Protein AF-0000000082340396 (afdb_homodimer)

Organism: NCBI:txid1220207

InterPro domains:
  IPR019363 Lipid droplet-associated hydrolase [PF10230] (32-361)
  IPR019363 Lipid droplet-associated hydrolase [PTHR13390] (29-380)
  IPR029058 Alpha/Beta hydrolase fold [G3DSA:3.40.50.1820] (22-379)
  IPR029058 Alpha/Beta hydrolase fold [SSF53474] (32-376)

Foldseek 3Di:
DDADDWDDDFFKTKGKRDPPCPPDPDVQDFAEEEEEAEAFVQTCLLCNLLLVLLSVLLSVVDDPRGHIYIYIYGGFPLQDLDPDPPPDPDDPDDPPCPCPPPPPPDPDFAALVNRLVVSLVVVLVVLVVSVVVVVVVCVVPDDDPPPPPQHEYEYEYAESGLQSSLVSLQVLVVVQVVCVPDPPPDPRSSHYHLAYEYHQYLQAQLCPFQVNVVLVVVCVVPVCVLVVVLVVLQVCLVVDDLVVQLVVLCVVVVRFDVSNSVSVSSQSNGNRNSSNSSNNSVSCNVPHHDDDDDQQSQQQDDPPPDDPPPVPSRYEYEAEHEDSARRADPVNLVVCCVVFVPHVRGYDYHYDPVRQYSSCSRHPSNVVSNVVSVVVVVSVD/DDADDWDDDFFKTKGKRDPPCPPDPDVQDFAEEEEEAEAFVQTCLLCNLLLRLLSVLLSVPDDPRGHIYIYIYGGFPLQDLDPPPPPDPDDPDPPPCPCPPPPPPDPDFAALVNRLVVSLVVVLVVLVVSVVVVVVVCVVPDDDPPPPPQHEYEYEYAESGLQSSLVSLQVLVVVQVVCVPDPPPDPRSSHYHLAYEYHQYLQAQLCPFQVNVVLVVVCVVPVCVLVVVLVVLCVCLVVDDLVVQLVVLCVVVVRFPVSNSVSVSSQSNGNRNSSNSSNNSVSCNVPHHDDDDDQQSQQQDDPPPDDPCPVPSRYEYEAEHEDPARRAHPVNLVVCCVVFVPHDRGYDYHYDPVRQYSSCSRHPSNVVSNVVSVVVVVSVD

Structure (mmCIF, N/CA/C/O backbone):
data_AF-0000000082340396-model_v1
#
loop_
_entity.id
_entity.type
_entity.pdbx_description
1 polymer 'Lipid droplet-associated hydrolase'
#
loop_
_atom_site.group_PDB
_atom_site.id
_atom_site.type_symbol
_atom_site.label_atom_id
_atom_site.label_alt_id
_atom_site.label_comp_id
_atom_site.label_asym_id
_atom_site.label_entity_id
_atom_site.label_seq_id
_atom_site.pdbx_PDB_ins_code
_atom_site.Cartn_x
_atom_site.Cartn_y
_atom_site.Cartn_z
_atom_site.occupancy
_atom_site.B_iso_or_equiv
_atom_site.auth_seq_id
_atom_site.auth_comp_id
_atom_site.auth_asym_id
_atom_site.auth_atom_id
_atom_site.pdbx_PDB_model_num
ATOM 1 N N . MET A 1 1 ? 3.445 51.531 -5.715 1 33.88 1 MET A N 1
ATOM 2 C CA . MET A 1 1 ? 4.672 50.812 -5.363 1 33.88 1 MET A CA 1
ATOM 3 C C . MET A 1 1 ? 4.406 49.344 -5.199 1 33.88 1 MET A C 1
ATOM 5 O O . MET A 1 1 ? 3.404 48.938 -4.602 1 33.88 1 MET A O 1
ATOM 9 N N . SER A 1 2 ? 4.945 48.625 -6.055 1 46.41 2 SER A N 1
ATOM 10 C CA . SER A 1 2 ? 4.676 47.188 -6.199 1 46.41 2 SER A CA 1
ATOM 11 C C . SER A 1 2 ? 4.992 46.438 -4.91 1 46.41 2 SER A C 1
ATOM 13 O O . SER A 1 2 ? 6.043 46.656 -4.305 1 46.41 2 SER A O 1
ATOM 15 N N . LEU A 1 3 ? 4.016 45.875 -4.207 1 53.94 3 LEU A N 1
ATOM 16 C CA . LEU A 1 3 ? 4.203 45.062 -3.016 1 53.94 3 LEU A CA 1
ATOM 17 C C . LEU A 1 3 ? 5.328 44.062 -3.223 1 53.94 3 LEU A C 1
ATOM 19 O O . LEU A 1 3 ? 5.473 43.5 -4.312 1 53.94 3 LEU A O 1
ATOM 23 N N . PRO A 1 4 ? 6.273 44.031 -2.281 1 65.12 4 PRO A N 1
ATOM 24 C CA . PRO A 1 4 ? 7.324 43.031 -2.408 1 65.12 4 PRO A CA 1
ATOM 25 C C . PRO A 1 4 ? 6.77 41.625 -2.607 1 65.12 4 PRO A C 1
ATOM 27 O O . PRO A 1 4 ? 5.684 41.312 -2.115 1 65.12 4 PRO A O 1
ATOM 30 N N . LYS A 1 5 ? 7.348 40.938 -3.422 1 69.31 5 LYS A N 1
ATOM 31 C CA . LYS A 1 5 ? 6.945 39.562 -3.701 1 69.31 5 LYS A CA 1
ATOM 32 C C . LYS A 1 5 ? 7.238 38.656 -2.512 1 69.31 5 LYS A C 1
ATOM 34 O O . LYS A 1 5 ? 8.297 38.75 -1.889 1 69.31 5 LYS A O 1
ATOM 39 N N . PRO A 1 6 ? 6.227 37.812 -2.207 1 68.12 6 PRO A N 1
ATOM 40 C CA . PRO A 1 6 ? 6.496 36.844 -1.127 1 68.12 6 PRO A CA 1
ATOM 41 C C . PRO A 1 6 ? 7.676 35.938 -1.432 1 68.12 6 PRO A C 1
ATOM 43 O O . PRO A 1 6 ? 7.926 35.594 -2.596 1 68.12 6 PRO A O 1
ATOM 46 N N . HIS A 1 7 ? 8.477 35.656 -0.4 1 68.75 7 HIS A N 1
ATOM 47 C CA . HIS A 1 7 ? 9.516 34.656 -0.48 1 68.75 7 HIS A CA 1
ATOM 48 C C . HIS A 1 7 ? 8.977 33.25 -0.135 1 68.75 7 HIS A C 1
ATOM 50 O O . HIS A 1 7 ? 8.656 33 1.024 1 68.75 7 HIS A O 1
ATOM 56 N N . ILE A 1 8 ? 8.914 32.406 -1.24 1 78.81 8 ILE A N 1
ATOM 57 C CA . ILE A 1 8 ? 8.273 31.125 -1.074 1 78.81 8 ILE A CA 1
ATOM 58 C C . ILE A 1 8 ? 9.258 30 -1.411 1 78.81 8 ILE A C 1
ATOM 60 O O . ILE A 1 8 ? 9.914 30.047 -2.459 1 78.81 8 ILE A O 1
ATOM 64 N N . THR A 1 9 ? 9.539 29.109 -0.477 1 71.31 9 THR A N 1
ATOM 65 C CA . THR A 1 9 ? 10.25 27.859 -0.687 1 71.31 9 THR A CA 1
ATOM 66 C C . THR A 1 9 ? 9.359 26.672 -0.334 1 71.31 9 THR A C 1
ATOM 68 O O . THR A 1 9 ? 8.289 26.844 0.246 1 71.31 9 THR A O 1
ATOM 71 N N . PRO A 1 10 ? 9.805 25.531 -0.677 1 66.62 10 PRO A N 1
ATOM 72 C CA . PRO A 1 10 ? 8.984 24.359 -0.327 1 66.62 10 PRO A CA 1
ATOM 73 C C . PRO A 1 10 ? 8.75 24.234 1.177 1 66.62 10 PRO A C 1
ATOM 75 O O . PRO A 1 10 ? 7.758 23.641 1.602 1 66.62 10 PRO A O 1
ATOM 78 N N . ASP A 1 11 ? 9.664 24.891 1.936 1 84.38 11 ASP A N 1
ATOM 79 C CA . ASP A 1 11 ? 9.562 24.656 3.373 1 84.38 11 ASP A CA 1
ATOM 80 C C . ASP A 1 11 ? 9.344 25.969 4.133 1 84.38 11 ASP A C 1
ATOM 82 O O . ASP A 1 11 ? 9.375 25.984 5.363 1 84.38 11 ASP A O 1
ATOM 86 N N . SER A 1 12 ? 9.188 27.062 3.379 1 77.31 12 SER A N 1
ATOM 87 C CA . SER A 1 12 ? 9.008 28.312 4.082 1 77.31 12 SER A CA 1
ATOM 88 C C . SER A 1 12 ? 8.18 29.297 3.258 1 77.31 12 SER A C 1
ATOM 90 O O . SER A 1 12 ? 8.117 29.188 2.031 1 77.31 12 SER A O 1
ATOM 92 N N . PHE A 1 13 ? 7.445 30.188 3.93 1 82.06 13 PHE A N 1
ATOM 93 C CA . PHE A 1 13 ? 6.723 31.328 3.371 1 82.06 13 PHE A CA 1
ATOM 94 C C . PHE A 1 13 ? 7.023 32.594 4.152 1 82.06 13 PHE A C 1
ATOM 96 O O . PHE A 1 13 ? 6.969 32.594 5.383 1 82.06 13 PHE A O 1
ATOM 103 N N . PHE A 1 14 ? 7.516 33.625 3.529 1 80.5 14 PHE A N 1
ATOM 104 C CA . PHE A 1 14 ? 7.742 34.906 4.16 1 80.5 14 PHE A CA 1
ATOM 105 C C . PHE A 1 14 ? 7.309 36.062 3.24 1 80.5 14 PHE A C 1
ATOM 107 O O . PHE A 1 14 ? 7.652 36.062 2.057 1 80.5 14 PHE A O 1
ATOM 114 N N . HIS A 1 15 ? 6.434 36.938 3.729 1 69.88 15 HIS A N 1
ATOM 115 C CA . HIS A 1 15 ? 5.992 38.062 2.943 1 69.88 15 HIS A CA 1
ATOM 116 C C . HIS A 1 15 ? 5.902 39.344 3.805 1 69.88 15 HIS A C 1
ATOM 118 O O . HIS A 1 15 ? 5.266 39.312 4.859 1 69.88 15 HIS A O 1
ATOM 124 N N . LYS A 1 16 ? 6.602 40.469 3.359 1 69.81 16 LYS A N 1
ATOM 125 C CA . LYS A 1 16 ? 6.445 41.812 3.953 1 69.81 16 LYS A CA 1
ATOM 126 C C . LYS A 1 16 ? 5.422 42.625 3.184 1 69.81 16 LYS A C 1
ATOM 128 O O . LYS A 1 16 ? 5.547 42.812 1.97 1 69.81 16 LYS A O 1
ATOM 133 N N . THR A 1 17 ? 4.348 43.031 3.707 1 65.38 17 THR A N 1
ATOM 134 C CA . THR A 1 17 ? 3.283 43.75 2.996 1 65.38 17 THR A CA 1
ATOM 135 C C . THR A 1 17 ? 3.635 45.219 2.807 1 65.38 17 THR A C 1
ATOM 137 O O . THR A 1 17 ? 3.004 45.906 2.008 1 65.38 17 THR A O 1
ATOM 140 N N . SER A 1 18 ? 4.441 45.875 3.637 1 62.91 18 SER A N 1
ATOM 141 C CA . SER A 1 18 ? 4.746 47.312 3.455 1 62.91 18 SER A CA 1
ATOM 142 C C . SER A 1 18 ? 6.207 47.5 3.072 1 62.91 18 SER A C 1
ATOM 144 O O . SER A 1 18 ? 7.07 46.719 3.432 1 62.91 18 SER A O 1
ATOM 146 N N . PRO A 1 19 ? 6.496 48.562 2.002 1 48.28 19 PRO A N 1
ATOM 147 C CA . PRO A 1 19 ? 7.883 48.906 1.697 1 48.28 19 PRO A CA 1
ATOM 148 C C . PRO A 1 19 ? 8.656 49.375 2.932 1 48.28 19 PRO A C 1
ATOM 150 O O . PRO A 1 19 ? 8.062 49.812 3.918 1 48.28 19 PRO A O 1
ATOM 153 N N . PRO A 1 20 ? 9.898 48.906 2.996 1 42.38 20 PRO A N 1
ATOM 154 C CA . PRO A 1 20 ? 10.727 49.375 4.117 1 42.38 20 PRO A CA 1
ATOM 155 C C . PRO A 1 20 ? 10.562 50.844 4.406 1 42.38 20 PRO A C 1
ATOM 157 O O . PRO A 1 20 ? 11.391 51.438 5.109 1 42.38 20 PRO A O 1
ATOM 160 N N . ALA A 1 21 ? 9.562 51.469 4.117 1 40.81 21 ALA A N 1
ATOM 161 C CA . ALA A 1 21 ? 9.734 52.906 4.309 1 40.81 21 ALA A CA 1
ATOM 162 C C . ALA A 1 21 ? 9.945 53.219 5.781 1 40.81 21 ALA A C 1
ATOM 164 O O . ALA A 1 21 ? 8.984 53.469 6.516 1 40.81 21 ALA A O 1
ATOM 165 N N . CYS A 1 22 ? 10.672 52.406 6.504 1 37.44 22 CYS A N 1
ATOM 166 C CA . CYS A 1 22 ? 10.914 53.031 7.801 1 37.44 22 CYS A CA 1
ATOM 167 C C . CYS A 1 22 ? 11.445 54.438 7.637 1 37.44 22 CYS A C 1
ATOM 169 O O . CYS A 1 22 ? 12.195 54.938 8.484 1 37.44 22 CYS A O 1
ATOM 171 N N . LEU A 1 23 ? 11.414 55.031 6.469 1 34.03 23 LEU A N 1
ATOM 172 C CA . LEU A 1 23 ? 12.086 56.344 6.516 1 34.03 23 LEU A CA 1
ATOM 173 C C . LEU A 1 23 ? 11.32 57.312 7.402 1 34.03 23 LEU A C 1
ATOM 175 O O . LEU A 1 23 ? 11.859 58.344 7.805 1 34.03 23 LEU A O 1
ATOM 179 N N . ALA A 1 24 ? 10.031 57.75 7.066 1 37.59 24 ALA A N 1
ATOM 180 C CA . ALA A 1 24 ? 9.57 58.969 7.723 1 37.59 24 ALA A CA 1
ATOM 181 C C . ALA A 1 24 ? 9.367 58.75 9.219 1 37.59 24 ALA A C 1
ATOM 183 O O . ALA A 1 24 ? 9.031 57.656 9.648 1 37.59 24 ALA A O 1
ATOM 184 N N . PRO A 1 25 ? 9.875 59.688 10.172 1 36.88 25 PRO A N 1
ATOM 185 C CA . PRO A 1 25 ? 9.852 59.781 11.633 1 36.88 25 PRO A CA 1
ATOM 186 C C . PRO A 1 25 ? 8.508 59.375 12.227 1 36.88 25 PRO A C 1
ATOM 188 O O . PRO A 1 25 ? 8.234 59.656 13.398 1 36.88 25 PRO A O 1
ATOM 191 N N . SER A 1 26 ? 7.398 59.438 11.461 1 38.41 26 SER A N 1
ATOM 192 C CA . SER A 1 26 ? 6.234 59.25 12.32 1 38.41 26 SER A CA 1
ATOM 193 C C . SER A 1 26 ? 6.371 57.969 13.156 1 38.41 26 SER A C 1
ATOM 195 O O . SER A 1 26 ? 7.082 57.062 12.773 1 38.41 26 SER A O 1
ATOM 197 N N . PRO A 1 27 ? 6.145 58 14.57 1 40.78 27 PRO A N 1
ATOM 198 C CA . PRO A 1 27 ? 6.191 56.812 15.438 1 40.78 27 PRO A CA 1
ATOM 199 C C . PRO A 1 27 ? 5.934 55.531 14.68 1 40.78 27 PRO A C 1
ATOM 201 O O . PRO A 1 27 ? 4.805 55.25 14.25 1 40.78 27 PRO A O 1
ATOM 204 N N . SER A 1 28 ? 6.473 55.25 13.578 1 46.97 28 SER A N 1
ATOM 205 C CA . SER A 1 28 ? 6.477 54.219 12.547 1 46.97 28 SER A CA 1
ATOM 206 C C . SER A 1 28 ? 6.305 52.812 13.156 1 46.97 28 SER A C 1
ATOM 208 O O . SER A 1 28 ? 7.148 52.375 13.93 1 46.97 28 SER A O 1
ATOM 210 N N . SER A 1 29 ? 5.07 52.406 13.539 1 55.94 29 SER A N 1
ATOM 211 C CA . SER A 1 29 ? 4.484 51.25 14.18 1 55.94 29 SER A CA 1
ATOM 212 C C . SER A 1 29 ? 5.129 49.969 13.672 1 55.94 29 SER A C 1
ATOM 214 O O . SER A 1 29 ? 5.402 49.812 12.484 1 55.94 29 SER A O 1
ATOM 216 N N . CYS A 1 30 ? 6.008 49.25 14.445 1 67.31 30 CYS A N 1
ATOM 217 C CA . CYS A 1 30 ? 6.582 47.938 14.219 1 67.31 30 CYS A CA 1
ATOM 218 C C . CYS A 1 30 ? 5.566 47 13.555 1 67.31 30 CYS A C 1
ATOM 220 O O . CYS A 1 30 ? 4.398 46.969 13.953 1 67.31 30 CYS A O 1
ATOM 222 N N . PRO A 1 31 ? 5.98 46.531 12.297 1 81.62 31 PRO A N 1
ATOM 223 C CA . PRO A 1 31 ? 5.062 45.594 11.641 1 81.62 31 PRO A CA 1
ATOM 224 C C . PRO A 1 31 ? 4.602 44.469 12.57 1 81.62 31 PRO A C 1
ATOM 226 O O . PRO A 1 31 ? 5.355 44.031 13.453 1 81.62 31 PRO A O 1
ATOM 229 N N . THR A 1 32 ? 3.363 44.125 12.469 1 89.31 32 THR A N 1
ATOM 230 C CA . THR A 1 32 ? 2.836 42.969 13.18 1 89.31 32 THR A CA 1
ATOM 231 C C . THR A 1 32 ? 3.193 41.688 12.453 1 89.31 32 THR A C 1
ATOM 233 O O . THR A 1 32 ? 2.988 41.562 11.242 1 89.31 32 THR A O 1
ATOM 236 N N . THR A 1 33 ? 3.805 40.75 13.117 1 92.94 33 THR A N 1
ATOM 237 C CA . THR A 1 33 ? 4.16 39.438 12.523 1 92.94 33 THR A CA 1
ATOM 238 C C . THR A 1 33 ? 3.02 38.438 12.688 1 92.94 33 THR A C 1
ATOM 240 O O . THR A 1 33 ? 2.527 38.25 13.797 1 92.94 33 THR A O 1
ATOM 243 N N . ILE A 1 34 ? 2.566 37.969 11.594 1 96 34 ILE A N 1
ATOM 244 C CA . ILE A 1 34 ? 1.656 36.844 11.617 1 96 34 ILE A CA 1
ATOM 245 C C . ILE A 1 34 ? 2.447 35.531 11.445 1 96 34 ILE A C 1
ATOM 247 O O . ILE A 1 34 ? 3.012 35.281 10.375 1 96 34 ILE A O 1
ATOM 251 N N . TYR A 1 35 ? 2.51 34.781 12.477 1 97.44 35 TYR A N 1
ATOM 252 C CA . TYR A 1 35 ? 3.256 33.5 12.477 1 97.44 35 TYR A CA 1
ATOM 253 C C . TYR A 1 35 ? 2.322 32.312 12.297 1 97.44 35 TYR A C 1
ATOM 255 O O . TYR A 1 35 ? 1.547 32 13.195 1 97.44 35 TYR A O 1
ATOM 263 N N . PHE A 1 36 ? 2.484 31.641 11.172 1 98.31 36 PHE A N 1
ATOM 264 C CA . PHE A 1 36 ? 1.572 30.562 10.82 1 98.31 36 PHE A CA 1
ATOM 265 C C . PHE A 1 36 ? 2.176 29.203 11.18 1 98.31 36 PHE A C 1
ATOM 267 O O . PHE A 1 36 ? 3.326 28.922 10.844 1 98.31 36 PHE A O 1
ATOM 274 N N . ILE A 1 37 ? 1.403 28.391 11.859 1 98.56 37 ILE A N 1
ATOM 275 C CA . ILE A 1 37 ? 1.787 27.031 12.242 1 98.56 37 ILE A CA 1
ATOM 276 C C . ILE A 1 37 ? 0.91 26.016 11.5 1 98.56 37 ILE A C 1
ATOM 278 O O . ILE A 1 37 ? -0.302 25.969 11.719 1 98.56 37 ILE A O 1
ATOM 282 N N . SER A 1 38 ? 1.517 25.188 10.703 1 98.12 38 SER A N 1
ATOM 283 C CA . SER A 1 38 ? 0.812 24.234 9.852 1 98.12 38 SER A CA 1
ATOM 284 C C . SER A 1 38 ? 0.234 23.078 10.664 1 98.12 38 SER A C 1
ATOM 286 O O . SER A 1 38 ? 0.521 22.953 11.852 1 98.12 38 SER A O 1
ATOM 288 N N . GLY A 1 39 ? -0.621 22.297 10.008 1 97.88 39 GLY A N 1
ATOM 289 C CA . GLY A 1 39 ? -1.129 21.062 10.602 1 97.88 39 GLY A CA 1
ATOM 290 C C . GLY A 1 39 ? -0.257 19.859 10.312 1 97.88 39 GLY A C 1
ATOM 291 O O . GLY A 1 39 ? 0.95 20 10.102 1 97.88 39 GLY A O 1
ATOM 292 N N . ASN A 1 40 ? -0.887 18.719 10.422 1 97.88 40 ASN A N 1
ATOM 293 C CA . ASN A 1 40 ? -0.292 17.422 10.078 1 97.88 40 ASN A CA 1
ATOM 294 C C . ASN A 1 40 ? -0.937 16.828 8.836 1 97.88 40 ASN A C 1
ATOM 296 O O . ASN A 1 40 ? -2.102 16.422 8.867 1 97.88 40 ASN A O 1
ATOM 300 N N . PRO A 1 41 ? -0.214 16.734 7.766 1 97.06 41 PRO A N 1
ATOM 301 C CA . PRO A 1 41 ? 1.235 16.891 7.613 1 97.06 41 PRO A CA 1
ATOM 302 C C . PRO A 1 41 ? 1.691 18.344 7.711 1 97.06 41 PRO A C 1
ATOM 304 O O . PRO A 1 41 ? 0.99 19.25 7.25 1 97.06 41 PRO A O 1
ATOM 307 N N . GLY A 1 42 ? 2.855 18.516 8.258 1 97.75 42 GLY A N 1
ATOM 308 C CA . GLY A 1 42 ? 3.383 19.844 8.547 1 97.75 42 GLY A CA 1
ATOM 309 C C . GLY A 1 42 ? 4.152 20.438 7.387 1 97.75 42 GLY A C 1
ATOM 310 O O . GLY A 1 42 ? 5.285 20.891 7.555 1 97.75 42 GLY A O 1
ATOM 311 N N . LEU A 1 43 ? 3.568 20.469 6.258 1 95.88 43 LEU A N 1
ATOM 312 C CA . LEU A 1 43 ? 4.184 21.031 5.059 1 95.88 43 LEU A CA 1
ATOM 313 C C . LEU A 1 43 ? 3.568 22.391 4.715 1 95.88 43 LEU A C 1
ATOM 315 O O . LEU A 1 43 ? 2.379 22.469 4.402 1 95.88 43 LEU A O 1
ATOM 319 N N . ILE A 1 44 ? 4.406 23.438 4.68 1 96.44 44 ILE A N 1
ATOM 320 C CA . ILE A 1 44 ? 3.939 24.797 4.484 1 96.44 44 ILE A CA 1
ATOM 321 C C . ILE A 1 44 ? 3.475 24.984 3.041 1 96.44 44 ILE A C 1
ATOM 323 O O . ILE A 1 44 ? 2.68 25.875 2.746 1 96.44 44 ILE A O 1
ATOM 327 N N . SER A 1 45 ? 3.906 24.094 2.105 1 94.56 45 SER A N 1
ATOM 328 C CA . SER A 1 45 ? 3.568 24.203 0.69 1 94.56 45 SER A CA 1
ATOM 329 C C . SER A 1 45 ? 2.062 24.094 0.471 1 94.56 45 SER A C 1
ATOM 331 O O . SER A 1 45 ? 1.525 24.656 -0.481 1 94.56 45 SER A O 1
ATOM 333 N N . TYR A 1 46 ? 1.402 23.422 1.34 1 96.19 46 TYR A N 1
ATOM 334 C CA . TYR A 1 46 ? -0.048 23.297 1.238 1 96.19 46 TYR A CA 1
ATOM 335 C C . TYR A 1 46 ? -0.716 24.656 1.424 1 96.19 46 TYR A C 1
ATOM 337 O O . TYR A 1 46 ? -1.841 24.875 0.964 1 96.19 46 TYR A O 1
ATOM 345 N N . TYR A 1 47 ? 0.006 25.609 2.076 1 97.31 47 TYR A N 1
ATOM 346 C CA . TYR A 1 47 ? -0.629 26.844 2.529 1 97.31 47 TYR A CA 1
ATOM 347 C C . TYR A 1 47 ? -0.13 28.031 1.729 1 97.31 47 TYR A C 1
ATOM 349 O O . TYR A 1 47 ? -0.486 29.172 2.023 1 97.31 47 TYR A O 1
ATOM 357 N N . HIS A 1 48 ? 0.73 27.812 0.744 1 94.88 48 HIS A N 1
ATOM 358 C CA . HIS A 1 48 ? 1.285 28.906 -0.034 1 94.88 48 HIS A CA 1
ATOM 359 C C . HIS A 1 48 ? 0.18 29.766 -0.643 1 94.88 48 HIS A C 1
ATOM 361 O O . HIS A 1 48 ? 0.197 30.984 -0.513 1 94.88 48 HIS A O 1
ATOM 367 N N . PRO A 1 49 ? -0.831 29.156 -1.271 1 94.69 49 PRO A N 1
ATOM 368 C CA . PRO A 1 49 ? -1.898 29.984 -1.83 1 94.69 49 PRO A CA 1
ATOM 369 C C . PRO A 1 49 ? -2.662 30.766 -0.761 1 94.69 49 PRO A C 1
ATOM 371 O O . PRO A 1 49 ? -2.959 31.938 -0.947 1 94.69 49 PRO A O 1
ATOM 374 N N . PHE A 1 50 ? -2.936 30.156 0.297 1 97.25 50 PHE A N 1
ATOM 375 C CA . PHE A 1 50 ? -3.662 30.766 1.401 1 97.25 50 PHE A CA 1
ATOM 376 C C . PHE A 1 50 ? -2.9 31.969 1.946 1 97.25 50 PHE A C 1
ATOM 378 O O . PHE A 1 50 ? -3.465 33.062 2.088 1 97.25 50 PHE A O 1
ATOM 385 N N . LEU A 1 51 ? -1.627 31.797 2.258 1 96.62 51 LEU A N 1
ATOM 386 C CA . LEU A 1 51 ? -0.802 32.844 2.863 1 96.62 51 LEU A CA 1
ATOM 387 C C . LEU A 1 51 ? -0.569 33.969 1.886 1 96.62 51 LEU A C 1
ATOM 389 O O . LEU A 1 51 ? -0.5 35.125 2.291 1 96.62 51 LEU A O 1
ATOM 393 N N . SER A 1 52 ? -0.421 33.625 0.605 1 94.19 52 SER A N 1
ATOM 394 C CA . SER A 1 52 ? -0.289 34.656 -0.415 1 94.19 52 SER A CA 1
ATOM 395 C C . SER A 1 52 ? -1.543 35.5 -0.49 1 94.19 52 SER A C 1
ATOM 397 O O . SER A 1 52 ? -1.454 36.75 -0.548 1 94.19 52 SER A O 1
ATOM 399 N N . LEU A 1 53 ? -2.662 34.844 -0.48 1 95.06 53 LEU A N 1
ATOM 400 C CA . LEU A 1 53 ? -3.934 35.562 -0.539 1 95.06 53 LEU A CA 1
ATOM 401 C C . LEU A 1 53 ? -4.156 36.375 0.729 1 95.06 53 LEU A C 1
ATOM 403 O O . LEU A 1 53 ? -4.66 37.5 0.667 1 95.06 53 LEU A O 1
ATOM 407 N N . LEU A 1 54 ? -3.797 35.812 1.846 1 96 54 LEU A N 1
ATOM 408 C CA . LEU A 1 54 ? -3.914 36.531 3.113 1 96 54 LEU A CA 1
ATOM 409 C C . LEU A 1 54 ? -3.076 37.812 3.098 1 96 54 LEU A C 1
ATOM 411 O O . LEU A 1 54 ? -3.547 38.875 3.51 1 96 54 LEU A O 1
ATOM 415 N N . SER A 1 55 ? -1.818 37.719 2.619 1 92.31 55 SER A N 1
ATOM 416 C CA . SER A 1 55 ? -0.928 38.844 2.531 1 92.31 55 SER A CA 1
ATOM 417 C C . SER A 1 55 ? -1.529 39.969 1.659 1 92.31 55 SER A C 1
ATOM 419 O O . SER A 1 55 ? -1.47 41.125 2.01 1 92.31 55 SER A O 1
ATOM 421 N N . LYS A 1 56 ? -2.107 39.531 0.611 1 90.81 56 LYS A N 1
ATOM 422 C CA . LYS A 1 56 ? -2.748 40.469 -0.301 1 90.81 56 LYS A CA 1
ATOM 423 C C . LYS A 1 56 ? -3.93 41.156 0.368 1 90.81 56 LYS A C 1
ATOM 425 O O . LYS A 1 56 ? -4.09 42.375 0.247 1 90.81 56 LYS A O 1
ATOM 430 N N . ASN A 1 57 ? -4.727 40.406 1.081 1 93.31 57 ASN A N 1
ATOM 431 C CA . ASN A 1 57 ? -5.906 40.938 1.745 1 93.31 57 ASN A CA 1
ATOM 432 C C . ASN A 1 57 ? -5.531 41.938 2.852 1 93.31 57 ASN A C 1
ATOM 434 O O . ASN A 1 57 ? -6.207 42.938 3.043 1 93.31 57 ASN A O 1
ATOM 438 N N . LEU A 1 58 ? -4.488 41.656 3.557 1 90.5 58 LEU A N 1
ATOM 439 C CA . LEU A 1 58 ? -4.039 42.5 4.645 1 90.5 58 LEU A CA 1
ATOM 440 C C . LEU A 1 58 ? -3.486 43.812 4.105 1 90.5 58 LEU A C 1
ATOM 442 O O . LEU A 1 58 ? -3.688 44.875 4.707 1 90.5 58 LEU A O 1
ATOM 446 N N . THR A 1 59 ? -2.822 43.75 2.98 1 83.56 59 THR A N 1
ATOM 447 C CA . THR A 1 59 ? -2.291 44.938 2.332 1 83.56 59 THR A CA 1
ATOM 448 C C . THR A 1 59 ? -3.42 45.844 1.839 1 83.56 59 THR A C 1
ATOM 450 O O . THR A 1 59 ? -3.354 47.062 1.975 1 83.56 59 THR A O 1
ATOM 453 N N . SER A 1 60 ? -4.375 45.219 1.363 1 83.62 60 SER A N 1
ATOM 454 C CA . SER A 1 60 ? -5.492 45.969 0.804 1 83.62 60 SER A CA 1
ATOM 455 C C . SER A 1 60 ? -6.324 46.625 1.902 1 83.62 60 SER A C 1
ATOM 457 O O . SER A 1 60 ? -6.918 47.688 1.691 1 83.62 60 SER A O 1
ATOM 459 N N . ALA A 1 61 ? -6.391 46 2.967 1 79 61 ALA A N 1
ATOM 460 C CA . ALA A 1 61 ? -7.219 46.5 4.07 1 79 61 ALA A CA 1
ATOM 461 C C . ALA A 1 61 ? -6.516 47.594 4.84 1 79 61 ALA A C 1
ATOM 463 O O . ALA A 1 61 ? -7.156 48.375 5.551 1 79 61 ALA A O 1
ATOM 464 N N . SER A 1 62 ? -5.203 47.625 4.742 1 71.81 62 SER A N 1
ATOM 465 C CA . SER A 1 62 ? -4.449 48.594 5.527 1 71.81 62 SER A CA 1
ATOM 466 C C . SER A 1 62 ? -4.273 49.906 4.77 1 71.81 62 SER A C 1
ATOM 468 O O . SER A 1 62 ? -3.994 49.906 3.566 1 71.81 62 SER A O 1
ATOM 470 N N . SER A 1 63 ? -4.887 51 5.344 1 60.94 63 SER A N 1
ATOM 471 C CA . SER A 1 63 ? -4.625 52.312 4.777 1 60.94 63 SER A CA 1
ATOM 472 C C . SER A 1 63 ? -3.127 52.594 4.703 1 60.94 63 SER A C 1
ATOM 474 O O . SER A 1 63 ? -2.354 52.094 5.52 1 60.94 63 SER A O 1
ATOM 476 N N . PRO A 1 64 ? -2.676 53.406 3.65 1 55.44 64 PRO A N 1
ATOM 477 C CA . PRO A 1 64 ? -1.257 53.75 3.551 1 55.44 64 PRO A CA 1
ATOM 478 C C . PRO A 1 64 ? -0.704 54.344 4.84 1 55.44 64 PRO A C 1
ATOM 480 O O . PRO A 1 64 ? -1.305 55.25 5.402 1 55.44 64 PRO A O 1
ATOM 483 N N . GLY A 1 65 ? 0.329 53.812 5.535 1 54.81 65 GLY A N 1
ATOM 484 C CA . GLY A 1 65 ? 0.982 54.344 6.723 1 54.81 65 GLY A CA 1
ATOM 485 C C . GLY A 1 65 ? 0.527 53.656 8 1 54.81 65 GLY A C 1
ATOM 486 O O . GLY A 1 65 ? 1.064 53.938 9.078 1 54.81 65 GLY A O 1
ATOM 487 N N . GLN A 1 66 ? -0.571 52.906 7.891 1 61.59 66 GLN A N 1
ATOM 488 C CA . GLN A 1 66 ? -1.079 52.312 9.133 1 61.59 66 GLN A CA 1
ATOM 489 C C . GLN A 1 66 ? -0.372 51 9.469 1 61.59 66 GLN A C 1
ATOM 491 O O . GLN A 1 66 ? 0.854 50.938 9.375 1 61.59 66 GLN A O 1
ATOM 496 N N . ASN A 1 67 ? -1.002 49.844 9.422 1 66.19 67 ASN A N 1
ATOM 497 C CA . ASN A 1 67 ? -0.513 48.562 9.898 1 66.19 67 ASN A CA 1
ATOM 498 C C . ASN A 1 67 ? 0.243 47.812 8.805 1 66.19 67 ASN A C 1
ATOM 500 O O . ASN A 1 67 ? -0.216 47.719 7.664 1 66.19 67 ASN A O 1
ATOM 504 N N . SER A 1 68 ? 1.567 47.562 8.977 1 81.06 68 SER A N 1
ATOM 505 C CA . SER A 1 68 ? 2.34 46.656 8.125 1 81.06 68 SER A CA 1
ATOM 506 C C . SER A 1 68 ? 2.467 45.281 8.742 1 81.06 68 SER A C 1
ATOM 508 O O . SER A 1 68 ? 2.434 45.125 9.969 1 81.06 68 SER A O 1
ATOM 510 N N . PHE A 1 69 ? 2.494 44.281 7.816 1 87.88 69 PHE A N 1
ATOM 511 C CA . PHE A 1 69 ? 2.479 42.906 8.305 1 87.88 69 PHE A CA 1
ATOM 512 C C . PHE A 1 69 ? 3.654 42.125 7.742 1 87.88 69 PHE A C 1
ATOM 514 O O . PHE A 1 69 ? 4.062 42.312 6.598 1 87.88 69 PHE A O 1
ATOM 521 N N . HIS A 1 70 ? 4.184 41.25 8.57 1 89.25 70 HIS A N 1
ATOM 522 C CA . HIS A 1 70 ? 5.055 40.125 8.172 1 89.25 70 HIS A CA 1
ATOM 523 C C . HIS A 1 70 ? 4.355 38.781 8.336 1 89.25 70 HIS A C 1
ATOM 525 O O . HIS A 1 70 ? 4.02 38.406 9.453 1 89.25 70 HIS A O 1
ATOM 531 N N . VAL A 1 71 ? 4.078 38.188 7.18 1 93.44 71 VAL A N 1
ATOM 532 C CA . VAL A 1 71 ? 3.475 36.875 7.238 1 93.44 71 VAL A CA 1
ATOM 533 C C . VAL A 1 71 ? 4.559 35.812 7.094 1 93.44 71 VAL A C 1
ATOM 535 O O . VAL A 1 71 ? 5.297 35.781 6.105 1 93.44 71 VAL A O 1
ATOM 538 N N . PHE A 1 72 ? 4.645 34.969 8.148 1 93.38 72 PHE A N 1
ATOM 539 C CA . PHE A 1 72 ? 5.727 33.969 8.18 1 93.38 72 PHE A CA 1
ATOM 540 C C . PHE A 1 72 ? 5.199 32.594 8.539 1 93.38 72 PHE A C 1
ATOM 542 O O . PHE A 1 72 ? 4.312 32.469 9.391 1 93.38 72 PHE A O 1
ATOM 549 N N . GLY A 1 73 ? 5.68 31.609 7.84 1 94.19 73 GLY A N 1
ATOM 550 C CA . GLY A 1 73 ? 5.418 30.203 8.156 1 94.19 73 GLY A CA 1
ATOM 551 C C . GLY A 1 73 ? 6.48 29.266 7.629 1 94.19 73 GLY A C 1
ATOM 552 O O . GLY A 1 73 ? 7.25 29.625 6.73 1 94.19 73 GLY A O 1
ATOM 553 N N . HIS A 1 74 ? 6.59 28.125 8.18 1 94.25 74 HIS A N 1
ATOM 554 C CA . HIS A 1 74 ? 7.535 27.094 7.762 1 94.25 74 HIS A CA 1
ATOM 555 C C . HIS A 1 74 ? 6.973 25.703 8 1 94.25 74 HIS A C 1
ATOM 557 O O . HIS A 1 74 ? 6 25.531 8.742 1 94.25 74 HIS A O 1
ATOM 563 N N . SER A 1 75 ? 7.594 24.781 7.336 1 96.5 75 SER A N 1
ATOM 564 C CA . SER A 1 75 ? 7.227 23.391 7.594 1 96.5 75 SER A CA 1
ATOM 565 C C . SER A 1 75 ? 7.613 22.969 9.008 1 96.5 75 SER A C 1
ATOM 567 O O . SER A 1 75 ? 8.547 23.516 9.594 1 96.5 75 SER A O 1
ATOM 569 N N . LEU A 1 76 ? 6.828 22.125 9.562 1 97.38 76 LEU A N 1
ATOM 570 C CA . LEU A 1 76 ? 7.188 21.562 10.859 1 97.38 76 LEU A CA 1
ATOM 571 C C . LEU A 1 76 ? 8.414 20.656 10.742 1 97.38 76 LEU A C 1
ATOM 573 O O . LEU A 1 76 ? 8.812 20.297 9.633 1 97.38 76 LEU A O 1
ATOM 577 N N . ALA A 1 77 ? 8.984 20.359 11.883 1 95.75 77 ALA A N 1
ATOM 578 C CA . ALA A 1 77 ? 10.195 19.547 11.914 1 95.75 77 ALA A CA 1
ATOM 579 C C . ALA A 1 77 ? 9.93 18.141 11.375 1 95.75 77 ALA A C 1
ATOM 581 O O . ALA A 1 77 ? 8.938 17.516 11.742 1 95.75 77 ALA A O 1
ATOM 582 N N . GLY A 1 78 ? 10.82 17.703 10.523 1 94.81 78 GLY A N 1
ATOM 583 C CA . GLY A 1 78 ? 10.703 16.359 9.984 1 94.81 78 GLY A CA 1
ATOM 584 C C . GLY A 1 78 ? 9.938 16.312 8.68 1 94.81 78 GLY A C 1
ATOM 585 O O . GLY A 1 78 ? 9.938 15.281 7.992 1 94.81 78 GLY A O 1
ATOM 586 N N . PHE A 1 79 ? 9.289 17.406 8.273 1 96.06 79 PHE A N 1
ATOM 587 C CA . PHE A 1 79 ? 8.484 17.438 7.059 1 96.06 79 PHE A CA 1
ATOM 588 C C . PHE A 1 79 ? 9.211 18.172 5.941 1 96.06 79 PHE A C 1
ATOM 590 O O . PHE A 1 79 ? 8.711 18.266 4.82 1 96.06 79 PHE A O 1
ATOM 597 N N . GLU A 1 80 ? 10.406 18.656 6.238 1 92.06 80 GLU A N 1
ATOM 598 C CA . GLU A 1 80 ? 11.148 19.453 5.27 1 92.06 80 GLU A CA 1
ATOM 599 C C . GLU A 1 80 ? 11.477 18.641 4.023 1 92.06 80 GLU A C 1
ATOM 601 O O . GLU A 1 80 ? 11.836 17.469 4.125 1 92.06 80 GLU A O 1
ATOM 606 N N . LEU A 1 81 ? 11.266 19.156 2.822 1 86.81 81 LEU A N 1
ATOM 607 C CA . LEU A 1 81 ? 11.523 18.484 1.551 1 86.81 81 LEU A CA 1
ATOM 608 C C . LEU A 1 81 ? 12.992 18.641 1.146 1 86.81 81 LEU A C 1
ATOM 610 O O . LEU A 1 81 ? 13.547 17.766 0.478 1 86.81 81 LEU A O 1
ATOM 614 N N . GLU A 1 82 ? 13.617 19.766 1.327 1 67.94 82 GLU A N 1
ATOM 615 C CA . GLU A 1 82 ? 15 20.047 0.954 1 67.94 82 GLU A CA 1
ATOM 616 C C . GLU A 1 82 ? 15.953 19.703 2.096 1 67.94 82 GLU A C 1
ATOM 618 O O . GLU A 1 82 ? 15.609 19.875 3.268 1 67.94 82 GLU A O 1
ATOM 623 N N . PRO A 1 83 ? 17 18.75 1.754 1 56.03 83 PRO A N 1
ATOM 624 C CA . PRO A 1 83 ? 17.969 18.469 2.814 1 56.03 83 PRO A CA 1
ATOM 625 C C . PRO A 1 83 ? 18.562 19.734 3.434 1 56.03 83 PRO A C 1
ATOM 627 O O . PRO A 1 83 ? 18.688 20.75 2.752 1 56.03 83 PRO A O 1
ATOM 630 N N . ALA A 1 84 ? 18.375 19.875 4.715 1 46.88 84 ALA A N 1
ATOM 631 C CA . ALA A 1 84 ? 19.141 20.969 5.332 1 46.88 84 ALA A CA 1
ATOM 632 C C . ALA A 1 84 ? 20.547 21.031 4.758 1 46.88 84 ALA A C 1
ATOM 634 O O . ALA A 1 84 ? 21.141 20 4.414 1 46.88 84 ALA A O 1
ATOM 635 N N . PRO A 1 85 ? 20.922 22.156 4.102 1 40.62 85 PRO A N 1
ATOM 636 C CA . PRO A 1 85 ? 22.297 22.219 3.615 1 40.62 85 PRO A CA 1
ATOM 637 C C . PRO A 1 85 ? 23.281 21.531 4.555 1 40.62 85 PRO A C 1
ATOM 639 O O . PRO A 1 85 ? 23.094 21.547 5.773 1 40.62 85 PRO A O 1
ATOM 642 N N . SER A 1 86 ? 23.781 20.453 4.121 1 36.22 86 SER A N 1
ATOM 643 C CA . SER A 1 86 ? 24.891 19.906 4.914 1 36.22 86 SER A CA 1
ATOM 644 C C . SER A 1 86 ? 25.766 21.031 5.465 1 36.22 86 SER A C 1
ATOM 646 O O . SER A 1 86 ? 26.016 22.016 4.777 1 36.22 86 SER A O 1
ATOM 648 N N . PRO A 1 87 ? 25.844 21.297 6.742 1 32.5 87 PRO A N 1
ATOM 649 C CA . PRO A 1 87 ? 26.859 22.266 7.184 1 32.5 87 PRO A CA 1
ATOM 650 C C . PRO A 1 87 ? 28.172 22.125 6.434 1 32.5 87 PRO A C 1
ATOM 652 O O . PRO A 1 87 ? 28.797 21.062 6.473 1 32.5 87 PRO A O 1
ATOM 655 N N . LYS A 1 88 ? 28.375 22.562 5.25 1 34.72 88 LYS A N 1
ATOM 656 C CA . LYS A 1 88 ? 29.797 22.672 4.895 1 34.72 88 LYS A CA 1
ATOM 657 C C . LYS A 1 88 ? 30.609 23.203 6.062 1 34.72 88 LYS A C 1
ATOM 659 O O . LYS A 1 88 ? 30.156 24.078 6.797 1 34.72 88 LYS A O 1
ATOM 664 N N . THR A 1 89 ? 31.812 22.562 6.512 1 33.03 89 THR A N 1
ATOM 665 C CA . THR A 1 89 ? 32.906 22.75 7.484 1 33.03 89 THR A CA 1
ATOM 666 C C . THR A 1 89 ? 33.375 24.188 7.484 1 33.03 89 THR A C 1
ATOM 668 O O . THR A 1 89 ? 34.406 24.5 8.133 1 33.03 89 THR A O 1
ATOM 671 N N . ASN A 1 90 ? 33.219 25.078 6.52 1 28.61 90 ASN A N 1
ATOM 672 C CA . ASN A 1 90 ? 34.281 26.047 6.727 1 28.61 90 ASN A CA 1
ATOM 673 C C . ASN A 1 90 ? 34.156 26.766 8.062 1 28.61 90 ASN A C 1
ATOM 675 O O . ASN A 1 90 ? 35.125 27.047 8.734 1 28.61 90 ASN A O 1
ATOM 679 N N . ALA A 1 91 ? 33.406 27.984 8.156 1 29.38 91 ALA A N 1
ATOM 680 C CA . ALA A 1 91 ? 33.781 29.078 9.055 1 29.38 91 ALA A CA 1
ATOM 681 C C . ALA A 1 91 ? 33.594 28.672 10.516 1 29.38 91 ALA A C 1
ATOM 683 O O . ALA A 1 91 ? 32.781 27.797 10.82 1 29.38 91 ALA A O 1
ATOM 684 N N . GLY A 1 92 ? 34.469 29.016 11.555 1 27.75 92 GLY A N 1
ATOM 685 C CA . GLY A 1 92 ? 34.75 29.031 12.977 1 27.75 92 GLY A CA 1
ATOM 686 C C . GLY A 1 92 ? 33.531 29.219 13.844 1 27.75 92 GLY A C 1
ATOM 687 O O . GLY A 1 92 ? 33.625 29.344 15.062 1 27.75 92 GLY A O 1
ATOM 688 N N . THR A 1 93 ? 32.656 30.078 13.422 1 27.81 93 THR A N 1
ATOM 689 C CA . THR A 1 93 ? 31.844 30.469 14.578 1 27.81 93 THR A CA 1
ATOM 690 C C . THR A 1 93 ? 31.156 29.25 15.188 1 27.81 93 THR A C 1
ATOM 692 O O . THR A 1 93 ? 30.797 28.312 14.477 1 27.81 93 THR A O 1
ATOM 695 N N . GLU A 1 94 ? 31.094 29.234 16.562 1 29.14 94 GLU A N 1
ATOM 696 C CA . GLU A 1 94 ? 30.594 28.297 17.562 1 29.14 94 GLU A CA 1
ATOM 697 C C . GLU A 1 94 ? 29.266 27.688 17.125 1 29.14 94 GLU A C 1
ATOM 699 O O . GLU A 1 94 ? 28.297 28.406 16.859 1 29.14 94 GLU A O 1
ATOM 704 N N . LYS A 1 95 ? 29.438 26.656 16.438 1 31.52 95 LYS A N 1
ATOM 705 C CA . LYS A 1 95 ? 28.312 25.766 16.141 1 31.52 95 LYS A CA 1
ATOM 706 C C . LYS A 1 95 ? 27.359 25.672 17.328 1 31.52 95 LYS A C 1
ATOM 708 O O . LYS A 1 95 ? 27.719 25.172 18.391 1 31.52 95 LYS A O 1
ATOM 713 N N . VAL A 1 96 ? 26.625 26.719 17.609 1 28.09 96 VAL A N 1
ATOM 714 C CA . VAL A 1 96 ? 25.578 26.297 18.531 1 28.09 96 VAL A CA 1
ATOM 715 C C . VAL A 1 96 ? 25.047 24.922 18.109 1 28.09 96 VAL A C 1
ATOM 717 O O . VAL A 1 96 ? 24.391 24.797 17.078 1 28.09 96 VAL A O 1
ATOM 720 N N . LYS A 1 97 ? 25.891 23.906 18.219 1 32.44 97 LYS A N 1
ATOM 721 C CA . LYS A 1 97 ? 25.469 22.5 18.234 1 32.44 97 LYS A CA 1
ATOM 722 C C . LYS A 1 97 ? 24.141 22.344 18.953 1 32.44 97 LYS A C 1
ATOM 724 O O . LYS A 1 97 ? 24.078 22.328 20.188 1 32.44 97 LYS A O 1
ATOM 729 N N . THR A 1 98 ? 23.219 23.047 18.656 1 27.83 98 THR A N 1
ATOM 730 C CA . THR A 1 98 ? 22.094 22.406 19.312 1 27.83 98 THR A CA 1
ATOM 731 C C . THR A 1 98 ? 22.219 20.875 19.234 1 27.83 98 THR A C 1
ATOM 733 O O . THR A 1 98 ? 22.188 20.312 18.156 1 27.83 98 THR A O 1
ATOM 736 N N . LYS A 1 99 ? 23.031 20.328 20.031 1 32.09 99 LYS A N 1
ATOM 737 C CA . LYS A 1 99 ? 23.156 18.906 20.344 1 32.09 99 LYS A CA 1
ATOM 738 C C . LYS A 1 99 ? 21.859 18.172 20.047 1 32.09 99 LYS A C 1
ATOM 740 O O . LYS A 1 99 ? 20.859 18.344 20.766 1 32.09 99 LYS A O 1
ATOM 745 N N . GLN A 1 100 ? 21.594 18 18.781 1 34.97 100 GLN A N 1
ATOM 746 C CA . GLN A 1 100 ? 20.688 16.875 18.781 1 34.97 100 GLN A CA 1
ATOM 747 C C . GLN A 1 100 ? 21.125 15.812 19.781 1 34.97 100 GLN A C 1
ATOM 749 O O . GLN A 1 100 ? 22.312 15.57 19.953 1 34.97 100 GLN A O 1
ATOM 754 N N . PRO A 1 101 ? 20.484 15.461 20.828 1 36.56 101 PRO A N 1
ATOM 755 C CA . PRO A 1 101 ? 21.109 14.469 21.703 1 36.56 101 PRO A CA 1
ATOM 756 C C . PRO A 1 101 ? 21.953 13.453 20.938 1 36.56 101 PRO A C 1
ATOM 758 O O . PRO A 1 101 ? 21.641 13.117 19.797 1 36.56 101 PRO A O 1
ATOM 761 N N . PRO A 1 102 ? 23.234 13.289 21.125 1 38.38 102 PRO A N 1
ATOM 762 C CA . PRO A 1 102 ? 24.219 12.438 20.438 1 38.38 102 PRO A CA 1
ATOM 763 C C . PRO A 1 102 ? 23.594 11.148 19.891 1 38.38 102 PRO A C 1
ATOM 765 O O . PRO A 1 102 ? 24.062 10.617 18.891 1 38.38 102 PRO A O 1
ATOM 768 N N . GLY A 1 103 ? 22.984 10.312 20.781 1 36.97 103 GLY A N 1
ATOM 769 C CA . GLY A 1 103 ? 22.672 8.914 20.562 1 36.97 103 GLY A CA 1
ATOM 770 C C . GLY A 1 103 ? 21.75 8.68 19.391 1 36.97 103 GLY A C 1
ATOM 771 O O . GLY A 1 103 ? 21.359 7.543 19.109 1 36.97 103 GLY A O 1
ATOM 772 N N . THR A 1 104 ? 20.797 9.57 19.094 1 36.72 104 THR A N 1
ATOM 773 C CA . THR A 1 104 ? 19.812 9.172 18.094 1 36.72 104 THR A CA 1
ATOM 774 C C . THR A 1 104 ? 20.359 9.289 16.688 1 36.72 104 THR A C 1
ATOM 776 O O . THR A 1 104 ? 20.219 10.328 16.031 1 36.72 104 THR A O 1
ATOM 779 N N . SER A 1 105 ? 21.469 9.047 16.406 1 40.72 105 SER A N 1
ATOM 780 C CA . SER A 1 105 ? 21.859 8.859 15.016 1 40.72 105 SER A CA 1
ATOM 781 C C . SER A 1 105 ? 20.703 8.289 14.188 1 40.72 105 SER A C 1
ATOM 783 O O . SER A 1 105 ? 20.812 8.195 12.961 1 40.72 105 SER A O 1
ATOM 785 N N . GLY A 1 106 ? 19.906 7.336 14.68 1 48.94 106 GLY A N 1
ATOM 786 C CA . GLY A 1 106 ? 18.781 6.711 13.984 1 48.94 106 GLY A CA 1
ATOM 787 C C . GLY A 1 106 ? 17.719 7.699 13.562 1 48.94 106 GLY A C 1
ATOM 788 O O . GLY A 1 106 ? 17.766 8.867 13.938 1 48.94 106 GLY A O 1
ATOM 789 N N . ASP A 1 107 ? 16.891 7.434 12.43 1 62.19 107 ASP A N 1
ATOM 790 C CA . ASP A 1 107 ? 15.805 8.219 11.859 1 62.19 107 ASP A CA 1
ATOM 791 C C . ASP A 1 107 ? 14.844 8.695 12.945 1 62.19 107 ASP A C 1
ATOM 793 O O . ASP A 1 107 ? 14.047 7.914 13.461 1 62.19 107 ASP A O 1
ATOM 797 N N . TYR A 1 108 ? 15.25 9.734 13.781 1 82.56 108 TYR A N 1
ATOM 798 C CA . TYR A 1 108 ? 14.406 10.344 14.805 1 82.56 108 TYR A CA 1
ATOM 799 C C . TYR A 1 108 ? 13.188 11.016 14.18 1 82.56 108 TYR A C 1
ATOM 801 O O . TYR A 1 108 ? 13.312 11.734 13.188 1 82.56 108 TYR A O 1
ATOM 809 N N . TYR A 1 109 ? 12.031 10.609 14.695 1 94.5 109 TYR A N 1
ATOM 810 C CA . TYR A 1 109 ? 10.781 11.258 14.312 1 94.5 109 TYR A CA 1
ATOM 811 C C . TYR A 1 109 ? 10.242 12.117 15.445 1 94.5 109 TYR A C 1
ATOM 813 O O . TYR A 1 109 ? 10.359 11.758 16.625 1 94.5 109 TYR A O 1
ATOM 821 N N . TYR A 1 110 ? 9.742 13.305 15.133 1 97.5 110 TYR A N 1
ATOM 822 C CA . TYR A 1 110 ? 9.352 14.344 16.078 1 97.5 110 TYR A CA 1
ATOM 823 C C . TYR A 1 110 ? 7.922 14.125 16.562 1 97.5 110 TYR A C 1
ATOM 825 O O . TYR A 1 110 ? 7.012 13.945 15.75 1 97.5 110 TYR A O 1
ATOM 833 N N . ASN A 1 111 ? 7.746 14.078 17.891 1 97.81 111 ASN A N 1
ATOM 834 C CA . ASN A 1 111 ? 6.406 14.039 18.469 1 97.81 111 ASN A CA 1
ATOM 835 C C . ASN A 1 111 ? 5.836 15.438 18.672 1 97.81 111 ASN A C 1
ATOM 837 O O . ASN A 1 111 ? 6.438 16.422 18.25 1 97.81 111 ASN A O 1
ATOM 841 N N . VAL A 1 112 ? 4.656 15.586 19.312 1 98.31 112 VAL A N 1
ATOM 842 C CA . VAL A 1 112 ? 3.959 16.859 19.453 1 98.31 112 VAL A CA 1
ATOM 843 C C . VAL A 1 112 ? 4.797 17.812 20.312 1 98.31 112 VAL A C 1
ATOM 845 O O . VAL A 1 112 ? 4.973 18.984 19.953 1 98.31 112 VAL A O 1
ATOM 848 N N . GLU A 1 113 ? 5.355 17.281 21.391 1 98.12 113 GLU A N 1
ATOM 849 C CA . GLU A 1 113 ? 6.191 18.109 22.25 1 98.12 113 GLU A CA 1
ATOM 850 C C . GLU A 1 113 ? 7.422 18.625 21.5 1 98.12 113 GLU A C 1
ATOM 852 O O . GLU A 1 113 ? 7.828 19.781 21.672 1 98.12 113 GLU A O 1
ATOM 857 N N . ASP A 1 114 ? 7.98 17.766 20.719 1 98 114 ASP A N 1
ATOM 858 C CA . ASP A 1 114 ? 9.117 18.172 19.891 1 98 114 ASP A CA 1
ATOM 859 C C . ASP A 1 114 ? 8.727 19.297 18.938 1 98 114 ASP A C 1
ATOM 861 O O . ASP A 1 114 ? 9.5 20.234 18.734 1 98 114 ASP A O 1
ATOM 865 N N . GLN A 1 115 ? 7.551 19.203 18.375 1 98.31 115 GLN A N 1
ATOM 866 C CA . GLN A 1 115 ? 7.078 20.234 17.453 1 98.31 115 GLN A CA 1
ATOM 867 C C . GLN A 1 115 ? 6.859 21.562 18.172 1 98.31 115 GLN A C 1
ATOM 869 O O . GLN A 1 115 ? 7.156 22.625 17.625 1 98.31 115 GLN A O 1
ATOM 874 N N . ILE A 1 116 ? 6.34 21.547 19.422 1 98.44 116 ILE A N 1
ATOM 875 C CA . ILE A 1 116 ? 6.133 22.75 20.203 1 98.44 116 ILE A CA 1
ATOM 876 C C . ILE A 1 116 ? 7.465 23.453 20.438 1 98.44 116 ILE A C 1
ATOM 878 O O . ILE A 1 116 ? 7.59 24.656 20.219 1 98.44 116 ILE A O 1
ATOM 882 N N . ARG A 1 117 ? 8.461 22.688 20.844 1 97.88 117 ARG A N 1
ATOM 883 C CA . ARG A 1 117 ? 9.789 23.25 21.078 1 97.88 117 ARG A CA 1
ATOM 884 C C . ARG A 1 117 ? 10.375 23.828 19.797 1 97.88 117 ARG A C 1
ATOM 886 O O . ARG A 1 117 ? 11.008 24.891 19.812 1 97.88 117 ARG A O 1
ATOM 893 N N . PHE A 1 118 ? 10.172 23.109 18.766 1 96.94 118 PHE A N 1
ATOM 894 C CA . PHE A 1 118 ? 10.672 23.531 17.469 1 96.94 118 PHE A CA 1
ATOM 895 C C . PHE A 1 118 ? 10.055 24.859 17.047 1 96.94 118 PHE A C 1
ATOM 897 O O . PHE A 1 118 ? 10.758 25.781 16.641 1 96.94 118 PHE A O 1
ATOM 904 N N . VAL A 1 119 ? 8.766 24.984 17.125 1 97.56 119 VAL A N 1
ATOM 905 C CA . VAL A 1 119 ? 8.039 26.172 16.734 1 97.56 119 VAL A CA 1
ATOM 906 C C . VAL A 1 119 ? 8.43 27.344 17.641 1 97.56 119 VAL A C 1
ATOM 908 O O . VAL A 1 119 ? 8.625 28.469 17.172 1 97.56 119 VAL A O 1
ATOM 911 N N . GLN A 1 120 ? 8.547 27.094 18.906 1 96.88 120 GLN A N 1
ATOM 912 C CA . GLN A 1 120 ? 8.969 28.125 19.844 1 96.88 120 GLN A CA 1
ATOM 913 C C . GLN A 1 120 ? 10.336 28.688 19.469 1 96.88 120 GLN A C 1
ATOM 915 O O . GLN A 1 120 ? 10.523 29.906 19.438 1 96.88 120 GLN A O 1
ATOM 920 N N . ALA A 1 121 ? 11.227 27.812 19.219 1 95.38 121 ALA A N 1
ATOM 921 C CA . ALA A 1 121 ? 12.578 28.219 18.859 1 95.38 121 ALA A CA 1
ATOM 922 C C . ALA A 1 121 ? 12.586 29.031 17.562 1 95.38 121 ALA A C 1
ATOM 924 O O . ALA A 1 121 ? 13.297 30.031 17.453 1 95.38 121 ALA A O 1
ATOM 925 N N . ARG A 1 122 ? 11.836 28.594 16.609 1 93.75 122 ARG A N 1
ATOM 926 C CA . ARG A 1 122 ? 11.797 29.266 15.312 1 93.75 122 ARG A CA 1
ATOM 927 C C . ARG A 1 122 ? 11.172 30.656 15.445 1 93.75 122 ARG A C 1
ATOM 929 O O . ARG A 1 122 ? 11.625 31.609 14.805 1 93.75 122 ARG A O 1
ATOM 936 N N . LEU A 1 123 ? 10.078 30.734 16.188 1 95 123 LEU A N 1
ATOM 937 C CA . LEU A 1 123 ? 9.43 32.031 16.438 1 95 123 LEU A CA 1
ATOM 938 C C . LEU A 1 123 ? 10.391 33 17.109 1 95 123 LEU A C 1
ATOM 940 O O . LEU A 1 123 ? 10.531 34.156 16.656 1 95 123 LEU A O 1
ATOM 944 N N . GLU A 1 124 ? 11.086 32.562 18.109 1 92.94 124 GLU A N 1
ATOM 945 C CA . GLU A 1 124 ? 12.039 33.406 18.844 1 92.94 124 GLU A CA 1
ATOM 946 C C . GLU A 1 124 ? 13.18 33.875 17.922 1 92.94 124 GLU A C 1
ATOM 948 O O . GLU A 1 124 ? 13.578 35.031 17.969 1 92.94 124 GLU A O 1
ATOM 953 N N . ALA A 1 125 ? 13.648 32.938 17.156 1 90.06 125 ALA A N 1
ATOM 954 C CA . ALA A 1 125 ? 14.734 33.25 16.25 1 90.06 125 ALA A CA 1
ATOM 955 C C . ALA A 1 125 ? 14.289 34.281 15.211 1 90.06 125 ALA A C 1
ATOM 957 O O . ALA A 1 125 ? 15.039 35.219 14.883 1 90.06 125 ALA A O 1
ATOM 958 N N . HIS A 1 126 ? 13.117 34.094 14.703 1 88.56 126 HIS A N 1
ATOM 959 C CA . HIS A 1 126 ? 12.594 35 13.703 1 88.56 126 HIS A CA 1
ATOM 960 C C . HIS A 1 126 ? 12.414 36.406 14.273 1 88.56 126 HIS A C 1
ATOM 962 O O . HIS A 1 126 ? 12.789 37.406 13.641 1 88.56 126 HIS A O 1
ATOM 968 N N . MET A 1 127 ? 11.852 36.594 15.438 1 90.31 127 MET A N 1
ATOM 969 C CA . MET A 1 127 ? 11.609 37.875 16.078 1 90.31 127 MET A CA 1
ATOM 970 C C . MET A 1 127 ? 12.914 38.562 16.453 1 90.31 127 MET A C 1
ATOM 972 O O . MET A 1 127 ? 13.039 39.781 16.375 1 90.31 127 MET A O 1
ATOM 976 N N . ALA A 1 128 ? 13.914 37.75 16.812 1 86.38 128 ALA A N 1
ATOM 977 C CA . ALA A 1 128 ? 15.234 38.281 17.109 1 86.38 128 ALA A CA 1
ATOM 978 C C . ALA A 1 128 ? 15.883 38.875 15.867 1 86.38 128 ALA A C 1
ATOM 980 O O . ALA A 1 128 ? 16.516 39.938 15.922 1 86.38 128 ALA A O 1
ATOM 981 N N . ALA A 1 129 ? 15.703 38.156 14.82 1 82.06 129 ALA A N 1
ATOM 982 C CA . ALA A 1 129 ? 16.266 38.625 13.555 1 82.06 129 ALA A CA 1
ATOM 983 C C . ALA A 1 129 ? 15.617 39.938 13.109 1 82.06 129 ALA A C 1
ATOM 985 O O . ALA A 1 129 ? 16.297 40.812 12.578 1 82.06 129 ALA A O 1
ATOM 986 N N . LEU A 1 130 ? 14.344 40.062 13.281 1 79.06 130 LEU A N 1
ATOM 987 C CA . LEU A 1 130 ? 13.625 41.281 12.906 1 79.06 130 LEU A CA 1
ATOM 988 C C . LEU A 1 130 ? 14.055 42.469 13.766 1 79.06 130 LEU A C 1
ATOM 990 O O . LEU A 1 130 ? 14.133 43.594 13.281 1 79.06 130 LEU A O 1
ATOM 994 N N . ARG A 1 131 ? 14.406 42.219 15.008 1 77.44 131 ARG A N 1
ATOM 995 C CA . ARG A 1 131 ? 14.859 43.25 15.93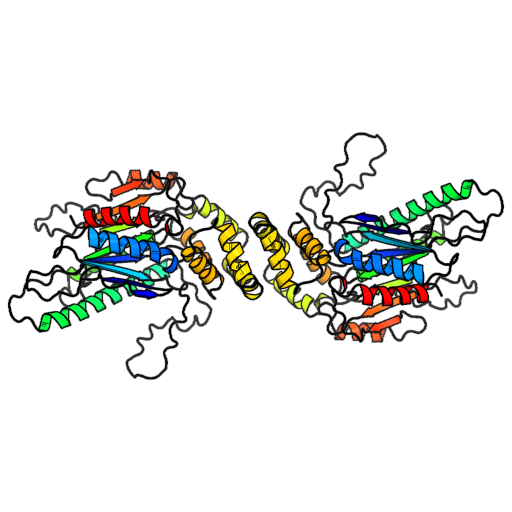 1 77.44 131 ARG A CA 1
ATOM 996 C C . ARG A 1 131 ? 16.234 43.781 15.531 1 77.44 131 ARG A C 1
ATOM 998 O O . ARG A 1 131 ? 16.5 45 15.594 1 77.44 131 ARG A O 1
ATOM 1005 N N . THR A 1 132 ? 16.984 42.875 15.164 1 74.81 132 THR A N 1
ATOM 1006 C CA . THR A 1 132 ? 18.328 43.25 14.75 1 74.81 132 THR A CA 1
ATOM 1007 C C . THR A 1 132 ? 18.297 44.062 13.477 1 74.81 132 THR A C 1
ATOM 1009 O O . THR A 1 132 ? 19.047 45.031 13.344 1 74.81 132 THR A O 1
ATOM 1012 N N . GLU A 1 133 ? 17.453 43.781 12.672 1 69.69 133 GLU A N 1
ATOM 1013 C CA . GLU A 1 133 ? 17.297 44.531 11.43 1 69.69 133 GLU A CA 1
ATOM 1014 C C . GLU A 1 133 ? 16.75 45.938 11.688 1 69.69 133 GLU A C 1
ATOM 1016 O O . GLU A 1 133 ? 17.203 46.906 11.078 1 69.69 133 GLU A O 1
ATOM 1021 N N . SER A 1 134 ? 15.812 46.094 12.617 1 64.19 134 SER A N 1
ATOM 1022 C CA . SER A 1 134 ? 15.211 47.375 12.961 1 64.19 134 SER A CA 1
ATOM 1023 C C . SER A 1 134 ? 16.203 48.25 13.688 1 64.19 134 SER A C 1
ATOM 1025 O O . SER A 1 134 ? 16.188 49.469 13.5 1 64.19 134 SER A O 1
ATOM 1027 N N . ALA A 1 135 ? 17.062 47.656 14.547 1 63.16 135 ALA A N 1
ATOM 1028 C CA . ALA A 1 135 ? 18.078 48.406 15.281 1 63.16 135 ALA A CA 1
ATOM 1029 C C . ALA A 1 135 ? 19.141 48.969 14.336 1 63.16 135 ALA A C 1
ATOM 1031 O O . ALA A 1 135 ? 19.625 50.094 14.531 1 63.16 135 ALA A O 1
ATOM 1032 N N . SER A 1 136 ? 19.359 48.25 13.391 1 58.53 136 SER A N 1
ATOM 1033 C CA . SER A 1 136 ? 20.359 48.688 12.43 1 58.53 136 SER A CA 1
ATOM 1034 C C . SER A 1 136 ? 19.828 49.812 11.555 1 58.53 136 SER A C 1
ATOM 1036 O O . SER A 1 136 ? 20.594 50.688 11.141 1 58.53 136 SER A O 1
ATOM 1038 N N . SER A 1 137 ? 18.531 49.844 11.445 1 54.84 137 SER A N 1
ATOM 1039 C CA . SER A 1 137 ? 17.938 50.875 10.617 1 54.84 137 SER A CA 1
ATOM 1040 C C . SER A 1 137 ? 17.688 52.156 11.422 1 54.84 137 SER A C 1
ATOM 1042 O O . SER A 1 137 ? 17.719 53.25 10.867 1 54.84 137 SER A O 1
ATOM 1044 N N . SER A 1 138 ? 17.391 52.062 12.773 1 48.62 138 SER A N 1
ATOM 1045 C CA . SER A 1 138 ? 17.125 53.219 13.633 1 48.62 138 SER A CA 1
ATOM 1046 C C . SER A 1 138 ? 18.422 53.906 14.055 1 48.62 138 SER A C 1
ATOM 1048 O O . SER A 1 138 ? 18.391 55 14.586 1 48.62 138 SER A O 1
ATOM 1050 N N . ALA A 1 139 ? 19.578 53.281 14.125 1 46.72 139 ALA A N 1
ATOM 1051 C CA . ALA A 1 139 ? 20.797 53.938 14.555 1 46.72 139 ALA A CA 1
ATOM 1052 C C . ALA A 1 139 ? 21.016 55.25 13.773 1 46.72 139 ALA A C 1
ATOM 1054 O O . ALA A 1 139 ? 21.859 56.062 14.156 1 46.72 139 ALA A O 1
ATOM 1055 N N . SER A 1 140 ? 20.562 55.312 12.562 1 39.84 140 SER A N 1
ATOM 1056 C CA . SER A 1 140 ? 20.906 56.594 11.922 1 39.84 140 SER A CA 1
ATOM 1057 C C . SER A 1 140 ? 20.031 57.719 12.453 1 39.84 140 SER A C 1
ATOM 1059 O O . SER A 1 140 ? 20.266 58.875 12.148 1 39.84 140 SER A O 1
ATOM 1061 N N . ALA A 1 141 ? 18.625 57.562 12.844 1 40.16 141 ALA A N 1
ATOM 1062 C CA . ALA A 1 141 ? 17.891 58.75 13.25 1 40.16 141 ALA A CA 1
ATOM 1063 C C . ALA A 1 141 ? 18.141 59.062 14.719 1 40.16 141 ALA A C 1
ATOM 1065 O O . ALA A 1 141 ? 18.141 58.188 15.562 1 40.16 141 ALA A O 1
ATOM 1066 N N . SER A 1 142 ? 18.844 60.219 14.977 1 36.78 142 SER A N 1
ATOM 1067 C CA . SER A 1 142 ? 19.375 60.812 16.203 1 36.78 142 SER A CA 1
ATOM 1068 C C . SER A 1 142 ? 18.453 60.5 17.391 1 36.78 142 SER A C 1
ATOM 1070 O O . SER A 1 142 ? 18.938 60.156 18.469 1 36.78 142 SER A O 1
ATOM 1072 N N . GLY A 1 143 ? 17.422 61.531 17.75 1 36.19 143 GLY A N 1
ATOM 1073 C CA . GLY A 1 143 ? 17 62.219 18.969 1 36.19 143 GLY A CA 1
ATOM 1074 C C . GLY A 1 143 ? 16.141 61.344 19.859 1 36.19 143 GLY A C 1
ATOM 1075 O O . GLY A 1 143 ? 16.375 61.25 21.062 1 36.19 143 GLY A O 1
ATOM 1076 N N . THR A 1 144 ? 14.664 61.469 19.75 1 37.62 144 THR A N 1
ATOM 1077 C CA . THR A 1 144 ? 13.688 61.312 20.828 1 37.62 144 THR A CA 1
ATOM 1078 C C . THR A 1 144 ? 13.469 59.844 21.125 1 37.62 144 THR A C 1
ATOM 1080 O O . THR A 1 144 ? 13.289 59.031 20.219 1 37.62 144 THR A O 1
ATOM 1083 N N . ASP A 1 145 ? 14.023 59.25 22.25 1 39.31 145 ASP A N 1
ATOM 1084 C CA . ASP A 1 145 ? 13.82 58 22.969 1 39.31 145 ASP A CA 1
ATOM 1085 C C . ASP A 1 145 ? 12.383 57.5 22.828 1 39.31 145 ASP A C 1
ATOM 1087 O O . ASP A 1 145 ? 11.539 57.75 23.688 1 39.31 145 ASP A O 1
ATOM 1091 N N . ALA A 1 146 ? 11.641 57.781 21.828 1 40.47 146 ALA A N 1
ATOM 1092 C CA . ALA A 1 146 ? 10.305 57.188 21.875 1 40.47 146 ALA A CA 1
ATOM 1093 C C . ALA A 1 146 ? 10.367 55.719 22.344 1 40.47 146 ALA A C 1
ATOM 1095 O O . ALA A 1 146 ? 11.227 54.969 21.906 1 40.47 146 ALA A O 1
ATOM 1096 N N . PRO A 1 147 ? 9.914 55.344 23.578 1 44.31 147 PRO A N 1
ATOM 1097 C CA . PRO A 1 147 ? 9.883 54 24.094 1 44.31 147 PRO A CA 1
ATOM 1098 C C . PRO A 1 147 ? 9.609 52.938 23.016 1 44.31 147 PRO A C 1
ATOM 1100 O O . PRO A 1 147 ? 8.688 53.094 22.219 1 44.31 147 PRO A O 1
ATOM 1103 N N . SER A 1 148 ? 10.594 52.312 22.406 1 49.81 148 SER A N 1
ATOM 1104 C CA . SER A 1 148 ? 10.602 51.312 21.344 1 49.81 148 SER A CA 1
ATOM 1105 C C . SER A 1 148 ? 9.461 50.312 21.516 1 49.81 148 SER A C 1
ATOM 1107 O O . SER A 1 148 ? 9.344 49.688 22.562 1 49.81 148 SER A O 1
ATOM 1109 N N . GLN A 1 149 ? 8.219 50.562 20.938 1 61.72 149 GLN A N 1
ATOM 1110 C CA . GLN A 1 149 ? 7.078 49.656 20.969 1 61.72 149 GLN A CA 1
ATOM 1111 C C . GLN A 1 149 ? 7.52 48.219 20.672 1 61.72 149 GLN A C 1
ATOM 1113 O O . GLN A 1 149 ? 8.305 47.969 19.75 1 61.72 149 GLN A O 1
ATOM 1118 N N . ARG A 1 150 ? 7.285 47.25 21.609 1 75.5 150 ARG A N 1
ATOM 1119 C CA . ARG A 1 150 ? 7.57 45.844 21.453 1 75.5 150 ARG A CA 1
ATOM 1120 C C . ARG A 1 150 ? 6.91 45.281 20.188 1 75.5 150 ARG A C 1
ATOM 1122 O O . ARG A 1 150 ? 5.758 45.625 19.891 1 75.5 150 ARG A O 1
ATOM 1129 N N . PRO A 1 151 ? 7.688 44.562 19.422 1 85.25 151 PRO A N 1
ATOM 1130 C CA . PRO A 1 151 ? 7.074 43.938 18.25 1 85.25 151 PRO A CA 1
ATOM 1131 C C . PRO A 1 151 ? 5.867 43.062 18.609 1 85.25 151 PRO A C 1
ATOM 1133 O O . PRO A 1 151 ? 5.855 42.438 19.672 1 85.25 151 PRO A O 1
ATOM 1136 N N . ARG A 1 152 ? 4.867 43.125 17.797 1 89.69 152 ARG A N 1
ATOM 1137 C CA . ARG A 1 152 ? 3.635 42.375 18.031 1 89.69 152 ARG A CA 1
ATOM 1138 C C . ARG A 1 152 ? 3.582 41.125 17.156 1 89.69 152 ARG A C 1
ATOM 1140 O O . ARG A 1 152 ? 4.004 41.125 16 1 89.69 152 ARG A O 1
ATOM 1147 N N . VAL A 1 153 ? 3.033 40.031 17.719 1 94.25 153 VAL A N 1
ATOM 1148 C CA . VAL A 1 153 ? 2.895 38.75 17.016 1 94.25 153 VAL A CA 1
ATOM 1149 C C . VAL A 1 153 ? 1.455 38.25 17.125 1 94.25 153 VAL A C 1
ATOM 1151 O O . VAL A 1 153 ? 0.84 38.344 18.188 1 94.25 153 VAL A O 1
ATOM 1154 N N . ILE A 1 154 ? 0.888 37.844 16.031 1 96.19 154 ILE A N 1
ATOM 1155 C CA . ILE A 1 154 ? -0.347 37.062 16.016 1 96.19 154 ILE A CA 1
ATOM 1156 C C . ILE A 1 154 ? -0.038 35.625 15.641 1 96.19 154 ILE A C 1
ATOM 1158 O O . ILE A 1 154 ? 0.491 35.344 14.555 1 96.19 154 ILE A O 1
ATOM 1162 N N . LEU A 1 155 ? -0.324 34.688 16.547 1 97.88 155 LEU A N 1
ATOM 1163 C CA . LEU A 1 155 ? -0.155 33.281 16.25 1 97.88 155 LEU A CA 1
ATOM 1164 C C . LEU A 1 155 ? -1.358 32.719 15.492 1 97.88 155 LEU A C 1
ATOM 1166 O O . LEU A 1 155 ? -2.504 33 15.859 1 97.88 155 LEU A O 1
ATOM 1170 N N . MET A 1 156 ? -1.081 32.094 14.438 1 98.56 156 MET A N 1
ATOM 1171 C CA . MET A 1 156 ? -2.133 31.438 13.656 1 98.56 156 MET A CA 1
ATOM 1172 C C . MET A 1 156 ? -1.825 29.953 13.453 1 98.56 156 MET A C 1
ATOM 1174 O O . MET A 1 156 ? -0.737 29.594 12.992 1 98.56 156 MET A O 1
ATOM 1178 N N . GLY A 1 157 ? -2.725 29.109 13.805 1 98.69 157 GLY A N 1
ATOM 1179 C CA . GLY A 1 157 ? -2.518 27.688 13.648 1 98.69 157 GLY A CA 1
ATOM 1180 C C . GLY A 1 157 ? -3.639 27 12.891 1 98.69 157 GLY A C 1
ATOM 1181 O O . GLY A 1 157 ? -4.77 27.484 12.867 1 98.69 157 GLY A O 1
ATOM 1182 N N . HIS A 1 158 ? -3.326 25.938 12.25 1 98.69 158 HIS A N 1
ATOM 1183 C CA . HIS A 1 158 ? -4.309 25.062 11.617 1 98.69 158 HIS A CA 1
ATOM 1184 C C . HIS A 1 158 ? -4.242 23.656 12.195 1 98.69 158 HIS A C 1
ATOM 1186 O O . HIS A 1 158 ? -3.166 23.062 12.273 1 98.69 158 HIS A O 1
ATOM 1192 N N . SER A 1 159 ? -5.352 23.062 12.516 1 98.12 159 SER A N 1
ATOM 1193 C CA . SER A 1 159 ? -5.418 21.688 13.023 1 98.12 159 SER A CA 1
ATOM 1194 C C . SER A 1 159 ? -4.516 21.5 14.234 1 98.12 159 SER A C 1
ATOM 1196 O O . SER A 1 159 ? -4.609 22.25 15.211 1 98.12 159 SER A O 1
ATOM 1198 N N . VAL A 1 160 ? -3.623 20.594 14.273 1 98.38 160 VAL A N 1
ATOM 1199 C CA . VAL A 1 160 ? -2.729 20.375 15.406 1 98.38 160 VAL A CA 1
ATOM 1200 C C . VAL A 1 160 ? -1.876 21.625 15.633 1 98.38 160 VAL A C 1
ATOM 1202 O O . VAL A 1 160 ? -1.418 21.875 16.75 1 98.38 160 VAL A O 1
ATOM 1205 N N . GLY A 1 161 ? -1.689 22.438 14.633 1 98.56 161 GLY A N 1
ATOM 1206 C CA . GLY A 1 161 ? -0.983 23.703 14.781 1 98.56 161 GLY A CA 1
ATOM 1207 C C . GLY A 1 161 ? -1.625 24.625 15.797 1 98.56 161 GLY A C 1
ATOM 1208 O O . GLY A 1 161 ? -0.95 25.469 16.391 1 98.56 161 GLY A O 1
ATOM 1209 N N . THR A 1 162 ? -2.926 24.484 15.969 1 98.25 162 THR A N 1
ATOM 1210 C CA . THR A 1 162 ? -3.623 25.281 16.969 1 98.25 162 THR A CA 1
ATOM 1211 C C . THR A 1 162 ? -3.219 24.875 18.375 1 98.25 162 THR A C 1
ATOM 1213 O O . THR A 1 162 ? -3.086 25.719 19.266 1 98.25 162 THR A O 1
ATOM 1216 N N . TYR A 1 163 ? -3.107 23.531 18.578 1 98 163 TYR A N 1
ATOM 1217 C CA . TYR A 1 163 ? -2.615 23.047 19.859 1 98 163 TYR A CA 1
ATOM 1218 C C . TYR A 1 163 ? -1.207 23.562 20.125 1 98 163 TYR A C 1
ATOM 1220 O O . TYR A 1 163 ? -0.906 24 21.234 1 98 163 TYR A O 1
ATOM 1228 N N . ILE A 1 164 ? -0.41 23.5 19.125 1 98.44 164 ILE A N 1
ATOM 1229 C CA . ILE A 1 164 ? 0.961 23.984 19.234 1 98.44 164 ILE A CA 1
ATOM 1230 C C . ILE A 1 164 ? 0.957 25.484 19.562 1 98.44 164 ILE A C 1
ATOM 1232 O O . ILE A 1 164 ? 1.706 25.938 20.422 1 98.44 164 ILE A O 1
ATOM 1236 N N . ALA A 1 165 ? 0.135 26.219 18.891 1 98.06 165 ALA A N 1
ATOM 1237 C CA . ALA A 1 165 ? 0.014 27.656 19.125 1 98.06 165 ALA A CA 1
ATOM 1238 C C . ALA A 1 165 ? -0.385 27.938 20.562 1 98.06 165 ALA A C 1
ATOM 1240 O O . ALA A 1 165 ? 0.173 28.844 21.203 1 98.06 165 ALA A O 1
ATOM 1241 N N . MET A 1 166 ? -1.359 27.172 21.078 1 96.56 166 MET A N 1
ATOM 1242 C CA . MET A 1 166 ? -1.815 27.344 22.453 1 96.56 166 MET A CA 1
ATOM 1243 C C . MET A 1 166 ? -0.684 27.094 23.438 1 96.56 166 MET A C 1
ATOM 1245 O O . MET A 1 166 ? -0.526 27.828 24.422 1 96.56 166 MET A O 1
ATOM 1249 N N . GLU A 1 167 ? 0.047 26.078 23.203 1 97.31 167 GLU A N 1
ATOM 1250 C CA . GLU A 1 167 ? 1.165 25.734 24.078 1 97.31 167 GLU A CA 1
ATOM 1251 C C . GLU A 1 167 ? 2.262 26.797 24 1 97.31 167 GLU A C 1
ATOM 1253 O O . GLU A 1 167 ? 2.873 27.141 25.016 1 97.31 167 GLU A O 1
ATOM 1258 N N . VAL A 1 168 ? 2.561 27.266 22.812 1 96.94 168 VAL A N 1
ATOM 1259 C CA . VAL A 1 168 ? 3.549 28.328 22.641 1 96.94 168 VAL A CA 1
ATOM 1260 C C . VAL A 1 168 ? 3.092 29.578 23.391 1 96.94 168 VAL A C 1
ATOM 1262 O O . VAL A 1 168 ? 3.893 30.234 24.047 1 96.94 168 VAL A O 1
ATOM 1265 N N . LEU A 1 169 ? 1.829 29.953 23.234 1 94.94 169 LEU A N 1
ATOM 1266 C CA . LEU A 1 169 ? 1.253 31.094 23.938 1 94.94 169 LEU A CA 1
ATOM 1267 C C . LEU A 1 169 ? 1.408 30.922 25.453 1 94.94 169 LEU A C 1
ATOM 1269 O O . LEU A 1 169 ? 1.827 31.859 26.141 1 94.94 169 LEU A O 1
ATOM 1273 N N . ARG A 1 170 ? 1.062 29.734 25.938 1 94.38 170 ARG A N 1
ATOM 1274 C CA . ARG A 1 170 ? 1.176 29.453 27.359 1 94.38 170 ARG A CA 1
ATOM 1275 C C . ARG A 1 170 ? 2.607 29.641 27.844 1 94.38 170 ARG A C 1
ATOM 1277 O O . ARG A 1 170 ? 2.844 30.328 28.844 1 94.38 170 ARG A O 1
ATOM 1284 N N . ARG A 1 171 ? 3.525 29.109 27.188 1 94.19 171 ARG A N 1
ATOM 1285 C CA . ARG A 1 171 ? 4.93 29.156 27.578 1 94.19 171 ARG A CA 1
ATOM 1286 C C . ARG A 1 171 ? 5.473 30.578 27.5 1 94.19 171 ARG A C 1
ATOM 1288 O O . ARG A 1 171 ? 6.301 30.984 28.312 1 94.19 171 ARG A O 1
ATOM 1295 N N . HIS A 1 172 ? 5.035 31.281 26.453 1 91.81 172 HIS A N 1
ATOM 1296 C CA . HIS A 1 172 ? 5.434 32.688 26.297 1 91.81 172 HIS A CA 1
ATOM 1297 C C . HIS A 1 172 ? 4.969 33.5 27.484 1 91.81 172 HIS A C 1
ATOM 1299 O O . HIS A 1 172 ? 5.723 34.344 28 1 91.81 172 HIS A O 1
ATOM 1305 N N . ARG A 1 173 ? 3.775 33.312 27.953 1 87.44 173 ARG A N 1
ATOM 1306 C CA . ARG A 1 173 ? 3.207 34.031 29.094 1 87.44 173 ARG A CA 1
ATOM 1307 C C . ARG A 1 173 ? 3.932 33.688 30.391 1 87.44 173 ARG A C 1
ATOM 1309 O O . ARG A 1 173 ? 4.188 34.562 31.219 1 87.44 173 ARG A O 1
ATOM 1316 N N . GLU A 1 174 ? 4.219 32.469 30.531 1 87.94 174 GLU A N 1
ATOM 1317 C CA . GLU A 1 174 ? 4.941 32 31.703 1 87.94 174 GLU A CA 1
ATOM 1318 C C . GLU A 1 174 ? 6.324 32.625 31.797 1 87.94 174 GLU A C 1
ATOM 1320 O O . GLU A 1 174 ? 6.785 33 32.875 1 87.94 174 GLU A O 1
ATOM 1325 N N . ASN A 1 175 ? 6.949 32.781 30.719 1 85.88 175 ASN A N 1
ATOM 1326 C CA . ASN A 1 175 ? 8.281 33.375 30.672 1 85.88 175 ASN A CA 1
ATOM 1327 C C . ASN A 1 175 ? 8.242 34.875 30.984 1 85.88 175 ASN A C 1
ATOM 1329 O O . ASN A 1 175 ? 9.195 35.406 31.516 1 85.88 175 ASN A O 1
ATOM 1333 N N . GLN A 1 176 ? 7.199 35.562 30.625 1 77.88 176 GLN A N 1
ATOM 1334 C CA . GLN A 1 176 ? 7.051 37 30.875 1 77.88 176 GLN A CA 1
ATOM 1335 C C . GLN A 1 176 ? 6.773 37.281 32.344 1 77.88 176 GLN A C 1
ATOM 1337 O O . GLN A 1 176 ? 7.172 38.312 32.875 1 77.88 176 GLN A O 1
ATOM 1342 N N . THR A 1 177 ? 6.059 36.375 33 1 72.88 177 THR A N 1
ATOM 1343 C CA . THR A 1 177 ? 5.746 36.531 34.406 1 72.88 177 THR A CA 1
ATOM 1344 C C . THR A 1 177 ? 6.977 36.281 35.281 1 72.88 177 THR A C 1
ATOM 1346 O O . THR A 1 177 ? 7.18 36.938 36.312 1 72.88 177 THR A O 1
ATOM 1349 N N . THR A 1 178 ? 7.781 35.312 34.906 1 63.56 178 THR A N 1
ATOM 1350 C CA . THR A 1 178 ? 8.961 34.969 35.688 1 63.56 178 THR A CA 1
ATOM 1351 C C . THR A 1 178 ? 10.047 36.031 35.531 1 63.56 178 THR A C 1
ATOM 1353 O O . THR A 1 178 ? 10.844 36.25 36.438 1 63.56 178 THR A O 1
ATOM 1356 N N . THR A 1 179 ? 10.219 36.625 34.406 1 52.72 179 THR A N 1
ATOM 1357 C CA . THR A 1 179 ? 11.266 37.625 34.188 1 52.72 179 THR A CA 1
ATOM 1358 C C . THR A 1 179 ? 10.906 38.969 34.812 1 52.72 179 THR A C 1
ATOM 1360 O O . THR A 1 179 ? 11.711 39.875 34.812 1 52.72 179 THR A O 1
ATOM 1363 N N . THR A 1 180 ? 9.68 39.375 35.25 1 48.81 180 THR A N 1
ATOM 1364 C CA . THR A 1 180 ? 9.43 40.656 35.906 1 48.81 180 THR A CA 1
ATOM 1365 C C . THR A 1 180 ? 10.203 40.75 37.219 1 48.81 180 THR A C 1
ATOM 1367 O O . THR A 1 180 ? 10.422 41.844 37.719 1 48.81 180 THR A O 1
ATOM 1370 N N . THR A 1 181 ? 10.422 39.719 38.094 1 42.19 181 THR A N 1
ATOM 1371 C CA . THR A 1 181 ? 11.156 40 39.312 1 42.19 181 THR A CA 1
ATOM 1372 C C . THR A 1 181 ? 12.602 40.406 39 1 42.19 181 THR A C 1
ATOM 1374 O O . THR A 1 181 ? 13.109 41.406 39.531 1 42.19 181 THR A O 1
ATOM 1377 N N . ALA A 1 182 ? 13.602 39.531 38.812 1 37.06 182 ALA A N 1
ATOM 1378 C CA . ALA A 1 182 ? 15.008 39.906 38.812 1 37.06 182 ALA A CA 1
ATOM 1379 C C . ALA A 1 182 ? 15.367 40.625 37.5 1 37.06 182 ALA A C 1
ATOM 1381 O O . ALA A 1 182 ? 16.047 41.656 37.5 1 37.06 182 ALA A O 1
ATOM 1382 N N . ALA A 1 183 ? 15.633 39.875 36.25 1 37.31 183 ALA A N 1
ATOM 1383 C CA . ALA A 1 183 ? 16.281 40.25 35 1 37.31 183 ALA A CA 1
ATOM 1384 C C . ALA A 1 183 ? 15.32 41.062 34.125 1 37.31 183 ALA A C 1
ATOM 1386 O O . ALA A 1 183 ? 14.836 40.562 33.125 1 37.31 183 ALA A O 1
ATOM 1387 N N . ALA A 1 184 ? 14.445 41.844 34.438 1 38.66 184 ALA A N 1
ATOM 1388 C CA . ALA A 1 184 ? 13.82 42.906 33.688 1 38.66 184 ALA A CA 1
ATOM 1389 C C . ALA A 1 184 ? 14.812 43.531 32.688 1 38.66 184 ALA A C 1
ATOM 1391 O O . ALA A 1 184 ? 14.422 44.281 31.828 1 38.66 184 ALA A O 1
ATOM 1392 N N . ALA A 1 185 ? 16.031 43.656 33.031 1 34.78 185 ALA A N 1
ATOM 1393 C CA . ALA A 1 185 ? 17.078 44.312 32.25 1 34.78 185 ALA A CA 1
ATOM 1394 C C . ALA A 1 185 ? 17.359 43.562 30.938 1 34.78 185 ALA A C 1
ATOM 1396 O O . ALA A 1 185 ? 17.75 44.188 29.938 1 34.78 185 ALA A O 1
ATOM 1397 N N . ALA A 1 186 ? 17.906 42.188 31.047 1 36.28 186 ALA A N 1
ATOM 1398 C CA . ALA A 1 186 ? 18.578 41.656 29.875 1 36.28 186 ALA A CA 1
ATOM 1399 C C . ALA A 1 186 ? 17.578 41.312 28.766 1 36.28 186 ALA A C 1
ATOM 1401 O O . ALA A 1 186 ? 17.516 42 27.75 1 36.28 186 ALA A O 1
ATOM 1402 N N . GLY A 1 187 ? 17.422 39.688 28.438 1 38.16 187 GLY A N 1
ATOM 1403 C CA . GLY A 1 187 ? 16.844 39.031 27.266 1 38.16 187 GLY A CA 1
ATOM 1404 C C . GLY A 1 187 ? 15.336 39.031 27.281 1 38.16 187 GLY A C 1
ATOM 1405 O O . GLY A 1 187 ? 14.711 38 27.562 1 38.16 187 GLY A O 1
ATOM 1406 N N . ASP A 1 188 ? 14.414 39.906 27.859 1 43.12 188 ASP A N 1
ATOM 1407 C CA . ASP A 1 188 ? 12.969 40.125 27.812 1 43.12 188 ASP A CA 1
ATOM 1408 C C . ASP A 1 188 ? 12.383 39.562 26.516 1 43.12 188 ASP A C 1
ATOM 1410 O O . ASP A 1 188 ? 12.992 39.656 25.453 1 43.12 188 ASP A O 1
ATOM 1414 N N . SER A 1 189 ? 11.602 38.469 26.562 1 57.31 189 SER A N 1
ATOM 1415 C CA . SER A 1 189 ? 10.914 38.062 25.344 1 57.31 189 SER A CA 1
ATOM 1416 C C . SER A 1 189 ? 10.484 39.281 24.531 1 57.31 189 SER A C 1
ATOM 1418 O O . SER A 1 189 ? 9.789 40.156 25.031 1 57.31 189 SER A O 1
ATOM 1420 N N . GLY A 1 190 ? 11.328 39.812 23.656 1 74 190 GLY A N 1
ATOM 1421 C CA . GLY A 1 190 ? 11.445 41.031 22.859 1 74 190 GLY A CA 1
ATOM 1422 C C . GLY A 1 190 ? 10.227 41.281 22 1 74 190 GLY A C 1
ATOM 1423 O O . GLY A 1 190 ? 10.258 42.156 21.125 1 74 190 GLY A O 1
ATOM 1424 N N . PHE A 1 191 ? 9.055 40.344 22.281 1 87.62 191 PHE A N 1
ATOM 1425 C CA . PHE A 1 191 ? 7.863 40.625 21.484 1 87.62 191 PHE A CA 1
ATOM 1426 C C . PHE A 1 191 ? 6.598 40.281 22.266 1 87.62 191 PHE A C 1
ATOM 1428 O O . PHE A 1 191 ? 6.652 39.562 23.281 1 87.62 191 PHE A O 1
ATOM 1435 N N . ASP A 1 192 ? 5.445 40.812 21.922 1 88.81 192 ASP A N 1
ATOM 1436 C CA . ASP A 1 192 ? 4.148 40.562 22.547 1 88.81 192 ASP A CA 1
ATOM 1437 C C . ASP A 1 192 ? 3.24 39.75 21.609 1 88.81 192 ASP A C 1
ATOM 1439 O O . ASP A 1 192 ? 3.1 40.125 20.422 1 88.81 192 ASP A O 1
ATOM 1443 N N . ILE A 1 193 ? 2.705 38.656 22.141 1 93.19 193 ILE A N 1
ATOM 1444 C CA . ILE A 1 193 ? 1.656 37.969 21.391 1 93.19 193 ILE A CA 1
ATOM 1445 C C . ILE A 1 193 ? 0.307 38.625 21.672 1 93.19 193 ILE A C 1
ATOM 1447 O O . ILE A 1 193 ? -0.262 38.469 22.75 1 93.19 193 ILE A O 1
ATOM 1451 N N . VAL A 1 194 ? -0.204 39.312 20.703 1 91.62 194 VAL A N 1
ATOM 1452 C CA . VAL A 1 194 ? -1.354 40.188 20.938 1 91.62 194 VAL A CA 1
ATOM 1453 C C . VAL A 1 194 ? -2.639 39.469 20.547 1 91.62 194 VAL A C 1
ATOM 1455 O O . VAL A 1 194 ? -3.736 39.875 20.906 1 91.62 194 VAL A O 1
ATOM 1458 N N . GLY A 1 195 ? -2.512 38.375 19.812 1 94.75 195 GLY A N 1
ATOM 1459 C CA . GLY A 1 195 ? -3.672 37.594 19.391 1 94.75 195 GLY A CA 1
ATOM 1460 C C . GLY A 1 195 ? -3.309 36.219 18.828 1 94.75 195 GLY A C 1
ATOM 1461 O O . GLY A 1 195 ? -2.139 35.969 18.547 1 94.75 195 GLY A O 1
ATOM 1462 N N . SER A 1 196 ? -4.328 35.375 18.75 1 96.69 196 SER A N 1
ATOM 1463 C CA . SER A 1 196 ? -4.168 34.062 18.141 1 96.69 196 SER A CA 1
ATOM 1464 C C . SER A 1 196 ? -5.414 33.656 17.344 1 96.69 196 SER A C 1
ATOM 1466 O O . SER A 1 196 ? -6.535 33.938 17.766 1 96.69 196 SER A O 1
ATOM 1468 N N . ILE A 1 197 ? -5.211 33.125 16.219 1 98.12 197 ILE A N 1
ATOM 1469 C CA . ILE A 1 197 ? -6.277 32.625 15.359 1 98.12 197 ILE A CA 1
ATOM 1470 C C . ILE A 1 197 ? -6.145 31.109 15.195 1 98.12 197 ILE A C 1
ATOM 1472 O O . ILE A 1 197 ? -5.172 30.625 14.609 1 98.12 197 ILE A O 1
ATOM 1476 N N . MET A 1 198 ? -7.121 30.422 15.688 1 98.25 198 MET A N 1
ATOM 1477 C CA . MET A 1 198 ? -7.117 28.953 15.664 1 98.25 198 MET A CA 1
ATOM 1478 C C . MET A 1 198 ? -8.078 28.438 14.602 1 98.25 198 MET A C 1
ATOM 1480 O O . MET A 1 198 ? -9.297 28.438 14.805 1 98.25 198 MET A O 1
ATOM 1484 N N . LEU A 1 199 ? -7.492 27.891 13.516 1 98.44 199 LEU A N 1
ATOM 1485 C CA . LEU A 1 199 ? -8.297 27.406 12.406 1 98.44 199 LEU A CA 1
ATOM 1486 C C . LEU A 1 199 ? -8.539 25.906 12.531 1 98.44 199 LEU A C 1
ATOM 1488 O O . LEU A 1 199 ? -7.586 25.109 12.492 1 98.44 199 LEU A O 1
ATOM 1492 N N . PHE A 1 200 ? -9.805 25.5 12.602 1 97.62 200 PHE A N 1
ATOM 1493 C CA . PHE A 1 200 ? -10.188 24.109 12.781 1 97.62 200 PHE A CA 1
ATOM 1494 C C . PHE A 1 200 ? -9.391 23.469 13.914 1 97.62 200 PHE A C 1
ATOM 1496 O O . PHE A 1 200 ? -8.672 22.484 13.703 1 97.62 200 PHE A O 1
ATOM 1503 N N . PRO A 1 201 ? -9.625 23.984 15.109 1 97.38 201 PRO A N 1
ATOM 1504 C CA . PRO A 1 201 ? -8.727 23.703 16.234 1 97.38 201 PRO A CA 1
ATOM 1505 C C . PRO A 1 201 ? -8.883 22.281 16.781 1 97.38 201 PRO A C 1
ATOM 1507 O O . PRO A 1 201 ? -9.969 21.906 17.203 1 97.38 201 PRO A O 1
ATOM 1510 N N . THR A 1 202 ? -7.816 21.547 16.688 1 94.69 202 THR A N 1
ATOM 1511 C CA . THR A 1 202 ? -7.719 20.234 17.328 1 94.69 202 THR A CA 1
ATOM 1512 C C . THR A 1 202 ? -7.02 20.359 18.688 1 94.69 202 THR A C 1
ATOM 1514 O O . THR A 1 202 ? -5.895 19.875 18.844 1 94.69 202 THR A O 1
ATOM 1517 N N . VAL A 1 203 ? -7.762 20.859 19.609 1 91.06 203 VAL A N 1
ATOM 1518 C CA . VAL A 1 203 ? -7.117 21.25 20.859 1 91.06 203 VAL A CA 1
ATOM 1519 C C . VAL A 1 203 ? -7.531 20.312 21.969 1 91.06 203 VAL A C 1
ATOM 1521 O O . VAL A 1 203 ? -6.902 20.281 23.031 1 91.06 203 VAL A O 1
ATOM 1524 N N . MET A 1 204 ? -8.57 19.594 21.75 1 90.56 204 MET A N 1
ATOM 1525 C CA . MET A 1 204 ? -9.039 18.688 22.781 1 90.56 204 MET A CA 1
ATOM 1526 C C . MET A 1 204 ? -9.578 17.391 22.172 1 90.56 204 MET A C 1
ATOM 1528 O O . MET A 1 204 ? -10.266 17.422 21.156 1 90.56 204 MET A O 1
ATOM 1532 N N . ASP A 1 205 ? -9.258 16.297 22.766 1 93.94 205 ASP A N 1
ATOM 1533 C CA . ASP A 1 205 ? -9.859 14.984 22.578 1 93.94 205 ASP A CA 1
ATOM 1534 C C . ASP A 1 205 ? -9.898 14.594 21.109 1 93.94 205 ASP A C 1
ATOM 1536 O O . ASP A 1 205 ? -10.961 14.242 20.578 1 93.94 205 ASP A O 1
ATOM 1540 N N . ILE A 1 206 ? -8.781 14.641 20.422 1 95.19 206 ILE A N 1
ATOM 1541 C CA . ILE A 1 206 ? -8.742 14.352 19 1 95.19 206 ILE A CA 1
ATOM 1542 C C . ILE A 1 206 ? -8.984 12.859 18.766 1 95.19 206 ILE A C 1
ATOM 1544 O O . ILE A 1 206 ? -9.547 12.469 17.734 1 95.19 206 ILE A O 1
ATOM 1548 N N . ALA A 1 207 ? -8.648 12.008 19.73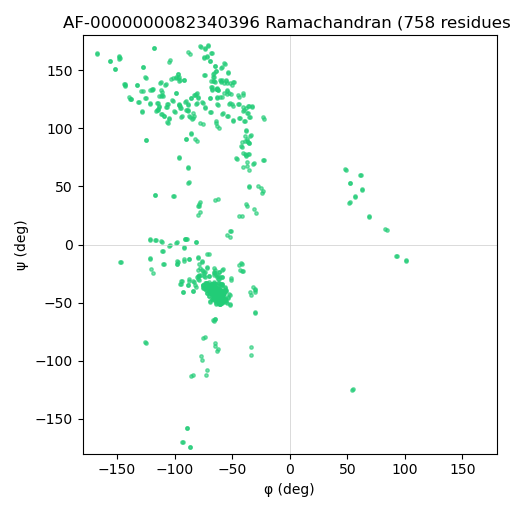4 1 94.44 207 ALA A N 1
ATOM 1549 C CA . ALA A 1 207 ? -8.805 10.555 19.609 1 94.44 207 ALA A CA 1
ATOM 1550 C C . ALA A 1 207 ? -10.273 10.172 19.516 1 94.44 207 ALA A C 1
ATOM 1552 O O . ALA A 1 207 ? -10.609 9.125 18.938 1 94.44 207 ALA A O 1
ATOM 1553 N N . ASN A 1 208 ? -11.133 11.047 20.031 1 93.75 208 ASN A N 1
ATOM 1554 C CA . ASN A 1 208 ? -12.562 10.742 20.047 1 93.75 208 ASN A CA 1
ATOM 1555 C C . ASN A 1 208 ? -13.266 11.273 18.812 1 93.75 208 ASN A C 1
ATOM 1557 O O . ASN A 1 208 ? -14.469 11.07 18.641 1 93.75 208 ASN A O 1
ATOM 1561 N N . SER A 1 209 ? -12.586 11.938 17.938 1 95.31 209 SER A N 1
ATOM 1562 C CA . SER A 1 209 ? -13.141 12.367 16.656 1 95.31 209 SER A CA 1
ATOM 1563 C C . SER A 1 209 ? -13.32 11.188 15.711 1 95.31 209 SER A C 1
ATOM 1565 O O . SER A 1 209 ? -12.758 10.117 15.93 1 95.31 209 SER A O 1
ATOM 1567 N N . PRO A 1 210 ? -14.133 11.352 14.711 1 94.5 210 PRO A N 1
ATOM 1568 C CA . PRO A 1 210 ? -14.336 10.258 13.758 1 94.5 210 PRO A CA 1
ATOM 1569 C C . PRO A 1 210 ? -13.031 9.742 13.156 1 94.5 210 PRO A C 1
ATOM 1571 O O . PRO A 1 210 ? -12.789 8.531 13.141 1 94.5 210 PRO A O 1
ATOM 1574 N N . ALA A 1 211 ? -12.156 10.547 12.641 1 94.94 211 ALA A N 1
ATOM 1575 C CA . ALA A 1 211 ? -10.867 10.141 12.07 1 94.94 211 ALA A CA 1
ATOM 1576 C C . ALA A 1 211 ? -9.914 9.664 13.164 1 94.94 211 ALA A C 1
ATOM 1578 O O . ALA A 1 211 ? -9.109 8.75 12.938 1 94.94 211 ALA A O 1
ATOM 1579 N N . GLY A 1 212 ? -9.992 10.289 14.328 1 95.69 212 GLY A N 1
ATOM 1580 C CA . GLY A 1 212 ? -9.18 9.867 15.453 1 95.69 212 GLY A CA 1
ATOM 1581 C C . GLY A 1 212 ? -9.445 8.438 15.883 1 95.69 212 GLY A C 1
ATOM 1582 O O . GLY A 1 212 ? -8.516 7.676 16.156 1 95.69 212 GLY A O 1
ATOM 1583 N N . ARG A 1 213 ? -10.68 8.102 15.953 1 94.31 213 ARG A N 1
ATOM 1584 C CA . ARG A 1 213 ? -11.062 6.746 16.328 1 94.31 213 ARG A CA 1
ATOM 1585 C C . ARG A 1 213 ? -10.516 5.727 15.336 1 94.31 213 ARG A C 1
ATOM 1587 O O . ARG A 1 213 ? -10.031 4.664 15.734 1 94.31 213 ARG A O 1
ATOM 1594 N N . LYS A 1 214 ? -10.656 6.008 14.094 1 92.06 214 LYS A N 1
ATOM 1595 C CA . LYS A 1 214 ? -10.133 5.121 13.055 1 92.06 214 LYS A CA 1
ATOM 1596 C C . LYS A 1 214 ? -8.625 4.938 13.195 1 92.06 214 LYS A C 1
ATOM 1598 O O . LYS A 1 214 ? -8.117 3.82 13.094 1 92.06 214 LYS A O 1
ATOM 1603 N N . LEU A 1 215 ? -7.918 6.023 13.312 1 92.5 215 LEU A N 1
ATOM 1604 C CA . LEU A 1 215 ? -6.469 5.945 13.453 1 92.5 215 LEU A CA 1
ATOM 1605 C C . LEU A 1 215 ? -6.082 5.137 14.688 1 92.5 215 LEU A C 1
ATOM 1607 O O . LEU A 1 215 ? -5.168 4.312 14.641 1 92.5 215 LEU A O 1
ATOM 1611 N N . THR A 1 216 ? -6.766 5.418 15.797 1 92.19 216 THR A N 1
ATOM 1612 C CA . THR A 1 216 ? -6.496 4.695 17.031 1 92.19 216 THR A CA 1
ATOM 1613 C C . THR A 1 216 ? -6.719 3.195 16.844 1 92.19 216 THR A C 1
ATOM 1615 O O . THR A 1 216 ? -5.934 2.379 17.312 1 92.19 216 THR A O 1
ATOM 1618 N N . TYR A 1 217 ? -7.754 2.895 16.188 1 89.5 217 TYR A N 1
ATOM 1619 C CA . TYR A 1 217 ? -8.055 1.498 15.883 1 89.5 217 TYR A CA 1
ATOM 1620 C C . TYR A 1 217 ? -6.938 0.87 15.055 1 89.5 217 TYR A C 1
ATOM 1622 O O . TYR A 1 217 ? -6.48 -0.237 15.352 1 89.5 217 TYR A O 1
ATOM 1630 N N . LEU A 1 218 ? -6.496 1.448 13.984 1 86.75 218 LEU A N 1
ATOM 1631 C CA . LEU A 1 218 ? -5.434 0.948 13.117 1 86.75 218 LEU A CA 1
ATOM 1632 C C . LEU A 1 218 ? -4.137 0.761 13.898 1 86.75 218 LEU A C 1
ATOM 1634 O O . LEU A 1 218 ? -3.422 -0.221 13.695 1 86.75 218 LEU A O 1
ATOM 1638 N N . LEU A 1 219 ? -3.869 1.679 14.766 1 87.38 219 LEU A N 1
ATOM 1639 C CA . LEU A 1 219 ? -2.645 1.633 15.555 1 87.38 219 LEU A CA 1
ATOM 1640 C C . LEU A 1 219 ? -2.672 0.462 16.531 1 87.38 219 LEU A C 1
ATOM 1642 O O . LEU A 1 219 ? -1.626 -0.1 16.859 1 87.38 219 LEU A O 1
ATOM 1646 N N . ARG A 1 220 ? -3.854 0.147 17.031 1 86.5 220 ARG A N 1
ATOM 1647 C CA . ARG A 1 220 ? -4.004 -0.993 17.922 1 86.5 220 ARG A CA 1
ATOM 1648 C C . ARG A 1 220 ? -3.744 -2.305 17.188 1 86.5 220 ARG A C 1
ATOM 1650 O O . ARG A 1 220 ? -3.135 -3.223 17.75 1 86.5 220 ARG A O 1
ATOM 1657 N N . PHE A 1 221 ? -4.098 -2.367 15.961 1 78.75 221 PHE A N 1
ATOM 1658 C CA . PHE A 1 221 ? -4.008 -3.59 15.172 1 78.75 221 PHE A CA 1
ATOM 1659 C C . PHE A 1 221 ? -2.641 -3.709 14.516 1 78.75 221 PHE A C 1
ATOM 1661 O O . PHE A 1 221 ? -2.158 -4.816 14.273 1 78.75 221 PHE A O 1
ATOM 1668 N N . ILE A 1 222 ? -2.076 -2.582 14.133 1 82.25 222 ILE A N 1
ATOM 1669 C CA . ILE A 1 222 ? -0.757 -2.527 13.516 1 82.25 222 ILE A CA 1
ATOM 1670 C C . ILE A 1 222 ? 0.142 -1.571 14.297 1 82.25 222 ILE A C 1
ATOM 1672 O O . ILE A 1 222 ? 0.314 -0.414 13.906 1 82.25 222 ILE A O 1
ATOM 1676 N N . PRO A 1 223 ? 0.85 -2.088 15.273 1 79.25 223 PRO A N 1
ATOM 1677 C CA . PRO A 1 223 ? 1.659 -1.21 16.125 1 79.25 223 PRO A CA 1
ATOM 1678 C C . PRO A 1 223 ? 2.75 -0.478 15.344 1 79.25 223 PRO A C 1
ATOM 1680 O O . PRO A 1 223 ? 3.113 0.648 15.695 1 79.25 223 PRO A O 1
ATOM 1683 N N . GLN A 1 224 ? 3.262 -1.101 14.258 1 85.31 224 GLN A N 1
ATOM 1684 C CA . GLN A 1 224 ? 4.285 -0.435 13.461 1 85.31 224 GLN A CA 1
ATOM 1685 C C . GLN A 1 224 ? 3.684 0.188 12.203 1 85.31 224 GLN A C 1
ATOM 1687 O O . GLN A 1 224 ? 4.309 0.18 11.141 1 85.31 224 GLN A O 1
ATOM 1692 N N . LEU A 1 225 ? 2.543 0.771 12.445 1 88.06 225 LEU A N 1
ATOM 1693 C CA . LEU A 1 225 ? 1.782 1.304 11.32 1 88.06 225 LEU A CA 1
ATOM 1694 C C . LEU A 1 225 ? 2.6 2.334 10.555 1 88.06 225 LEU A C 1
ATOM 1696 O O . LEU A 1 225 ? 2.658 2.295 9.32 1 88.06 225 LEU A O 1
ATOM 1700 N N . ALA A 1 226 ? 3.24 3.258 11.32 1 92.12 226 ALA A N 1
ATOM 1701 C CA . ALA A 1 226 ? 3.998 4.324 10.672 1 92.12 226 ALA A CA 1
ATOM 1702 C C . ALA A 1 226 ? 5.105 3.752 9.797 1 92.12 226 ALA A C 1
ATOM 1704 O O . ALA A 1 226 ? 5.312 4.207 8.664 1 92.12 226 ALA A O 1
ATOM 1705 N N . LEU A 1 227 ? 5.738 2.801 10.273 1 89.56 227 LEU A N 1
ATOM 1706 C CA . LEU A 1 227 ? 6.824 2.17 9.523 1 89.56 227 LEU A CA 1
ATOM 1707 C C . LEU A 1 227 ? 6.289 1.44 8.297 1 89.56 227 LEU A C 1
ATOM 1709 O O . LEU A 1 227 ? 6.812 1.603 7.195 1 89.56 227 LEU A O 1
ATOM 1713 N N . VAL A 1 228 ? 5.25 0.677 8.484 1 86.44 228 VAL A N 1
ATOM 1714 C CA . VAL A 1 228 ? 4.688 -0.159 7.43 1 86.44 228 VAL A CA 1
ATOM 1715 C C . VAL A 1 228 ? 4.168 0.722 6.293 1 86.44 228 VAL A C 1
ATOM 1717 O O . VAL A 1 228 ? 4.48 0.484 5.125 1 86.44 228 VAL A O 1
ATOM 1720 N N . VAL A 1 229 ? 3.447 1.718 6.617 1 91.25 229 VAL A N 1
ATOM 1721 C CA . VAL A 1 229 ? 2.873 2.598 5.605 1 91.25 229 VAL A CA 1
ATOM 1722 C C . VAL A 1 229 ? 3.986 3.373 4.902 1 91.25 229 VAL A C 1
ATOM 1724 O O . VAL A 1 229 ? 3.924 3.6 3.691 1 91.25 229 VAL A O 1
ATOM 1727 N N . SER A 1 230 ? 4.934 3.777 5.664 1 92.88 230 SER A N 1
ATOM 1728 C CA . SER A 1 230 ? 6.047 4.512 5.074 1 92.88 230 SER A CA 1
ATOM 1729 C C . SER A 1 230 ? 6.812 3.648 4.078 1 92.88 230 SER A C 1
ATOM 1731 O O . SER A 1 230 ? 7.223 4.129 3.02 1 92.88 230 SER A O 1
ATOM 1733 N N . LEU A 1 231 ? 7.09 2.406 4.441 1 87.25 231 LEU A N 1
ATOM 1734 C CA . LEU A 1 231 ? 7.781 1.491 3.537 1 87.25 231 LEU A CA 1
ATOM 1735 C C . LEU A 1 231 ? 6.969 1.269 2.266 1 87.25 231 LEU A C 1
ATOM 1737 O O . LEU A 1 231 ? 7.527 1.245 1.165 1 87.25 231 LEU A O 1
ATOM 1741 N N . PHE A 1 232 ? 5.746 1.132 2.424 1 87.5 232 PHE A N 1
ATOM 1742 C CA . PHE A 1 232 ? 4.867 0.956 1.275 1 87.5 232 PHE A CA 1
ATOM 1743 C C . PHE A 1 232 ? 4.875 2.197 0.39 1 87.5 232 PHE A C 1
ATOM 1745 O O . PHE A 1 232 ? 4.895 2.09 -0.837 1 87.5 232 PHE A O 1
ATOM 1752 N N . ALA A 1 233 ? 4.777 3.344 1.022 1 92 233 ALA A N 1
ATOM 1753 C CA . ALA A 1 233 ? 4.828 4.586 0.258 1 92 233 ALA A CA 1
ATOM 1754 C C . ALA A 1 233 ? 6.141 4.699 -0.516 1 92 233 ALA A C 1
ATOM 1756 O O . ALA A 1 233 ? 6.148 5.098 -1.683 1 92 233 ALA A O 1
ATOM 1757 N N . ARG A 1 234 ? 7.176 4.336 0.113 1 90.38 234 ARG A N 1
ATOM 1758 C CA . ARG A 1 234 ? 8.484 4.383 -0.536 1 90.38 234 ARG A CA 1
ATOM 1759 C C . ARG A 1 234 ? 8.547 3.41 -1.708 1 90.38 234 ARG A C 1
ATOM 1761 O O . ARG A 1 234 ? 9.086 3.74 -2.768 1 90.38 234 ARG A O 1
ATOM 1768 N N . LEU A 1 235 ? 8.039 2.252 -1.502 1 86.25 235 LEU A N 1
ATOM 1769 C CA . LEU A 1 235 ? 8.016 1.244 -2.557 1 86.25 235 LEU A CA 1
ATOM 1770 C C . LEU A 1 235 ? 7.199 1.724 -3.752 1 86.25 235 LEU A C 1
ATOM 1772 O O . LEU A 1 235 ? 7.66 1.646 -4.895 1 86.25 235 LEU A O 1
ATOM 1776 N N . LEU A 1 236 ? 6.09 2.217 -3.471 1 88.81 236 LEU A N 1
ATOM 1777 C CA . LEU A 1 236 ? 5.207 2.676 -4.535 1 88.81 236 LEU A CA 1
ATOM 1778 C C . LEU A 1 236 ? 5.836 3.832 -5.305 1 88.81 236 LEU A C 1
ATOM 1780 O O . LEU A 1 236 ? 5.793 3.859 -6.535 1 88.81 236 LEU A O 1
ATOM 1784 N N . THR A 1 237 ? 6.402 4.727 -4.559 1 92.44 237 THR A N 1
ATOM 1785 C CA . THR A 1 237 ? 6.938 5.91 -5.219 1 92.44 237 THR A CA 1
ATOM 1786 C C . THR A 1 237 ? 8.25 5.586 -5.934 1 92.44 237 THR A C 1
ATOM 1788 O O . THR A 1 237 ? 8.664 6.316 -6.832 1 92.44 237 THR A O 1
ATOM 1791 N N . SER A 1 238 ? 8.906 4.543 -5.508 1 90.19 238 SER A N 1
ATOM 1792 C CA . SER A 1 238 ? 10.133 4.145 -6.18 1 90.19 238 SER A CA 1
ATOM 1793 C C . SER A 1 238 ? 9.844 3.383 -7.469 1 90.19 238 SER A C 1
ATOM 1795 O O . SER A 1 238 ? 10.617 3.443 -8.422 1 90.19 238 SER A O 1
ATOM 1797 N N . ILE A 1 239 ? 8.781 2.695 -7.52 1 88.81 239 ILE A N 1
ATOM 1798 C CA . ILE A 1 239 ? 8.492 1.792 -8.625 1 88.81 239 ILE A CA 1
ATOM 1799 C C . ILE A 1 239 ? 7.637 2.512 -9.672 1 88.81 239 ILE A C 1
ATOM 1801 O O . ILE A 1 239 ? 7.828 2.324 -10.875 1 88.81 239 ILE A O 1
ATOM 1805 N N . LEU A 1 240 ? 6.789 3.373 -9.273 1 93 240 LEU A N 1
ATOM 1806 C CA . LEU A 1 240 ? 5.844 4.008 -10.188 1 93 240 LEU A CA 1
ATOM 1807 C C . LEU A 1 240 ? 6.41 5.312 -10.734 1 93 240 LEU A C 1
ATOM 1809 O O . LEU A 1 240 ? 7.035 6.082 -10 1 93 240 LEU A O 1
ATOM 1813 N N . PRO A 1 241 ? 6.125 5.531 -12 1 93.25 241 PRO A N 1
ATOM 1814 C CA . PRO A 1 241 ? 6.488 6.832 -12.562 1 93.25 241 PRO A CA 1
ATOM 1815 C C . PRO A 1 241 ? 5.719 7.988 -11.93 1 93.25 241 PRO A C 1
ATOM 1817 O O . PRO A 1 241 ? 4.574 7.809 -11.492 1 93.25 241 PRO A O 1
ATOM 1820 N N . ASN A 1 242 ? 6.332 9.172 -11.953 1 94.56 242 ASN A N 1
ATOM 1821 C CA . ASN A 1 242 ? 5.734 10.367 -11.359 1 94.56 242 ASN A CA 1
ATOM 1822 C C . ASN A 1 242 ? 4.355 10.656 -11.938 1 94.56 242 ASN A C 1
ATOM 1824 O O . ASN A 1 242 ? 3.461 11.125 -11.234 1 94.56 242 ASN A O 1
ATOM 1828 N N . SER A 1 243 ? 4.211 10.414 -13.164 1 95 243 SER A N 1
ATOM 1829 C CA . SER A 1 243 ? 2.938 10.695 -13.82 1 95 243 SER A CA 1
ATOM 1830 C C . SER A 1 243 ? 1.813 9.852 -13.234 1 95 243 SER A C 1
ATOM 1832 O O . SER A 1 243 ? 0.688 10.328 -13.078 1 95 243 SER A O 1
ATOM 1834 N N . ILE A 1 244 ? 2.107 8.617 -12.906 1 92.75 244 ILE A N 1
ATOM 1835 C CA . ILE A 1 244 ? 1.11 7.715 -12.336 1 92.75 244 ILE A CA 1
ATOM 1836 C C . ILE A 1 244 ? 0.792 8.141 -10.906 1 92.75 244 ILE A C 1
ATOM 1838 O O . ILE A 1 244 ? -0.37 8.141 -10.492 1 92.75 244 ILE A O 1
ATOM 1842 N N . ILE A 1 245 ? 1.846 8.5 -10.211 1 95.75 245 ILE A N 1
ATOM 1843 C CA . ILE A 1 245 ? 1.655 8.961 -8.844 1 95.75 245 ILE A CA 1
ATOM 1844 C C . ILE A 1 245 ? 0.779 10.211 -8.836 1 95.75 245 ILE A C 1
ATOM 1846 O O . ILE A 1 245 ? -0.175 10.305 -8.055 1 95.75 245 ILE A O 1
ATOM 1850 N N . ARG A 1 246 ? 1.048 11.148 -9.695 1 95.94 246 ARG A N 1
ATOM 1851 C CA . ARG A 1 246 ? 0.283 12.391 -9.789 1 95.94 246 ARG A CA 1
ATOM 1852 C C . ARG A 1 246 ? -1.167 12.109 -10.172 1 95.94 246 ARG A C 1
ATOM 1854 O O . ARG A 1 246 ? -2.086 12.719 -9.617 1 95.94 246 ARG A O 1
ATOM 1861 N N . ALA A 1 247 ? -1.302 11.203 -11.055 1 94.81 247 ALA A N 1
ATOM 1862 C CA . ALA A 1 247 ? -2.656 10.852 -11.469 1 94.81 247 ALA A CA 1
ATOM 1863 C C . ALA A 1 247 ? -3.443 10.242 -10.312 1 94.81 247 ALA A C 1
ATOM 1865 O O . ALA A 1 247 ? -4.633 10.523 -10.148 1 94.81 247 ALA A O 1
ATOM 1866 N N . ALA A 1 248 ? -2.811 9.375 -9.609 1 94.69 248 ALA A N 1
ATOM 1867 C CA . ALA A 1 248 ? -3.445 8.766 -8.445 1 94.69 248 ALA A CA 1
ATOM 1868 C C . ALA A 1 248 ? -3.828 9.828 -7.414 1 94.69 248 ALA A C 1
ATOM 1870 O O . ALA A 1 248 ? -4.938 9.805 -6.871 1 94.69 248 ALA A O 1
ATOM 1871 N N . VAL A 1 249 ? -2.945 10.781 -7.16 1 95.94 249 VAL A N 1
ATOM 1872 C CA . VAL A 1 249 ? -3.18 11.859 -6.207 1 95.94 249 VAL A CA 1
ATOM 1873 C C . VAL A 1 249 ? -4.359 12.711 -6.668 1 95.94 249 VAL A C 1
ATOM 1875 O O . VAL A 1 249 ? -5.258 13.023 -5.883 1 95.94 249 VAL A O 1
ATOM 1878 N N . ARG A 1 250 ? -4.375 13.078 -7.93 1 95.56 250 ARG A N 1
ATOM 1879 C CA . ARG A 1 250 ? -5.465 13.859 -8.5 1 95.56 250 ARG A CA 1
ATOM 1880 C C . ARG A 1 250 ? -6.801 13.156 -8.32 1 95.56 250 ARG A C 1
ATOM 1882 O O . ARG A 1 250 ? -7.801 13.781 -7.961 1 95.56 250 ARG A O 1
ATOM 1889 N N . SER A 1 251 ? -6.715 11.898 -8.539 1 93.06 251 SER A N 1
ATOM 1890 C CA . SER A 1 251 ? -7.945 11.117 -8.461 1 93.06 251 SER A CA 1
ATOM 1891 C C . SER A 1 251 ? -8.453 11.023 -7.027 1 93.06 251 SER A C 1
ATOM 1893 O O . SER A 1 251 ? -9.625 11.289 -6.762 1 93.06 251 SER A O 1
ATOM 1895 N N . VAL A 1 252 ? -7.629 10.68 -6.133 1 92.38 252 VAL A N 1
ATOM 1896 C CA . VAL A 1 252 ? -7.996 10.453 -4.734 1 92.38 252 VAL A CA 1
ATOM 1897 C C . VAL A 1 252 ? -8.469 11.766 -4.109 1 92.38 252 VAL A C 1
ATOM 1899 O O . VAL A 1 252 ? -9.414 11.773 -3.32 1 92.38 252 VAL A O 1
ATOM 1902 N N . MET A 1 253 ? -7.816 12.867 -4.48 1 93.94 253 MET A N 1
ATOM 1903 C CA . MET A 1 253 ? -8.125 14.164 -3.883 1 93.94 253 MET A CA 1
ATOM 1904 C C . MET A 1 253 ? -9.219 14.875 -4.672 1 93.94 253 MET A C 1
ATOM 1906 O O . MET A 1 253 ? -9.492 16.062 -4.434 1 93.94 253 MET A O 1
ATOM 1910 N N . GLN A 1 254 ? -9.75 14.219 -5.648 1 91.94 254 GLN A N 1
ATOM 1911 C CA . GLN A 1 254 ? -10.875 14.711 -6.441 1 91.94 254 GLN A CA 1
ATOM 1912 C C . GLN A 1 254 ? -10.508 15.984 -7.191 1 91.94 254 GLN A C 1
ATOM 1914 O O . GLN A 1 254 ? -11.211 16.984 -7.102 1 91.94 254 GLN A O 1
ATOM 1919 N N . SER A 1 255 ? -9.352 15.938 -7.832 1 89.69 255 SER A N 1
ATOM 1920 C CA . SER A 1 255 ? -8.852 16.906 -8.797 1 89.69 255 SER A CA 1
ATOM 1921 C C . SER A 1 255 ? -8.688 18.281 -8.156 1 89.69 255 SER A C 1
ATOM 1923 O O . SER A 1 255 ? -9.234 19.281 -8.648 1 89.69 255 SER A O 1
ATOM 1925 N N . PRO A 1 256 ? -7.879 18.406 -7.148 1 93 256 PRO A N 1
ATOM 1926 C CA . PRO A 1 256 ? -7.555 19.703 -6.562 1 93 256 PRO A CA 1
ATOM 1927 C C . PRO A 1 256 ? -6.664 20.562 -7.465 1 93 256 PRO A C 1
ATOM 1929 O O . PRO A 1 256 ? -6.223 20.094 -8.516 1 93 256 PRO A O 1
ATOM 1932 N N . PRO A 1 257 ? -6.539 21.828 -6.984 1 94.75 257 PRO A N 1
ATOM 1933 C CA . PRO A 1 257 ? -5.582 22.641 -7.734 1 94.75 257 PRO A CA 1
ATOM 1934 C C . PRO A 1 257 ? -4.191 22.016 -7.797 1 94.75 257 PRO A C 1
ATOM 1936 O O . PRO A 1 257 ? -3.822 21.234 -6.914 1 94.75 257 PRO A O 1
ATOM 1939 N N . GLU A 1 258 ? -3.438 22.375 -8.805 1 95.62 258 GLU A N 1
ATOM 1940 C CA . GLU A 1 258 ? -2.135 21.781 -9.086 1 95.62 258 GLU A CA 1
ATOM 1941 C C . GLU A 1 258 ? -1.183 21.953 -7.902 1 95.62 258 GLU A C 1
ATOM 1943 O O . GLU A 1 258 ? -0.345 21.094 -7.637 1 95.62 258 GLU A O 1
ATOM 1948 N N . THR A 1 259 ? -1.271 23.062 -7.188 1 93.62 259 THR A N 1
ATOM 1949 C CA . THR A 1 259 ? -0.398 23.312 -6.047 1 93.62 259 THR A CA 1
ATOM 1950 C C . THR A 1 259 ? -0.576 22.25 -4.973 1 93.62 259 THR A C 1
ATOM 1952 O O . THR A 1 259 ? 0.399 21.812 -4.363 1 93.62 259 THR A O 1
ATOM 1955 N N . ALA A 1 260 ? -1.797 21.875 -4.809 1 95.44 260 ALA A N 1
ATOM 1956 C CA . ALA A 1 260 ? -2.084 20.828 -3.834 1 95.44 260 ALA A CA 1
ATOM 1957 C C . ALA A 1 260 ? -1.552 19.484 -4.305 1 95.44 260 ALA A C 1
ATOM 1959 O O . ALA A 1 260 ? -1.045 18.688 -3.506 1 95.44 260 ALA A O 1
ATOM 1960 N N . VAL A 1 261 ? -1.674 19.234 -5.609 1 96.69 261 VAL A N 1
ATOM 1961 C CA . VAL A 1 261 ? -1.156 18 -6.184 1 96.69 261 VAL A CA 1
ATOM 1962 C C . VAL A 1 261 ? 0.363 17.953 -6.031 1 96.69 261 VAL A C 1
ATOM 1964 O O . VAL A 1 261 ? 0.926 16.938 -5.648 1 96.69 261 VAL A O 1
ATOM 1967 N N . ASP A 1 262 ? 0.977 19.094 -6.305 1 95.44 262 ASP A N 1
ATOM 1968 C CA . ASP A 1 262 ? 2.428 19.188 -6.191 1 95.44 262 ASP A CA 1
ATOM 1969 C C . ASP A 1 262 ? 2.883 18.938 -4.754 1 95.44 262 ASP A C 1
ATOM 1971 O O . ASP A 1 262 ? 3.822 18.172 -4.52 1 95.44 262 ASP A O 1
ATOM 1975 N N . ALA A 1 263 ? 2.234 19.562 -3.801 1 94.88 263 ALA A N 1
ATOM 1976 C CA . ALA A 1 263 ? 2.596 19.422 -2.393 1 94.88 263 ALA A CA 1
ATOM 1977 C C . ALA A 1 263 ? 2.418 17.984 -1.927 1 94.88 263 ALA A C 1
ATOM 1979 O O . ALA A 1 263 ? 3.291 17.422 -1.253 1 94.88 263 ALA A O 1
ATOM 1980 N N . THR A 1 264 ? 1.337 17.359 -2.34 1 97.06 264 THR A N 1
ATOM 1981 C CA . THR A 1 264 ? 1.042 16 -1.902 1 97.06 264 THR A CA 1
ATOM 1982 C C . THR A 1 264 ? 2.025 15.008 -2.52 1 97.06 264 THR A C 1
ATOM 1984 O O . THR A 1 264 ? 2.482 14.078 -1.849 1 97.06 264 THR A O 1
ATOM 1987 N N . THR A 1 265 ? 2.264 15.18 -3.805 1 96.44 265 THR A N 1
ATOM 1988 C CA . THR A 1 265 ? 3.219 14.305 -4.477 1 96.44 265 THR A CA 1
ATOM 1989 C C . THR A 1 265 ? 4.602 14.422 -3.842 1 96.44 265 THR A C 1
ATOM 1991 O O . THR A 1 265 ? 5.266 13.414 -3.602 1 96.44 265 THR A O 1
ATOM 1994 N N . ALA A 1 266 ? 4.996 15.641 -3.529 1 94.81 266 ALA A N 1
ATOM 1995 C CA . ALA A 1 266 ? 6.277 15.867 -2.863 1 94.81 266 ALA A CA 1
ATOM 1996 C C . ALA A 1 266 ? 6.293 15.227 -1.477 1 94.81 266 ALA A C 1
ATOM 1998 O O . ALA A 1 266 ? 7.293 14.633 -1.07 1 94.81 266 ALA A O 1
ATOM 1999 N N . PHE A 1 267 ? 5.277 15.312 -0.859 1 95.69 267 PHE A N 1
ATOM 2000 C CA . PHE A 1 267 ? 5.117 14.727 0.467 1 95.69 267 PHE A CA 1
ATOM 2001 C C . PHE A 1 267 ? 5.281 13.211 0.416 1 95.69 267 PHE A C 1
ATOM 2003 O O . PHE A 1 267 ? 6.051 12.641 1.188 1 95.69 267 PHE A O 1
ATOM 2010 N N . LEU A 1 268 ? 4.574 12.562 -0.487 1 95.19 268 LEU A N 1
ATOM 2011 C CA . LEU A 1 268 ? 4.609 11.117 -0.625 1 95.19 268 LEU A CA 1
ATOM 2012 C C . LEU A 1 268 ? 6.008 10.633 -0.99 1 95.19 268 LEU A C 1
ATOM 2014 O O . LEU A 1 268 ? 6.43 9.555 -0.563 1 95.19 268 LEU A O 1
ATOM 2018 N N . LYS A 1 269 ? 6.676 11.445 -1.727 1 94.38 269 LYS A N 1
ATOM 2019 C CA . LYS A 1 269 ? 7.992 11.062 -2.227 1 94.38 269 LYS A CA 1
ATOM 2020 C C . LYS A 1 269 ? 9.086 11.414 -1.223 1 94.38 269 LYS A C 1
ATOM 2022 O O . LYS A 1 269 ? 10.227 10.961 -1.354 1 94.38 269 LYS A O 1
ATOM 2027 N N . SER A 1 270 ? 8.703 12.211 -0.247 1 92.81 270 SER A N 1
ATOM 2028 C CA . SER A 1 270 ? 9.695 12.602 0.748 1 92.81 270 SER A CA 1
ATOM 2029 C C . SER A 1 270 ? 10.188 11.398 1.545 1 92.81 270 SER A C 1
ATOM 2031 O O . SER A 1 270 ? 9.438 10.445 1.763 1 92.81 270 SER A O 1
ATOM 2033 N N . LYS A 1 271 ? 11.445 11.438 1.991 1 88.31 271 LYS A N 1
ATOM 2034 C CA . LYS A 1 271 ? 12.086 10.32 2.684 1 88.31 271 LYS A CA 1
ATOM 2035 C C . LYS A 1 271 ? 11.438 10.078 4.043 1 88.31 271 LYS A C 1
ATOM 2037 O O . LYS A 1 271 ? 11.297 8.93 4.469 1 88.31 271 LYS A O 1
ATOM 2042 N N . ARG A 1 272 ? 11 11.141 4.707 1 92.75 272 ARG A N 1
ATOM 2043 C CA . ARG A 1 272 ? 10.594 11 6.102 1 92.75 272 ARG A CA 1
ATOM 2044 C C . ARG A 1 272 ? 9.141 11.43 6.293 1 92.75 272 ARG A C 1
ATOM 2046 O O . ARG A 1 272 ? 8.531 11.141 7.32 1 92.75 272 ARG A O 1
ATOM 2053 N N . GLY A 1 273 ? 8.562 12.062 5.32 1 95.06 273 GLY A N 1
ATOM 2054 C CA . GLY A 1 273 ? 7.297 12.758 5.48 1 95.06 273 GLY A CA 1
ATOM 2055 C C . GLY A 1 273 ? 6.172 11.859 5.953 1 95.06 273 GLY A C 1
ATOM 2056 O O . GLY A 1 273 ? 5.516 12.148 6.953 1 95.06 273 GLY A O 1
ATOM 2057 N N . VAL A 1 274 ? 6.02 10.742 5.281 1 96 274 VAL A N 1
ATOM 2058 C CA . VAL A 1 274 ? 4.895 9.852 5.562 1 96 274 VAL A CA 1
ATOM 2059 C C . VAL A 1 274 ? 5.035 9.266 6.961 1 96 274 VAL A C 1
ATOM 2061 O O . VAL A 1 274 ? 4.082 9.273 7.746 1 96 274 VAL A O 1
ATOM 2064 N N . ARG A 1 275 ? 6.188 8.781 7.312 1 95.44 275 ARG A N 1
ATOM 2065 C CA . ARG A 1 275 ? 6.406 8.219 8.641 1 95.44 275 ARG A CA 1
ATOM 2066 C C . ARG A 1 275 ? 6.277 9.281 9.719 1 95.44 275 ARG A C 1
ATOM 2068 O O . ARG A 1 275 ? 5.691 9.039 10.773 1 95.44 275 ARG A O 1
ATOM 2075 N N . GLN A 1 276 ? 6.82 10.438 9.461 1 97.38 276 GLN A N 1
ATOM 2076 C CA . GLN A 1 276 ? 6.719 11.555 10.391 1 97.38 276 GLN A CA 1
ATOM 2077 C C . GLN A 1 276 ? 5.262 11.914 10.664 1 97.38 276 GLN A C 1
ATOM 2079 O O . GLN A 1 276 ? 4.879 12.141 11.812 1 97.38 276 GLN A O 1
ATOM 2084 N N . ALA A 1 277 ? 4.488 11.961 9.617 1 98 277 ALA A N 1
ATOM 2085 C CA . ALA A 1 277 ? 3.082 12.328 9.758 1 98 277 ALA A CA 1
ATOM 2086 C C . ALA A 1 277 ? 2.34 11.328 10.641 1 98 277 ALA A C 1
ATOM 2088 O O . ALA A 1 277 ? 1.583 11.719 11.531 1 98 277 ALA A O 1
ATOM 2089 N N . LEU A 1 278 ? 2.592 10.047 10.406 1 96.62 278 LEU A N 1
ATOM 2090 C CA . LEU A 1 278 ? 1.883 9.016 11.148 1 96.62 278 LEU A CA 1
ATOM 2091 C C . LEU A 1 278 ? 2.42 8.898 12.57 1 96.62 278 LEU A C 1
ATOM 2093 O O . LEU A 1 278 ? 1.66 8.648 13.508 1 96.62 278 LEU A O 1
ATOM 2097 N N . HIS A 1 279 ? 3.689 9.062 12.734 1 96.44 279 HIS A N 1
ATOM 2098 C CA . HIS A 1 279 ? 4.281 9.078 14.062 1 96.44 279 HIS A CA 1
ATOM 2099 C C . HIS A 1 279 ? 3.707 10.211 14.906 1 96.44 279 HIS A C 1
ATOM 2101 O O . HIS A 1 279 ? 3.305 10 16.047 1 96.44 279 HIS A O 1
ATOM 2107 N N . MET A 1 280 ? 3.73 11.359 14.344 1 97.69 280 MET A N 1
ATOM 2108 C CA . MET A 1 280 ? 3.172 12.516 15.039 1 97.69 280 MET A CA 1
ATOM 2109 C C . MET A 1 280 ? 1.679 12.336 15.289 1 97.69 280 MET A C 1
ATOM 2111 O O . MET A 1 280 ? 1.174 12.695 16.359 1 97.69 280 MET A O 1
ATOM 2115 N N . GLY A 1 281 ? 0.989 11.781 14.281 1 97.44 281 GLY A N 1
ATOM 2116 C CA . GLY A 1 281 ? -0.43 11.516 14.445 1 97.44 281 GLY A CA 1
ATOM 2117 C C . GLY A 1 281 ? -0.733 10.594 15.609 1 97.44 281 GLY A C 1
ATOM 2118 O O . GLY A 1 281 ? -1.677 10.836 16.375 1 97.44 281 GLY A O 1
ATOM 2119 N N . ALA A 1 282 ? 0.029 9.594 15.711 1 96.38 282 ALA A N 1
ATOM 2120 C CA . ALA A 1 282 ? -0.135 8.68 16.844 1 96.38 282 ALA A CA 1
ATOM 2121 C C . ALA A 1 282 ? 0.087 9.398 18.172 1 96.38 282 ALA A C 1
ATOM 2123 O O . ALA A 1 282 ? -0.64 9.164 19.141 1 96.38 282 ALA A O 1
ATOM 2124 N N . ASP A 1 283 ? 1.05 10.227 18.203 1 97.12 283 ASP A N 1
ATOM 2125 C CA . ASP A 1 283 ? 1.348 10.969 19.422 1 97.12 283 ASP A CA 1
ATOM 2126 C C . ASP A 1 283 ? 0.229 11.961 19.75 1 97.12 283 ASP A C 1
ATOM 2128 O O . ASP A 1 283 ? -0.061 12.219 20.922 1 97.12 283 ASP A O 1
ATOM 2132 N N . GLU A 1 284 ? -0.326 12.586 18.719 1 97.62 284 GLU A N 1
ATOM 2133 C CA . GLU A 1 284 ? -1.451 13.5 18.906 1 97.62 284 GLU A CA 1
ATOM 2134 C C . GLU A 1 284 ? -2.6 12.812 19.641 1 97.62 284 GLU A C 1
ATOM 2136 O O . GLU A 1 284 ? -3.223 13.414 20.516 1 97.62 284 GLU A O 1
ATOM 2141 N N . MET A 1 285 ? -2.852 11.508 19.297 1 95.94 285 MET A N 1
ATOM 2142 C CA . MET A 1 285 ? -3.949 10.781 19.922 1 95.94 285 MET A CA 1
ATOM 2143 C C . MET A 1 285 ? -3.717 10.633 21.422 1 95.94 285 MET A C 1
ATOM 2145 O O . MET A 1 285 ? -4.672 10.602 22.203 1 95.94 285 MET A O 1
ATOM 2149 N N . ARG A 1 286 ? -2.504 10.625 21.812 1 94.94 286 ARG A N 1
ATOM 2150 C CA . ARG A 1 286 ? -2.16 10.391 23.219 1 94.94 286 ARG A CA 1
ATOM 2151 C C . ARG A 1 286 ? -2.02 11.711 23.969 1 94.94 286 ARG A C 1
ATOM 2153 O O . ARG A 1 286 ? -2.326 11.789 25.156 1 94.94 286 ARG A O 1
ATOM 2160 N N . THR A 1 287 ? -1.594 12.719 23.312 1 96.12 287 THR A N 1
ATOM 2161 C CA . THR A 1 287 ? -1.19 13.969 23.953 1 96.12 287 THR A CA 1
ATOM 2162 C C . THR A 1 287 ? -2.361 14.938 24.016 1 96.12 287 THR A C 1
ATOM 2164 O O . THR A 1 287 ? -2.52 15.656 25.016 1 96.12 287 THR A O 1
ATOM 2167 N N . ILE A 1 288 ? -3.168 15.031 22.953 1 96.56 288 ILE A N 1
ATOM 2168 C CA . ILE A 1 288 ? -4.254 16 22.875 1 96.56 288 ILE A CA 1
ATOM 2169 C C . ILE A 1 288 ? -5.531 15.383 23.453 1 96.56 288 ILE A C 1
ATOM 2171 O O . ILE A 1 288 ? -6.305 14.75 22.719 1 96.56 288 ILE A O 1
ATOM 2175 N N . THR A 1 289 ? -5.766 15.555 24.719 1 93.44 289 THR A N 1
ATOM 2176 C CA . THR A 1 289 ? -6.863 14.898 25.422 1 93.44 289 THR A CA 1
ATOM 2177 C C . THR A 1 289 ? -7.742 15.922 26.141 1 93.44 289 THR A C 1
ATOM 2179 O O . THR A 1 289 ? -8.664 16.484 25.531 1 93.44 289 THR A O 1
ATOM 2182 N N . THR A 1 290 ? -7.379 16.359 27.344 1 88.19 290 THR A N 1
ATOM 2183 C CA . THR A 1 290 ? -8.203 17.25 28.141 1 88.19 290 THR A CA 1
ATOM 2184 C C . THR A 1 290 ? -7.629 18.672 28.125 1 88.19 290 THR A C 1
ATOM 2186 O O . THR A 1 290 ? -6.469 18.875 27.75 1 88.19 290 THR A O 1
ATOM 2189 N N . ASP A 1 291 ? -8.539 19.578 28.406 1 86.69 291 ASP A N 1
ATOM 2190 C CA . ASP A 1 291 ? -8.117 20.969 28.531 1 86.69 291 ASP A CA 1
ATOM 2191 C C . ASP A 1 291 ? -7.125 21.141 29.688 1 86.69 291 ASP A C 1
ATOM 2193 O O . ASP A 1 291 ? -7.461 20.875 30.844 1 86.69 291 ASP A O 1
ATOM 2197 N N . LYS A 1 292 ? -5.934 21.609 29.375 1 88.12 292 LYS A N 1
ATOM 2198 C CA . LYS A 1 292 ? -4.91 21.75 30.406 1 88.12 292 LYS A CA 1
ATOM 2199 C C . LYS A 1 292 ? -4.523 23.219 30.594 1 88.12 292 LYS A C 1
ATOM 2201 O O . LYS A 1 292 ? -3.637 23.531 31.391 1 88.12 292 LYS A O 1
ATOM 2206 N N . TRP A 1 293 ? -5.172 24.078 29.922 1 91 293 TRP A N 1
ATOM 2207 C CA . TRP A 1 293 ? -4.754 25.469 29.938 1 91 293 TRP A CA 1
ATOM 2208 C C . TRP A 1 293 ? -5.59 26.281 30.922 1 91 293 TRP A C 1
ATOM 2210 O O . TRP A 1 293 ? -6.793 26.062 31.062 1 91 293 TRP A O 1
ATOM 2220 N N . SER A 1 294 ? -4.938 27.203 31.562 1 85.56 294 SER A N 1
ATOM 2221 C CA . SER A 1 294 ? -5.605 28.094 32.5 1 85.56 294 SER A CA 1
ATOM 2222 C C . SER A 1 294 ? -6.395 29.172 31.766 1 85.56 294 SER A C 1
ATOM 2224 O O . SER A 1 294 ? -6.23 29.359 30.562 1 85.56 294 SER A O 1
ATOM 2226 N N . ASP A 1 295 ? -7.184 29.891 32.469 1 82.5 295 ASP A N 1
ATOM 2227 C CA . ASP A 1 295 ? -8.039 30.938 31.922 1 82.5 295 ASP A CA 1
ATOM 2228 C C . ASP A 1 295 ? -7.219 32.031 31.234 1 82.5 295 ASP A C 1
ATOM 2230 O O . ASP A 1 295 ? -7.652 32.625 30.25 1 82.5 295 ASP A O 1
ATOM 2234 N N . ASP A 1 296 ? -6.102 32.25 31.781 1 82.06 296 ASP A N 1
ATOM 2235 C CA . ASP A 1 296 ? -5.242 33.281 31.234 1 82.06 296 ASP A CA 1
ATOM 2236 C C . ASP A 1 296 ? -4.789 32.938 29.812 1 82.06 296 ASP A C 1
ATOM 2238 O O . ASP A 1 296 ? -4.68 33.812 28.953 1 82.06 296 ASP A O 1
ATOM 2242 N N . VAL A 1 297 ? -4.59 31.672 29.547 1 85.94 297 VAL A N 1
ATOM 2243 C CA . VAL A 1 297 ? -4.164 31.219 28.234 1 85.94 297 VAL A CA 1
ATOM 2244 C C . VAL A 1 297 ? -5.328 31.312 27.25 1 85.94 297 VAL A C 1
ATOM 2246 O O . VAL A 1 297 ? -5.133 31.609 26.078 1 85.94 297 VAL A O 1
ATOM 2249 N N . TRP A 1 298 ? -6.527 31.188 27.828 1 85.12 298 TRP A N 1
ATOM 2250 C CA . TRP A 1 298 ? -7.73 31.266 27.016 1 85.12 298 TRP A CA 1
ATOM 2251 C C . TRP A 1 298 ? -8.102 32.719 26.75 1 85.12 298 TRP A C 1
ATOM 2253 O O . TRP A 1 298 ? -9.125 33 26.125 1 85.12 298 TRP A O 1
ATOM 2263 N N . GLY A 1 299 ? -7.324 33.688 27.219 1 75.38 299 GLY A N 1
ATOM 2264 C CA . GLY A 1 299 ? -7.543 35.094 26.969 1 75.38 299 GLY A CA 1
ATOM 2265 C C . GLY A 1 299 ? -8.523 35.719 27.938 1 75.38 299 GLY A C 1
ATOM 2266 O O . GLY A 1 299 ? -9.07 36.812 27.672 1 75.38 299 GLY A O 1
ATOM 2267 N N . VAL A 1 300 ? -8.852 35.031 29.016 1 73.06 300 VAL A N 1
ATOM 2268 C CA . VAL A 1 300 ? -9.789 35.562 30 1 73.06 300 VAL A CA 1
ATOM 2269 C C . VAL A 1 300 ? -9.047 36.438 31 1 73.06 300 VAL A C 1
ATOM 2271 O O . VAL A 1 300 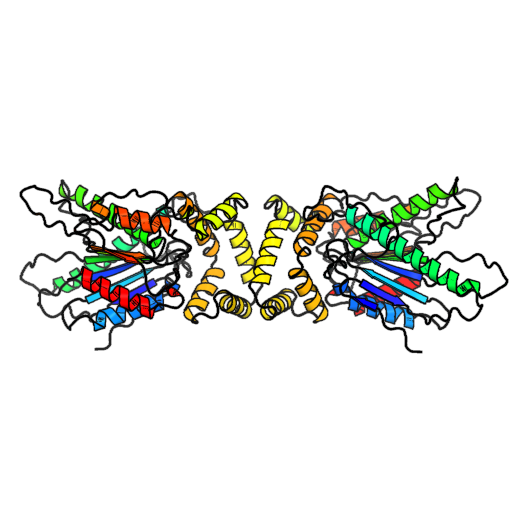? -8.047 36 31.578 1 73.06 300 VAL A O 1
ATOM 2274 N N . SER A 1 301 ? -9.031 37.844 30.781 1 59.91 301 SER A N 1
ATOM 2275 C CA . SER A 1 301 ? -8.383 38.75 31.703 1 59.91 301 SER A CA 1
ATOM 2276 C C . SER A 1 301 ? -9.047 38.719 33.094 1 59.91 301 SER A C 1
ATOM 2278 O O . SER A 1 301 ? -10.273 38.812 33.188 1 59.91 301 SER A O 1
ATOM 2280 N N . LYS A 1 302 ? -8.438 38.031 34.062 1 52.38 302 LYS A N 1
ATOM 2281 C CA . LYS A 1 302 ? -8.945 38.312 35.406 1 52.38 302 LYS A CA 1
ATOM 2282 C C . LYS A 1 302 ? -8.695 39.75 35.812 1 52.38 302 LYS A C 1
ATOM 2284 O O . LYS A 1 302 ? -7.59 40.281 35.625 1 52.38 302 LYS A O 1
ATOM 2289 N N . ALA A 1 303 ? -9.68 40.594 35.812 1 45.47 303 ALA A N 1
ATOM 2290 C CA . ALA A 1 303 ? -9.57 41.844 36.531 1 45.47 303 ALA A CA 1
ATOM 2291 C C . ALA A 1 303 ? -8.68 41.719 37.781 1 45.47 303 ALA A C 1
ATOM 2293 O O . ALA A 1 303 ? -9.039 41.031 38.719 1 45.47 303 ALA A O 1
ATOM 2294 N N . LYS A 1 304 ? -7.406 41.562 37.688 1 46.38 304 LYS A N 1
ATOM 2295 C CA . LYS A 1 304 ? -6.777 41.719 38.969 1 46.38 304 LYS A CA 1
ATOM 2296 C C . LYS A 1 304 ? -7.242 43 39.656 1 46.38 304 LYS A C 1
ATOM 2298 O O . LYS A 1 304 ? -7.203 44.062 39.062 1 46.38 304 LYS A O 1
ATOM 2303 N N . GLU A 1 305 ? -8.055 42.906 40.656 1 40.31 305 GLU A N 1
ATOM 2304 C CA . GLU A 1 305 ? -8.406 43.969 41.594 1 40.31 305 GLU A CA 1
ATOM 2305 C C . GLU A 1 305 ? -7.176 44.781 42 1 40.31 305 GLU A C 1
ATOM 2307 O O . GLU A 1 305 ? -7.254 45.625 42.875 1 40.31 305 GLU A O 1
ATOM 2312 N N . GLY A 1 306 ? -5.859 44.344 41.781 1 43.03 306 GLY A N 1
ATOM 2313 C CA . GLY A 1 306 ? -4.902 45.219 42.438 1 43.03 306 GLY A CA 1
ATOM 2314 C C . GLY A 1 306 ? -4.73 46.562 41.719 1 43.03 306 GLY A C 1
ATOM 2315 O O . GLY A 1 306 ? -5.328 46.781 40.656 1 43.03 306 GLY A O 1
ATOM 2316 N N . PRO A 1 307 ? -4.152 47.719 42.438 1 41.44 307 PRO A N 1
ATOM 2317 C CA . PRO A 1 307 ? -4.043 49.125 42.125 1 41.44 307 PRO A CA 1
ATOM 2318 C C . PRO A 1 307 ? -3.428 49.375 40.75 1 41.44 307 PRO A C 1
ATOM 2320 O O . PRO A 1 307 ? -3.42 50.531 40.281 1 41.44 307 PRO A O 1
ATOM 2323 N N . GLN A 1 308 ? -2.273 48.781 40.438 1 39.31 308 GLN A N 1
ATOM 2324 C CA . GLN A 1 308 ? -1.645 49.219 39.188 1 39.31 308 GLN A CA 1
ATOM 2325 C C . GLN A 1 308 ? -2.277 48.5 37.969 1 39.31 308 GLN A C 1
ATOM 2327 O O . GLN A 1 308 ? -2.291 47.281 37.906 1 39.31 308 GLN A O 1
ATOM 2332 N N . PRO A 1 309 ? -3.32 49 37.312 1 40.38 309 PRO A N 1
ATOM 2333 C CA . PRO A 1 309 ? -3.881 48.5 36.062 1 40.38 309 PRO A CA 1
ATOM 2334 C C . PRO A 1 309 ? -2.809 48 35.094 1 40.38 309 PRO A C 1
ATOM 2336 O O . PRO A 1 309 ? -2.207 48.812 34.375 1 40.38 309 PRO A O 1
ATOM 2339 N N . GLN A 1 310 ? -1.694 47.438 35.5 1 40.78 310 GLN A N 1
ATOM 2340 C CA . GLN A 1 310 ? -0.892 47.031 34.375 1 40.78 310 GLN A CA 1
ATOM 2341 C C . GLN A 1 310 ? -1.762 46.406 33.281 1 40.78 310 GLN A C 1
ATOM 2343 O O . GLN A 1 310 ? -2.455 45.406 33.531 1 40.78 310 GLN A O 1
ATOM 2348 N N . GLN A 1 311 ? -2.402 47.125 32.375 1 43.31 311 GLN A N 1
ATOM 2349 C CA . GLN A 1 311 ? -3.082 46.75 31.125 1 43.31 311 GLN A CA 1
ATOM 2350 C C . GLN A 1 311 ? -2.5 45.438 30.562 1 43.31 311 GLN A C 1
ATOM 2352 O O . GLN A 1 311 ? -1.472 45.469 29.891 1 43.31 311 GLN A O 1
ATOM 2357 N N . GLN A 1 312 ? -2.354 44.438 31.297 1 48.97 312 GLN A N 1
ATOM 2358 C CA . GLN A 1 312 ? -1.924 43.188 30.703 1 48.97 312 GLN A CA 1
ATOM 2359 C C . GLN A 1 312 ? -2.551 42.969 29.328 1 48.97 312 GLN A C 1
ATOM 2361 O O . GLN A 1 312 ? -3.76 43.156 29.156 1 48.97 312 GLN A O 1
ATOM 2366 N N . LEU A 1 313 ? -1.825 43.281 28.328 1 53.19 313 LEU A N 1
ATOM 2367 C CA . LEU A 1 313 ? -2.203 43.125 26.938 1 53.19 313 LEU A CA 1
ATOM 2368 C C . LEU A 1 313 ? -3.014 41.844 26.75 1 53.19 313 LEU A C 1
ATOM 2370 O O . LEU A 1 313 ? -2.516 40.75 26.984 1 53.19 313 LEU A O 1
ATOM 2374 N N . LEU A 1 314 ? -4.383 41.938 26.906 1 62.53 314 LEU A N 1
ATOM 2375 C CA . LEU A 1 314 ? -5.301 40.844 26.656 1 62.53 314 LEU A CA 1
ATOM 2376 C C . LEU A 1 314 ? -5.109 40.281 25.234 1 62.53 314 LEU A C 1
ATOM 2378 O O . LEU A 1 314 ? -5.039 41.031 24.281 1 62.53 314 LEU A O 1
ATOM 2382 N N . THR A 1 315 ? -4.562 39 25.203 1 80.19 315 THR A N 1
ATOM 2383 C CA . THR A 1 315 ? -4.453 38.312 23.938 1 80.19 315 THR A CA 1
ATOM 2384 C C . THR A 1 315 ? -5.832 37.938 23.406 1 80.19 315 THR A C 1
ATOM 2386 O O . THR A 1 315 ? -6.621 37.281 24.109 1 80.19 315 THR A O 1
ATOM 2389 N N . ARG A 1 316 ? -6.25 38.531 22.281 1 89.56 316 ARG A N 1
ATOM 2390 C CA . ARG A 1 316 ? -7.516 38.188 21.641 1 89.56 316 ARG A CA 1
ATOM 2391 C C . ARG A 1 316 ? -7.422 36.875 20.891 1 89.56 316 ARG A C 1
ATOM 2393 O O . ARG A 1 316 ? -6.551 36.688 20.047 1 89.56 316 ARG A O 1
ATOM 2400 N N . LEU A 1 317 ? -8.305 35.938 21.281 1 94.25 317 LEU A N 1
ATOM 2401 C CA . LEU A 1 317 ? -8.258 34.625 20.672 1 94.25 317 LEU A CA 1
ATOM 2402 C C . LEU A 1 317 ? -9.477 34.375 19.797 1 94.25 317 LEU A C 1
ATOM 2404 O O . LEU A 1 317 ? -10.602 34.719 20.172 1 94.25 317 LEU A O 1
ATOM 2408 N N . PHE A 1 318 ? -9.266 33.906 18.594 1 95.56 318 PHE A N 1
ATOM 2409 C CA . PHE A 1 318 ? -10.312 33.438 17.688 1 95.56 318 PHE A CA 1
ATOM 2410 C C . PHE A 1 318 ? -10.227 31.938 17.484 1 95.56 318 PHE A C 1
ATOM 2412 O O . PHE A 1 318 ? -9.148 31.406 17.203 1 95.56 318 PHE A O 1
ATOM 2419 N N . PHE A 1 319 ? -11.336 31.25 17.688 1 96.94 319 PHE A N 1
ATOM 2420 C CA . PHE A 1 319 ? -11.461 29.844 17.344 1 96.94 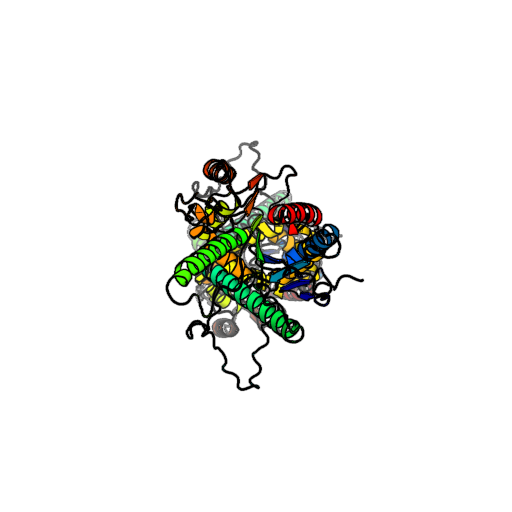319 PHE A CA 1
ATOM 2421 C C . PHE A 1 319 ? -12.484 29.656 16.219 1 96.94 319 PHE A C 1
ATOM 2423 O O . PHE A 1 319 ? -13.656 29.984 16.391 1 96.94 319 PHE A O 1
ATOM 2430 N N . TYR A 1 320 ? -12 29.188 15.117 1 97.25 320 TYR A N 1
ATOM 2431 C CA . TYR A 1 320 ? -12.867 28.922 13.977 1 97.25 320 TYR A CA 1
ATOM 2432 C C . TYR A 1 320 ? -13.094 27.438 13.781 1 97.25 320 TYR A C 1
ATOM 2434 O O . TYR A 1 320 ? -12.258 26.75 13.18 1 97.25 320 TYR A O 1
ATOM 2442 N N . PHE A 1 321 ? -14.305 26.953 14.164 1 96.94 321 PHE A N 1
ATOM 2443 C CA . PHE A 1 321 ? -14.633 25.531 14.102 1 96.94 321 PHE A CA 1
ATOM 2444 C C . PHE A 1 321 ? -15.367 25.203 12.805 1 96.94 321 PHE A C 1
ATOM 2446 O O . PHE A 1 321 ? -16.141 26 12.305 1 96.94 321 PHE A O 1
ATOM 2453 N N . GLY A 1 322 ? -15.016 24.016 12.266 1 94.81 322 GLY A N 1
ATOM 2454 C CA . GLY A 1 322 ? -15.789 23.516 11.141 1 94.81 322 GLY A CA 1
ATOM 2455 C C . GLY A 1 322 ? -17 22.688 11.57 1 94.81 322 GLY A C 1
ATOM 2456 O O . GLY A 1 322 ? -17.109 22.328 12.742 1 94.81 322 GLY A O 1
ATOM 2457 N N . ARG A 1 323 ? -17.875 22.484 10.57 1 92.62 323 ARG A N 1
ATOM 2458 C CA . ARG A 1 323 ? -18.969 21.547 10.75 1 92.62 323 ARG A CA 1
ATOM 2459 C C . ARG A 1 323 ? -18.625 20.188 10.156 1 92.62 323 ARG A C 1
ATOM 2461 O O . ARG A 1 323 ? -18 20.109 9.102 1 92.62 323 ARG A O 1
ATOM 2468 N N . ASN A 1 324 ? -19.062 19.109 10.82 1 91.75 324 ASN A N 1
ATOM 2469 C CA . ASN A 1 324 ? -18.766 17.75 10.383 1 91.75 324 ASN A CA 1
ATOM 2470 C C . ASN A 1 324 ? -17.266 17.547 10.172 1 91.75 324 ASN A C 1
ATOM 2472 O O . ASN A 1 324 ? -16.844 17.016 9.141 1 91.75 324 ASN A O 1
ATOM 2476 N N . ASP A 1 325 ? -16.547 18.156 11 1 93.31 325 ASP A N 1
ATOM 2477 C CA . ASP A 1 325 ? -15.094 18.031 10.992 1 93.31 325 ASP A CA 1
ATOM 2478 C C . ASP A 1 325 ? -14.664 16.625 11.438 1 93.31 325 ASP A C 1
ATOM 2480 O O . ASP A 1 325 ? -14.961 16.219 12.57 1 93.31 325 ASP A O 1
ATOM 2484 N N . HIS A 1 326 ? -13.891 15.961 10.664 1 93.62 326 HIS A N 1
ATOM 2485 C CA . HIS A 1 326 ? -13.555 14.57 10.953 1 93.62 326 HIS A CA 1
ATOM 2486 C C . HIS A 1 326 ? -12.469 14.477 12.016 1 93.62 326 HIS A C 1
ATOM 2488 O O . HIS A 1 326 ? -12.227 13.398 12.57 1 93.62 326 HIS A O 1
ATOM 2494 N N . TRP A 1 327 ? -11.852 15.602 12.336 1 94.62 327 TRP A N 1
ATOM 2495 C CA . TRP A 1 327 ? -10.773 15.578 13.32 1 94.62 327 TRP A CA 1
ATOM 2496 C C . TRP A 1 327 ? -11.203 16.281 14.602 1 94.62 327 TRP A C 1
ATOM 2498 O O . TRP A 1 327 ? -10.445 16.328 15.578 1 94.62 327 TRP A O 1
ATOM 2508 N N . VAL A 1 328 ? -12.328 16.859 14.633 1 94.81 328 VAL A N 1
ATOM 2509 C CA . VAL A 1 328 ? -12.938 17.469 15.812 1 94.81 328 VAL A CA 1
ATOM 2510 C C . VAL A 1 328 ? -14.352 16.953 15.992 1 94.81 328 VAL A C 1
ATOM 2512 O O . VAL A 1 328 ? -15.258 17.297 15.227 1 94.81 328 VAL A O 1
ATOM 2515 N N . ALA A 1 329 ? -14.547 16.234 17.047 1 93.56 329 ALA A N 1
ATOM 2516 C CA . ALA A 1 329 ? -15.891 15.719 17.297 1 93.56 329 ALA A CA 1
ATOM 2517 C C . ALA A 1 329 ? -16.875 16.859 17.578 1 93.56 329 ALA A C 1
ATOM 2519 O O . ALA A 1 329 ? -16.531 17.828 18.266 1 93.56 329 ALA A O 1
ATOM 2520 N N . GLU A 1 330 ? -18.078 16.656 17.094 1 93.5 330 GLU A N 1
ATOM 2521 C CA . GLU A 1 330 ? -19.109 17.656 17.344 1 93.5 330 GLU A CA 1
ATOM 2522 C C . GLU A 1 330 ? -19.328 17.875 18.828 1 93.5 330 GLU A C 1
ATOM 2524 O O . GLU A 1 330 ? -19.5 19.016 19.281 1 93.5 330 GLU A O 1
ATOM 2529 N N . GLN A 1 331 ? -19.359 16.812 19.531 1 93.44 331 GLN A N 1
ATOM 2530 C CA . GLN A 1 331 ? -19.547 16.891 20.984 1 93.44 331 GLN A CA 1
ATOM 2531 C C . GLN A 1 331 ? -18.422 17.688 21.641 1 93.44 331 GLN A C 1
ATOM 2533 O O . GLN A 1 331 ? -18.672 18.5 22.531 1 93.44 331 GLN A O 1
ATOM 2538 N N . THR A 1 332 ? -17.25 17.406 21.25 1 93.5 332 THR A N 1
ATOM 2539 C CA . THR A 1 332 ? -16.094 18.109 21.812 1 93.5 332 THR A CA 1
ATOM 2540 C C . THR A 1 332 ? -16.172 19.594 21.5 1 93.5 332 THR A C 1
ATOM 2542 O O . THR A 1 332 ? -15.898 20.422 22.375 1 93.5 332 THR A O 1
ATOM 2545 N N . ARG A 1 333 ? -16.453 19.938 20.281 1 94.31 333 ARG A N 1
ATOM 2546 C CA . ARG A 1 333 ? -16.625 21.344 19.891 1 94.31 333 ARG A CA 1
ATOM 2547 C C . ARG A 1 333 ? -17.641 22.031 20.781 1 94.31 333 ARG A C 1
ATOM 2549 O O . ARG A 1 333 ? -17.391 23.125 21.297 1 94.31 333 ARG A O 1
ATOM 2556 N N . GLU A 1 334 ? -18.75 21.406 21.016 1 93.88 334 GLU A N 1
ATOM 2557 C CA . GLU A 1 334 ? -19.828 21.969 21.844 1 93.88 334 GLU A CA 1
ATOM 2558 C C . GLU A 1 334 ? -19.359 22.156 23.281 1 93.88 334 GLU A C 1
ATOM 2560 O O . GLU A 1 334 ? -19.703 23.156 23.922 1 93.88 334 GLU A O 1
ATOM 2565 N N . GLU A 1 335 ? -18.641 21.234 23.75 1 92.81 335 GLU A N 1
ATOM 2566 C CA . GLU A 1 335 ? -18.109 21.328 25.109 1 92.81 335 GLU A CA 1
ATOM 2567 C C . GLU A 1 335 ? -17.156 22.5 25.266 1 92.81 335 GLU A C 1
ATOM 2569 O O . GLU A 1 335 ? -17.188 23.219 26.266 1 92.81 335 GLU A O 1
ATOM 2574 N N . ILE A 1 336 ? -16.328 22.703 24.312 1 92.5 336 ILE A N 1
ATOM 2575 C CA . ILE A 1 336 ? -15.367 23.812 24.344 1 92.5 336 ILE A CA 1
ATOM 2576 C C . ILE A 1 336 ? -16.109 25.141 24.297 1 92.5 336 ILE A C 1
ATOM 2578 O O . ILE A 1 336 ? -15.836 26.047 25.094 1 92.5 336 ILE A O 1
ATOM 2582 N N . ILE A 1 337 ? -17.094 25.219 23.375 1 92.81 337 ILE A N 1
ATOM 2583 C CA . ILE A 1 337 ? -17.844 26.453 23.203 1 92.81 337 ILE A CA 1
ATOM 2584 C C . ILE A 1 337 ? -18.625 26.75 24.484 1 92.81 337 ILE A C 1
ATOM 2586 O O . ILE A 1 337 ? -18.688 27.906 24.922 1 92.81 337 ILE A O 1
ATOM 2590 N N . ALA A 1 338 ? -19.156 25.781 25.125 1 91.81 338 ALA A N 1
ATOM 2591 C CA . ALA A 1 338 ? -19.922 25.953 26.359 1 91.81 338 ALA A CA 1
ATOM 2592 C C . ALA A 1 338 ? -19.016 26.406 27.5 1 91.81 338 ALA A C 1
ATOM 2594 O O . ALA A 1 338 ? -19.406 27.234 28.312 1 91.81 338 ALA A O 1
ATOM 2595 N N . ALA A 1 339 ? -17.859 25.875 27.531 1 88.12 339 ALA A N 1
ATOM 2596 C CA . ALA A 1 339 ? -16.953 26.125 28.656 1 88.12 339 ALA A CA 1
ATOM 2597 C C . ALA A 1 339 ? -16.219 27.453 28.484 1 88.12 339 ALA A C 1
ATOM 2599 O O . ALA A 1 339 ? -15.969 28.156 29.469 1 88.12 339 ALA A O 1
ATOM 2600 N N . ARG A 1 340 ? -15.898 27.797 27.234 1 87.25 340 ARG A N 1
ATOM 2601 C CA . ARG A 1 340 ? -14.969 28.906 27.031 1 87.25 340 ARG A CA 1
ATOM 2602 C C . ARG A 1 340 ? -15.625 30.016 26.219 1 87.25 340 ARG A C 1
ATOM 2604 O O . ARG A 1 340 ? -15.18 31.172 26.266 1 87.25 340 ARG A O 1
ATOM 2611 N N . GLY A 1 341 ? -16.641 29.672 25.5 1 85 341 GLY A N 1
ATOM 2612 C CA . GLY A 1 341 ? -17.25 30.625 24.578 1 85 341 GLY A CA 1
ATOM 2613 C C . GLY A 1 341 ? -18.141 31.625 25.266 1 85 341 GLY A C 1
ATOM 2614 O O . GLY A 1 341 ? -18.406 32.719 24.734 1 85 341 GLY A O 1
ATOM 2615 N N . ALA A 1 342 ? -18.594 31.375 26.406 1 78.38 342 ALA A N 1
ATOM 2616 C CA . ALA A 1 342 ? -19.578 32.219 27.094 1 78.38 342 ALA A CA 1
ATOM 2617 C C . ALA A 1 342 ? -18.891 33.156 28.094 1 78.38 342 ALA A C 1
ATOM 2619 O O . ALA A 1 342 ? -19.547 34 28.688 1 78.38 342 ALA A O 1
ATOM 2620 N N . VAL A 1 343 ? -17.641 33.094 28.141 1 77.69 343 VAL A N 1
ATOM 2621 C CA . VAL A 1 343 ? -16.938 33.906 29.125 1 77.69 343 VAL A CA 1
ATOM 2622 C C . VAL A 1 343 ? -16.797 35.344 28.609 1 77.69 343 VAL A C 1
ATOM 2624 O O . VAL A 1 343 ? -16.453 35.531 27.438 1 77.69 343 VAL A O 1
ATOM 2627 N N . GLN A 1 344 ? -17.172 36.281 29.484 1 75.88 344 GLN A N 1
ATOM 2628 C CA . GLN A 1 344 ? -17.016 37.688 29.125 1 75.88 344 GLN A CA 1
ATOM 2629 C C . GLN A 1 344 ? -15.555 38.031 28.859 1 75.88 344 GLN A C 1
ATOM 2631 O O . GLN A 1 344 ? -14.672 37.656 29.641 1 75.88 344 GLN A O 1
ATOM 2636 N N . ASN A 1 345 ? -15.18 38.625 27.734 1 75.5 345 ASN A N 1
ATOM 2637 C CA . ASN A 1 345 ? -13.836 39 27.312 1 75.5 345 ASN A CA 1
ATOM 2638 C C . ASN A 1 345 ? -12.977 37.781 27.016 1 75.5 345 ASN A C 1
ATOM 2640 O O . ASN A 1 345 ? -11.758 37.812 27.234 1 75.5 345 ASN A O 1
ATOM 2644 N N . GLY A 1 346 ? -13.641 36.75 26.719 1 84.06 346 GLY A N 1
ATOM 2645 C CA . GLY A 1 346 ? -12.953 35.5 26.359 1 84.06 346 GLY A CA 1
ATOM 2646 C C . GLY A 1 346 ? -12.742 35.344 24.875 1 84.06 346 GLY A C 1
ATOM 2647 O O . GLY A 1 346 ? -12.875 36.312 24.109 1 84.06 346 GLY A O 1
ATOM 2648 N N . PRO A 1 347 ? -12.328 34.156 24.5 1 91.69 347 PRO A N 1
ATOM 2649 C CA . PRO A 1 347 ? -12.086 33.906 23.078 1 91.69 347 PRO A CA 1
ATOM 2650 C C . PRO A 1 347 ? -13.359 33.938 22.234 1 91.69 347 PRO A C 1
ATOM 2652 O O . PRO A 1 347 ? -14.438 33.594 22.734 1 91.69 347 PRO A O 1
ATOM 2655 N N . LYS A 1 348 ? -13.25 34.5 21.078 1 93.5 348 LYS A N 1
ATOM 2656 C CA . LYS A 1 348 ? -14.359 34.438 20.125 1 93.5 348 LYS A CA 1
ATOM 2657 C C . LYS A 1 348 ? -14.383 33.094 19.391 1 93.5 348 LYS A C 1
ATOM 2659 O O . LYS A 1 348 ? -13.406 32.719 18.734 1 93.5 348 LYS A O 1
ATOM 2664 N N . MET A 1 349 ? -15.453 32.438 19.531 1 94.69 349 MET A N 1
ATOM 2665 C CA . MET A 1 349 ? -15.578 31.109 18.922 1 94.69 349 MET A CA 1
ATOM 2666 C C . MET A 1 349 ? -16.656 31.109 17.844 1 94.69 349 MET A C 1
ATOM 2668 O O . MET A 1 349 ? -17.812 31.453 18.125 1 94.69 349 MET A O 1
ATOM 2672 N N . ILE A 1 350 ? -16.25 30.766 16.672 1 93.81 350 ILE A N 1
ATOM 2673 C CA . ILE A 1 350 ? -17.125 30.781 15.5 1 93.81 350 ILE A CA 1
ATOM 2674 C C . ILE A 1 350 ? -17.25 29.391 14.906 1 93.81 350 ILE A C 1
ATOM 2676 O O . ILE A 1 350 ? -16.25 28.656 14.812 1 93.81 350 ILE A O 1
ATOM 2680 N N . VAL A 1 351 ? -18.438 28.938 14.578 1 94 351 VAL A N 1
ATOM 2681 C CA . VAL A 1 351 ? -18.656 27.688 13.852 1 94 351 VAL A CA 1
ATOM 2682 C C . VAL A 1 351 ? -18.969 28 12.391 1 94 351 VAL A C 1
ATOM 2684 O O . VAL A 1 351 ? -19.891 28.766 12.094 1 94 351 VAL A O 1
ATOM 2687 N N . CYS A 1 352 ? -18.188 27.406 11.547 1 89.12 352 CYS A N 1
ATOM 2688 C CA . CYS A 1 352 ? -18.297 27.656 10.117 1 89.12 352 CYS A CA 1
ATOM 2689 C C . CYS A 1 352 ? -19.703 27.359 9.617 1 89.12 352 CYS A C 1
ATOM 2691 O O . CYS A 1 352 ? -20.219 26.266 9.82 1 89.12 352 CYS A O 1
ATOM 2693 N N . GLU A 1 353 ? -20.266 28.266 8.906 1 87 353 GLU A N 1
ATOM 2694 C CA . GLU A 1 353 ? -21.594 28.094 8.328 1 87 353 GLU A CA 1
ATOM 2695 C C . GLU A 1 353 ? -21.516 27.656 6.871 1 87 353 GLU A C 1
ATOM 2697 O O . GLU A 1 353 ? -22.484 27.109 6.324 1 87 353 GLU A O 1
ATOM 2702 N N . GLU A 1 354 ? -20.406 27.812 6.238 1 89.12 354 GLU A N 1
ATOM 2703 C CA . GLU A 1 354 ? -20.234 27.516 4.82 1 89.12 354 GLU A CA 1
ATOM 2704 C C . GLU A 1 354 ? -19.766 26.078 4.609 1 89.12 354 GLU A C 1
ATOM 2706 O O . GLU A 1 354 ? -19.531 25.656 3.475 1 89.12 354 GLU A O 1
ATOM 2711 N N . SER A 1 355 ? -19.672 25.312 5.578 1 87.88 355 SER A N 1
ATOM 2712 C CA . SER A 1 355 ? -19.281 23.906 5.547 1 87.88 355 SER A CA 1
ATOM 2713 C C . SER A 1 355 ? -17.922 23.719 4.898 1 87.88 355 SER A C 1
ATOM 2715 O O . SER A 1 355 ? -17.75 22.875 4.023 1 87.88 355 SER A O 1
ATOM 2717 N N . LEU A 1 356 ? -16.984 24.656 5.242 1 93.62 356 LEU A N 1
ATOM 2718 C CA . LEU A 1 356 ? -15.609 24.484 4.793 1 93.62 356 LEU A CA 1
ATOM 2719 C C . LEU A 1 356 ? -15 23.219 5.391 1 93.62 356 LEU A C 1
ATOM 2721 O O . LEU A 1 356 ? -15.211 22.922 6.566 1 93.62 356 LEU A O 1
ATOM 2725 N N . PRO A 1 357 ? -14.328 22.469 4.523 1 95 357 PRO A N 1
ATOM 2726 C CA . PRO A 1 357 ? -13.672 21.266 5.047 1 95 357 PRO A CA 1
ATOM 2727 C C . PRO A 1 357 ? -12.484 21.594 5.945 1 95 357 PRO A C 1
ATOM 2729 O O . PRO A 1 357 ? -11.922 22.688 5.867 1 95 357 PRO A O 1
ATOM 2732 N N . HIS A 1 358 ? -12.148 20.609 6.805 1 96.25 358 HIS A N 1
ATOM 2733 C CA . HIS A 1 358 ? -10.984 20.734 7.676 1 96.25 358 HIS A CA 1
ATOM 2734 C C . HIS A 1 358 ? -9.734 21.078 6.879 1 96.25 358 HIS A C 1
ATOM 2736 O O . HIS A 1 358 ? -8.938 21.922 7.309 1 96.25 358 HIS A O 1
ATOM 2742 N N . ALA A 1 359 ? -9.602 20.391 5.742 1 96.19 359 ALA A N 1
ATOM 2743 C CA . ALA A 1 359 ? -8.484 20.672 4.844 1 96.19 359 ALA A CA 1
ATOM 2744 C C . ALA A 1 359 ? -8.836 21.781 3.863 1 96.19 359 ALA A C 1
ATOM 2746 O O . ALA A 1 359 ? -8.742 21.609 2.648 1 96.19 359 ALA A O 1
ATOM 2747 N N . PHE A 1 360 ? -9.031 23 4.375 1 96.75 360 PHE A N 1
ATOM 2748 C CA . PHE A 1 360 ? -9.453 24.125 3.549 1 96.75 360 PHE A CA 1
ATOM 2749 C C . PHE A 1 360 ? -8.367 24.5 2.545 1 96.75 360 PHE A C 1
ATOM 2751 O O . PHE A 1 360 ? -8.656 25.031 1.477 1 96.75 360 PHE A O 1
ATOM 2758 N N . CYS A 1 361 ? -7.082 24.172 2.85 1 96.12 361 CYS A N 1
ATOM 2759 C CA . CYS A 1 361 ? -5.922 24.609 2.082 1 96.12 361 CYS A CA 1
ATOM 2760 C C . CYS A 1 361 ? -5.852 23.891 0.741 1 96.12 361 CYS A C 1
ATOM 2762 O O . CYS A 1 361 ? -5.094 24.297 -0.146 1 96.12 361 CYS A O 1
ATOM 2764 N N . LEU A 1 362 ? -6.711 22.922 0.59 1 95.25 362 LEU A N 1
ATOM 2765 C CA . LEU A 1 362 ? -6.711 22.188 -0.67 1 95.25 362 LEU A CA 1
ATOM 2766 C C . LEU A 1 362 ? -7.523 22.922 -1.729 1 95.25 362 LEU A C 1
ATOM 2768 O O . LEU A 1 362 ? -7.227 22.828 -2.922 1 95.25 362 LEU A O 1
ATOM 2772 N N . ARG A 1 363 ? -8.633 23.656 -1.215 1 95 363 ARG A N 1
ATOM 2773 C CA . ARG A 1 363 ? -9.5 24.234 -2.24 1 95 363 ARG A CA 1
ATOM 2774 C C . ARG A 1 363 ? -10.086 25.562 -1.775 1 95 363 ARG A C 1
ATOM 2776 O O . ARG A 1 363 ? -10.547 26.359 -2.592 1 95 363 ARG A O 1
ATOM 2783 N N . HIS A 1 364 ? -10.023 25.844 -0.576 1 96.12 364 HIS A N 1
ATOM 2784 C CA . HIS A 1 364 ? -10.805 26.969 -0.069 1 96.12 364 HIS A CA 1
ATOM 2785 C C . HIS A 1 364 ? -9.891 28.062 0.486 1 96.12 364 HIS A C 1
ATOM 2787 O O . HIS A 1 364 ? -10.188 28.656 1.529 1 96.12 364 HIS A O 1
ATOM 2793 N N . ASN A 1 365 ? -8.852 28.359 -0.178 1 97.12 365 ASN A N 1
ATOM 2794 C CA . ASN A 1 365 ? -7.848 29.328 0.259 1 97.12 365 ASN A CA 1
ATOM 2795 C C . ASN A 1 365 ? -8.398 30.75 0.274 1 97.12 365 ASN A C 1
ATOM 2797 O O . ASN A 1 365 ? -8.164 31.5 1.222 1 97.12 365 ASN A O 1
ATOM 2801 N N . GLU A 1 366 ? -9.117 31.062 -0.738 1 96.56 366 GLU A N 1
ATOM 2802 C CA . GLU A 1 366 ? -9.633 32.406 -0.858 1 96.56 366 GLU A CA 1
ATOM 2803 C C . GLU A 1 366 ? -10.609 32.75 0.27 1 96.56 366 GLU A C 1
ATOM 2805 O O . GLU A 1 366 ? -10.484 33.781 0.926 1 96.56 366 GLU A O 1
ATOM 2810 N N . THR A 1 367 ? -11.562 31.828 0.446 1 96.56 367 THR A N 1
ATOM 2811 C CA . THR A 1 367 ? -12.57 32.031 1.483 1 96.56 367 THR A CA 1
ATOM 2812 C C . THR A 1 367 ? -11.914 32.156 2.854 1 96.56 367 THR A C 1
ATOM 2814 O O . THR A 1 367 ? -12.242 33.094 3.619 1 96.56 367 THR A O 1
ATOM 2817 N N . MET A 1 368 ? -10.992 31.359 3.129 1 97.31 368 MET A N 1
ATOM 2818 C CA . MET A 1 368 ? -10.352 31.359 4.441 1 97.31 368 MET A CA 1
ATOM 2819 C C . MET A 1 368 ? -9.453 32.594 4.605 1 97.31 368 MET A C 1
ATOM 2821 O O . MET A 1 368 ? -9.383 33.156 5.688 1 97.31 368 MET A O 1
ATOM 2825 N N . ALA A 1 369 ? -8.75 32.969 3.529 1 97.25 369 ALA A N 1
ATOM 2826 C CA . ALA A 1 369 ? -7.902 34.188 3.586 1 97.25 369 ALA A CA 1
ATOM 2827 C C . ALA A 1 369 ? -8.719 35.406 3.928 1 97.25 369 ALA A C 1
ATOM 2829 O O . ALA A 1 369 ? -8.281 36.25 4.707 1 97.25 369 ALA A O 1
ATOM 2830 N N . ASN A 1 370 ? -9.875 35.5 3.391 1 96.44 370 ASN A N 1
ATOM 2831 C CA . ASN A 1 370 ? -10.758 36.625 3.682 1 96.44 370 ASN A CA 1
ATOM 2832 C C . ASN A 1 370 ? -11.188 36.625 5.145 1 96.44 370 ASN A C 1
ATOM 2834 O O . ASN A 1 370 ? -11.133 37.656 5.805 1 96.44 370 ASN A O 1
ATOM 2838 N N . LYS A 1 371 ? -11.609 35.531 5.609 1 96.75 371 LYS A N 1
ATOM 2839 C CA . LYS A 1 371 ? -12.078 35.438 6.992 1 96.75 371 LYS A CA 1
ATOM 2840 C C . LYS A 1 371 ? -10.953 35.781 7.973 1 96.75 371 LYS A C 1
ATOM 2842 O O . LYS A 1 371 ? -11.188 36.438 8.992 1 96.75 371 LYS A O 1
ATOM 2847 N N . VAL A 1 372 ? -9.805 35.219 7.684 1 97.75 372 VAL A N 1
ATOM 2848 C CA . VAL A 1 372 ? -8.672 35.438 8.578 1 97.75 372 VAL A CA 1
ATOM 2849 C C . VAL A 1 372 ? -8.273 36.906 8.555 1 97.75 372 VAL A C 1
ATOM 2851 O O . VAL A 1 372 ? -7.898 37.469 9.594 1 97.75 372 VAL A O 1
ATOM 2854 N N . ALA A 1 373 ? -8.273 37.562 7.367 1 95.75 373 ALA A N 1
ATOM 2855 C CA . ALA A 1 373 ? -7.965 38.969 7.289 1 95.75 373 ALA A CA 1
ATOM 2856 C C . ALA A 1 373 ? -8.891 39.781 8.188 1 95.75 373 ALA A C 1
ATOM 2858 O O . ALA A 1 373 ? -8.453 40.719 8.875 1 95.75 373 ALA A O 1
ATOM 2859 N N . ASP A 1 374 ? -10.148 39.406 8.203 1 95.25 374 ASP A N 1
ATOM 2860 C CA . ASP A 1 374 ? -11.117 40.062 9.07 1 95.25 374 ASP A CA 1
ATOM 2861 C C . ASP A 1 374 ? -10.766 39.844 10.539 1 95.25 374 ASP A C 1
ATOM 2863 O O . ASP A 1 374 ? -10.875 40.781 11.344 1 95.25 374 ASP A O 1
ATOM 2867 N N . MET A 1 375 ? -10.383 38.719 10.891 1 96.25 375 MET A N 1
ATOM 2868 C CA . MET A 1 375 ? -10.023 38.406 12.273 1 96.25 375 MET A CA 1
ATOM 2869 C C . MET A 1 375 ? -8.797 39.188 12.711 1 96.25 375 MET A C 1
ATOM 2871 O O . MET A 1 375 ? -8.742 39.688 13.836 1 96.25 375 MET A O 1
ATOM 2875 N N . VAL A 1 376 ? -7.809 39.25 11.773 1 94.69 376 VAL A N 1
ATOM 2876 C CA . VAL A 1 376 ? -6.594 39.969 12.078 1 94.69 376 VAL A CA 1
ATOM 2877 C C . VAL A 1 376 ? -6.941 41.438 12.352 1 94.69 376 VAL A C 1
ATOM 2879 O O . VAL A 1 376 ? -6.449 42.031 13.312 1 94.69 376 VAL A O 1
ATOM 2882 N N . GLN A 1 377 ? -7.789 42.031 11.57 1 91.44 377 GLN A N 1
ATOM 2883 C CA . GLN A 1 377 ? -8.203 43.406 11.75 1 91.44 377 GLN A CA 1
ATOM 2884 C C . GLN A 1 377 ? -8.914 43.594 13.086 1 91.44 377 GLN A C 1
ATOM 2886 O O . GLN A 1 377 ? -8.695 44.625 13.766 1 91.44 377 GLN A O 1
ATOM 2891 N N . GLU A 1 378 ? -9.711 42.656 13.414 1 91.94 378 GLU A N 1
ATOM 2892 C CA . GLU A 1 378 ? -10.43 42.719 14.68 1 91.94 378 GLU A CA 1
ATOM 2893 C C . GLU A 1 378 ? -9.477 42.656 15.867 1 91.94 378 GLU A C 1
ATOM 2895 O O . GLU A 1 378 ? -9.703 43.312 16.891 1 91.94 378 GLU A O 1
ATOM 2900 N N . ILE A 1 379 ? -8.422 41.875 15.766 1 91.44 379 ILE A N 1
ATOM 2901 C CA . ILE A 1 379 ? -7.438 41.75 16.828 1 91.44 379 ILE A CA 1
ATOM 2902 C C . ILE A 1 379 ? -6.703 43.062 17.031 1 91.44 379 ILE A C 1
ATOM 2904 O O . ILE A 1 379 ? -6.391 43.438 18.156 1 91.44 379 ILE A O 1
ATOM 2908 N N . LEU A 1 380 ? -6.434 43.844 15.977 1 86.94 380 LEU A N 1
ATOM 2909 C CA . LEU A 1 380 ? -5.598 45.031 16.031 1 86.94 380 LEU A CA 1
ATOM 2910 C C . LEU A 1 380 ? -6.438 46.281 16.297 1 86.94 380 LEU A C 1
ATOM 2912 O O . LEU A 1 380 ? -5.898 47.344 16.547 1 86.94 380 LEU A O 1
ATOM 2916 N N . GLU A 1 381 ? -7.758 46.188 16.188 1 80.44 381 GLU A N 1
ATOM 2917 C CA . GLU A 1 381 ? -8.633 47.281 16.578 1 80.44 381 GLU A CA 1
ATOM 2918 C C . GLU A 1 381 ? -8.797 47.375 18.094 1 80.44 381 GLU A C 1
ATOM 2920 O O . GLU A 1 381 ? -8.852 48.438 18.656 1 80.44 381 GLU A O 1
ATOM 2925 N N . MET B 1 1 ? -10.305 -29.484 -41.375 1 33.44 1 MET B N 1
ATOM 2926 C CA . MET B 1 1 ? -11.305 -29.406 -40.312 1 33.44 1 MET B CA 1
ATOM 2927 C C . MET B 1 1 ? -10.828 -28.516 -39.188 1 33.44 1 MET B C 1
ATOM 2929 O O . MET B 1 1 ? -9.664 -28.594 -38.781 1 33.44 1 MET B O 1
ATOM 2933 N N . SER B 1 2 ? -11.477 -27.484 -39.031 1 46.12 2 SER B N 1
ATOM 2934 C CA . SER B 1 2 ? -11.078 -26.406 -38.125 1 46.12 2 SER B CA 1
ATOM 2935 C C . SER B 1 2 ? -10.953 -26.922 -36.688 1 46.12 2 SER B C 1
ATOM 2937 O O . SER B 1 2 ? -11.828 -27.641 -36.188 1 46.12 2 SER B O 1
ATOM 2939 N N . LEU B 1 3 ? -9.766 -26.984 -36.094 1 53.5 3 LEU B N 1
ATOM 2940 C CA . LEU B 1 3 ? -9.539 -27.359 -34.719 1 53.5 3 LEU B CA 1
ATOM 2941 C C . LEU B 1 3 ? -10.547 -26.688 -33.781 1 53.5 3 LEU B C 1
ATOM 2943 O O . LEU B 1 3 ? -10.898 -25.516 -34 1 53.5 3 LEU B O 1
ATOM 2947 N N . PRO B 1 4 ? -11.211 -27.484 -32.969 1 64.44 4 PRO B N 1
ATOM 2948 C CA . PRO B 1 4 ? -12.133 -26.859 -32 1 64.44 4 PRO B CA 1
ATOM 2949 C C . PRO B 1 4 ? -11.484 -25.734 -31.203 1 64.44 4 PRO B C 1
ATOM 2951 O O . PRO B 1 4 ? -10.281 -25.766 -30.953 1 64.44 4 PRO B O 1
ATOM 2954 N N . LYS B 1 5 ? -12.164 -24.75 -31.062 1 68.62 5 LYS B N 1
ATOM 2955 C CA . LYS B 1 5 ? -11.688 -23.609 -30.297 1 68.62 5 LYS B CA 1
ATOM 2956 C C . LYS B 1 5 ? -11.57 -23.953 -28.812 1 68.62 5 LYS B C 1
ATOM 2958 O O . LYS B 1 5 ? -12.445 -24.609 -28.25 1 68.62 5 LYS B O 1
ATOM 2963 N N . PRO B 1 6 ? -10.422 -23.516 -28.234 1 66.5 6 PRO B N 1
ATOM 2964 C CA . PRO B 1 6 ? -10.297 -23.75 -26.797 1 66.5 6 PRO B CA 1
ATOM 2965 C C . PRO B 1 6 ? -11.398 -23.062 -26 1 66.5 6 PRO B C 1
ATOM 2967 O O . PRO B 1 6 ? -11.898 -22.016 -26.391 1 66.5 6 PRO B O 1
ATOM 2970 N N . HIS B 1 7 ? -11.875 -23.766 -24.953 1 68.5 7 HIS B N 1
ATOM 2971 C CA . HIS B 1 7 ? -12.781 -23.172 -23.984 1 68.5 7 HIS B CA 1
ATOM 2972 C C . HIS B 1 7 ? -12.008 -22.469 -22.859 1 68.5 7 HIS B C 1
ATOM 2974 O O . HIS B 1 7 ? -11.375 -23.125 -22.031 1 68.5 7 HIS B O 1
ATOM 2980 N N . ILE B 1 8 ? -12.141 -21.078 -22.906 1 78.56 8 ILE B N 1
ATOM 2981 C CA . ILE B 1 8 ? -11.328 -20.297 -22 1 78.56 8 ILE B CA 1
ATOM 2982 C C . ILE B 1 8 ? -12.234 -19.438 -21.109 1 78.56 8 ILE B C 1
ATOM 2984 O O . ILE B 1 8 ? -13.133 -18.75 -21.609 1 78.56 8 ILE B O 1
ATOM 2988 N N . THR B 1 9 ? -12.156 -19.594 -19.797 1 70.75 9 THR B N 1
ATOM 2989 C CA . THR B 1 9 ? -12.742 -18.703 -18.797 1 70.75 9 THR B CA 1
ATOM 2990 C C . THR B 1 9 ? -11.656 -18.094 -17.922 1 70.75 9 THR B C 1
ATOM 2992 O O . THR B 1 9 ? -10.5 -18.516 -17.969 1 70.75 9 THR B O 1
ATOM 2995 N N . PRO B 1 10 ? -12.031 -17.141 -17.172 1 65.25 10 PRO B N 1
ATOM 2996 C CA . PRO B 1 10 ? -11.016 -16.562 -16.281 1 65.25 10 PRO B CA 1
ATOM 2997 C C . PRO B 1 10 ? -10.398 -17.578 -15.336 1 65.25 10 PRO B C 1
ATOM 2999 O O . PRO B 1 10 ? -9.266 -17.391 -14.875 1 65.25 10 PRO B O 1
ATOM 3002 N N . ASP B 1 11 ? -11.156 -18.688 -15.141 1 84.19 11 ASP B N 1
ATOM 3003 C CA . ASP B 1 11 ? -10.68 -19.594 -14.109 1 84.19 11 ASP B CA 1
ATOM 3004 C C . ASP B 1 11 ? -10.422 -21 -14.688 1 84.19 11 ASP B C 1
ATOM 3006 O O . ASP B 1 11 ? -10.141 -21.938 -13.945 1 84.19 11 ASP B O 1
ATOM 3010 N N . SER B 1 12 ? -10.594 -21.109 -16.016 1 76.44 12 SER B N 1
ATOM 3011 C CA . SER B 1 12 ? -10.391 -22.438 -16.578 1 76.44 12 SER B CA 1
ATOM 3012 C C . SER B 1 12 ? -9.922 -22.359 -18.031 1 76.44 12 SER B C 1
ATOM 3014 O O . SER B 1 12 ? -10.164 -21.359 -18.703 1 76.44 12 SER B O 1
ATOM 3016 N N . PHE B 1 13 ? -9.164 -23.359 -18.469 1 81.44 13 PHE B N 1
ATOM 3017 C CA . PHE B 1 13 ? -8.742 -23.594 -19.844 1 81.44 13 PHE B CA 1
ATOM 3018 C C . PHE B 1 13 ? -8.984 -25.031 -20.25 1 81.44 13 PHE B C 1
ATOM 3020 O O . PHE B 1 13 ? -8.617 -25.969 -19.531 1 81.44 13 PHE B O 1
ATOM 3027 N N . PHE B 1 14 ? -9.727 -25.281 -21.281 1 80.44 14 PHE B N 1
ATOM 3028 C CA . PHE B 1 14 ? -9.93 -26.625 -21.812 1 80.44 14 PHE B CA 1
ATOM 3029 C C . PHE B 1 14 ? -9.875 -26.625 -23.328 1 80.44 14 PHE B C 1
ATOM 3031 O O . PHE B 1 14 ? -10.508 -25.781 -23.984 1 80.44 14 PHE B O 1
ATOM 3038 N N . HIS B 1 15 ? -9.016 -27.453 -23.922 1 69.56 15 HIS B N 1
ATOM 3039 C CA . HIS B 1 15 ? -8.922 -27.547 -25.375 1 69.56 15 HIS B CA 1
ATOM 3040 C C . HIS B 1 15 ? -8.758 -29 -25.812 1 69.56 15 HIS B C 1
ATOM 3042 O O . HIS B 1 15 ? -7.875 -29.703 -25.328 1 69.56 15 HIS B O 1
ATOM 3048 N N . LYS B 1 16 ? -9.68 -29.484 -26.781 1 69.81 16 LYS B N 1
ATOM 3049 C CA . LYS B 1 16 ? -9.531 -30.766 -27.453 1 69.81 16 LYS B CA 1
ATOM 3050 C C . LYS B 1 16 ? -8.836 -30.609 -28.797 1 69.81 16 LYS B C 1
ATOM 3052 O O . LYS B 1 16 ? -9.273 -29.812 -29.641 1 69.81 16 LYS B O 1
ATOM 3057 N N . THR B 1 17 ? -7.719 -31.141 -29.047 1 65.12 17 THR B N 1
ATOM 3058 C CA . THR B 1 17 ? -6.957 -30.922 -30.281 1 65.12 17 THR B CA 1
ATOM 3059 C C . THR B 1 17 ? -7.512 -31.781 -31.406 1 65.12 17 THR B C 1
ATOM 3061 O O . THR B 1 17 ? -7.188 -31.562 -32.594 1 65.12 17 THR B O 1
ATOM 3064 N N . SER B 1 18 ? -8.156 -32.938 -31.219 1 62.97 18 SER B N 1
ATOM 3065 C CA . SER B 1 18 ? -8.664 -33.75 -32.312 1 62.97 18 SER B CA 1
ATOM 3066 C C . SER B 1 18 ? -10.188 -33.781 -32.312 1 62.97 18 SER B C 1
ATOM 3068 O O . SER B 1 18 ? -10.812 -33.656 -31.266 1 62.97 18 SER B O 1
ATOM 3070 N N . PRO B 1 19 ? -10.891 -33.688 -33.656 1 48.12 19 PRO B N 1
ATOM 3071 C CA . PRO B 1 19 ? -12.344 -33.875 -33.75 1 48.12 19 PRO B CA 1
ATOM 3072 C C . PRO B 1 19 ? -12.797 -35.219 -33.125 1 48.12 19 PRO B C 1
ATOM 3074 O O . PRO B 1 19 ? -12.016 -36.156 -33.062 1 48.12 19 PRO B O 1
ATOM 3077 N N . PRO B 1 20 ? -13.898 -35.125 -32.438 1 42.22 20 PRO B N 1
ATOM 3078 C CA . PRO B 1 20 ? -14.43 -36.344 -31.891 1 42.22 20 PRO B CA 1
ATOM 3079 C C . PRO B 1 20 ? -14.406 -37.5 -32.875 1 42.22 20 PRO B C 1
ATOM 3081 O O . PRO B 1 20 ? -15.414 -38.188 -33.094 1 42.22 20 PRO B O 1
ATOM 3084 N N . ALA B 1 21 ? -13.625 -37.531 -33.781 1 40.34 21 ALA B N 1
ATOM 3085 C CA . ALA B 1 21 ? -13.914 -38.656 -34.688 1 40.34 21 ALA B CA 1
ATOM 3086 C C . ALA B 1 21 ? -13.773 -40 -34 1 40.34 21 ALA B C 1
ATOM 3088 O O . ALA B 1 21 ? -12.688 -40.562 -33.969 1 40.34 21 ALA B O 1
ATOM 3089 N N . CYS B 1 22 ? -14.195 -40.094 -32.781 1 37.69 22 CYS B N 1
ATOM 3090 C CA . CYS B 1 22 ? -14.148 -41.5 -32.375 1 37.69 22 CYS B CA 1
ATOM 3091 C C . CYS B 1 22 ? -14.867 -42.375 -33.375 1 37.69 22 CYS B C 1
ATOM 3093 O O . CYS B 1 22 ? -15.391 -43.438 -33 1 37.69 22 CYS B O 1
ATOM 3095 N N . LEU B 1 23 ? -15.234 -41.906 -34.531 1 34.12 23 LEU B N 1
ATOM 3096 C CA . LEU B 1 23 ? -16.016 -42.875 -35.312 1 34.12 23 LEU B CA 1
ATOM 3097 C C . LEU B 1 23 ? -15.156 -44.062 -35.688 1 34.12 23 LEU B C 1
ATOM 3099 O O . LEU B 1 23 ? -15.688 -45.125 -36.062 1 34.12 23 LEU B O 1
ATOM 3103 N N . ALA B 1 24 ? -14.07 -43.938 -36.562 1 37.84 24 ALA B N 1
ATOM 3104 C CA . ALA B 1 24 ? -13.602 -45.156 -37.219 1 37.84 24 ALA B CA 1
ATOM 3105 C C . ALA B 1 24 ? -12.984 -46.125 -36.219 1 37.84 24 ALA B C 1
ATOM 3107 O O . ALA B 1 24 ? -12.422 -45.688 -35.188 1 37.84 24 ALA B O 1
ATOM 3108 N N . PRO B 1 25 ? -13.305 -47.5 -36.219 1 36.94 25 PRO B N 1
ATOM 3109 C CA . PRO B 1 25 ? -12.891 -48.656 -35.406 1 36.94 25 PRO B CA 1
ATOM 3110 C C . PRO B 1 25 ? -11.398 -48.656 -35.094 1 36.94 25 PRO B C 1
ATOM 3112 O O . PRO B 1 25 ? -10.844 -49.656 -34.656 1 36.94 25 PRO B O 1
ATOM 3115 N N . SER B 1 26 ? -10.555 -47.969 -35.906 1 38.09 26 SER B N 1
ATOM 3116 C CA . SER B 1 26 ? -9.188 -48.312 -35.531 1 38.09 26 SER B CA 1
ATOM 3117 C C . SER B 1 26 ? -8.953 -48.156 -34.031 1 38.09 26 SER B C 1
ATOM 3119 O O . SER B 1 26 ? -9.641 -47.375 -33.375 1 38.09 26 SER B O 1
ATOM 3121 N N . PRO B 1 27 ? -8.375 -49.188 -33.25 1 40.84 27 PRO B N 1
ATOM 3122 C CA . PRO B 1 27 ? -8.055 -49.094 -31.828 1 40.84 27 PRO B CA 1
ATOM 3123 C C . PRO B 1 27 ? -7.852 -47.656 -31.375 1 40.84 27 PRO B C 1
ATOM 3125 O O . PRO B 1 27 ? -6.84 -47.031 -31.703 1 40.84 27 PRO B O 1
ATOM 3128 N N . SER B 1 28 ? -8.617 -46.719 -31.719 1 46.84 28 SER B N 1
ATOM 3129 C CA . SER B 1 28 ? -8.766 -45.281 -31.578 1 46.84 28 SER B CA 1
ATOM 3130 C C . SER B 1 28 ? -8.312 -44.812 -30.188 1 46.84 28 SER B C 1
ATOM 3132 O O . SER B 1 28 ? -8.898 -45.188 -29.172 1 46.84 28 SER B O 1
ATOM 3134 N N . SER B 1 29 ? -6.984 -44.688 -29.922 1 55.91 29 SER B N 1
ATOM 3135 C CA . SER B 1 29 ? -6.133 -44.344 -28.781 1 55.91 29 SER B CA 1
ATOM 3136 C C . SER B 1 29 ? -6.738 -43.219 -27.969 1 55.91 29 SER B C 1
ATOM 3138 O O . SER B 1 29 ? -7.297 -42.25 -28.516 1 55.91 29 SER B O 1
ATOM 3140 N N . CYS B 1 30 ? -7.316 -43.438 -26.766 1 67.44 30 CYS B N 1
ATOM 3141 C CA . CYS B 1 30 ? -7.773 -42.5 -25.766 1 67.44 30 CYS B CA 1
ATOM 3142 C C . CYS B 1 30 ? -6.859 -41.281 -25.719 1 67.44 30 CYS B C 1
ATOM 3144 O O . CYS B 1 30 ? -5.633 -41.406 -25.75 1 67.44 30 CYS B O 1
ATOM 3146 N N . PRO B 1 31 ? -7.52 -40.062 -26.016 1 81.75 31 PRO B N 1
ATOM 3147 C CA . PRO B 1 31 ? -6.699 -38.844 -25.938 1 81.75 31 PRO B CA 1
ATOM 3148 C C . PRO B 1 31 ? -5.891 -38.75 -24.641 1 81.75 31 PRO B C 1
ATOM 3150 O O . PRO B 1 31 ? -6.344 -39.25 -23.594 1 81.75 31 PRO B O 1
ATOM 3153 N N . THR B 1 32 ? -4.695 -38.312 -24.766 1 89.25 32 THR B N 1
ATOM 3154 C CA . THR B 1 32 ? -3.875 -38.062 -23.594 1 89.25 32 THR B CA 1
ATOM 3155 C C . THR B 1 32 ? -4.254 -36.719 -22.984 1 89.25 32 THR B C 1
ATOM 3157 O O . THR B 1 32 ? -4.352 -35.688 -23.688 1 89.25 32 THR B O 1
ATOM 3160 N N . THR B 1 33 ? -4.562 -36.656 -21.719 1 92.88 33 THR B N 1
ATOM 3161 C CA . THR B 1 33 ? -4.902 -35.438 -21.016 1 92.88 33 THR B CA 1
ATOM 3162 C C . THR B 1 33 ? -3.648 -34.75 -20.453 1 92.88 33 THR B C 1
ATOM 3164 O O . THR B 1 33 ? -2.869 -35.406 -19.734 1 92.88 33 THR B O 1
ATOM 3167 N N . ILE B 1 34 ? -3.438 -33.594 -20.875 1 96 34 ILE B N 1
ATOM 3168 C CA . ILE B 1 34 ? -2.426 -32.75 -20.234 1 96 34 ILE B CA 1
ATOM 3169 C C . ILE B 1 34 ? -3.076 -31.875 -19.172 1 96 34 ILE B C 1
ATOM 3171 O O . ILE B 1 34 ? -3.863 -30.984 -19.484 1 96 34 ILE B O 1
ATOM 3175 N N . TYR B 1 35 ? -2.785 -32.156 -17.938 1 97.44 35 TYR B N 1
ATOM 3176 C CA . TYR B 1 35 ? -3.357 -31.438 -16.812 1 97.44 35 TYR B CA 1
ATOM 3177 C C . TYR B 1 35 ? -2.367 -30.406 -16.266 1 97.44 35 TYR B C 1
ATOM 3179 O O . TYR B 1 35 ? -1.358 -30.781 -15.656 1 97.44 35 TYR B O 1
ATOM 3187 N N . PHE B 1 36 ? -2.721 -29.141 -16.391 1 98.31 36 PHE B N 1
ATOM 3188 C CA . PHE B 1 36 ? -1.808 -28.062 -16.016 1 98.31 36 PHE B CA 1
ATOM 3189 C C . PHE B 1 36 ? -2.137 -27.531 -14.633 1 98.31 36 PHE B C 1
ATOM 3191 O O . PHE B 1 36 ? -3.295 -27.234 -14.336 1 98.31 36 PHE B O 1
ATOM 3198 N N . ILE B 1 37 ? -1.136 -27.422 -13.805 1 98.56 37 ILE B N 1
ATOM 3199 C CA . ILE B 1 37 ? -1.25 -26.859 -12.461 1 98.56 37 ILE B CA 1
ATOM 3200 C C . ILE B 1 37 ? -0.476 -25.547 -12.367 1 98.56 37 ILE B C 1
ATOM 3202 O O . ILE B 1 37 ? 0.75 -25.531 -12.5 1 98.56 37 ILE B O 1
ATOM 3206 N N . SER B 1 38 ? -1.157 -24.484 -12.07 1 98.12 38 SER B N 1
ATOM 3207 C CA . SER B 1 38 ? -0.584 -23.141 -12.055 1 98.12 38 SER B CA 1
ATOM 3208 C C . SER B 1 38 ? 0.31 -22.938 -10.844 1 98.12 38 SER B C 1
ATOM 3210 O O . SER B 1 38 ? 0.352 -23.781 -9.945 1 98.12 38 SER B O 1
ATOM 3212 N N . GLY B 1 39 ? 1.055 -21.828 -10.852 1 97.88 39 GLY B N 1
ATOM 3213 C CA . GLY B 1 39 ? 1.833 -21.406 -9.695 1 97.88 39 GLY B CA 1
ATOM 3214 C C . GLY B 1 39 ? 1.059 -20.516 -8.742 1 97.88 39 GLY B C 1
ATOM 3215 O O . GLY B 1 39 ? -0.171 -20.594 -8.68 1 97.88 39 GLY B O 1
ATOM 3216 N N . ASN B 1 40 ? 1.824 -19.781 -7.98 1 97.94 40 ASN B N 1
ATOM 3217 C CA . ASN B 1 40 ? 1.309 -18.766 -7.07 1 97.94 40 ASN B CA 1
ATOM 3218 C C . ASN B 1 40 ? 1.682 -17.359 -7.531 1 97.94 40 ASN B C 1
ATOM 3220 O O . ASN B 1 40 ? 2.852 -16.969 -7.492 1 97.94 40 ASN B O 1
ATOM 3224 N N . PRO B 1 41 ? 0.725 -16.578 -7.945 1 97.12 41 PRO B N 1
ATOM 3225 C CA . PRO B 1 41 ? -0.722 -16.75 -7.789 1 97.12 41 PRO B CA 1
ATOM 3226 C C . PRO B 1 41 ? -1.301 -17.812 -8.711 1 97.12 41 PRO B C 1
ATOM 3228 O O . PRO B 1 41 ? -0.847 -17.969 -9.844 1 97.12 41 PRO B O 1
ATOM 3231 N N . GLY B 1 42 ? -2.291 -18.484 -8.195 1 97.75 42 GLY B N 1
ATOM 3232 C CA . GLY B 1 42 ? -2.877 -19.625 -8.891 1 97.75 42 GLY B CA 1
ATOM 3233 C C . GLY B 1 42 ? -3.982 -19.234 -9.852 1 97.75 42 GLY B C 1
ATOM 3234 O O . GLY B 1 42 ? -5.078 -19.797 -9.812 1 97.75 42 GLY B O 1
ATOM 3235 N N . LEU B 1 43 ? -3.707 -18.344 -10.727 1 95.88 43 LEU B N 1
ATOM 3236 C CA . LEU B 1 43 ? -4.672 -17.875 -11.719 1 95.88 43 LEU B CA 1
ATOM 3237 C C . LEU B 1 43 ? -4.328 -18.422 -13.102 1 95.88 43 LEU B C 1
ATOM 3239 O O . LEU B 1 43 ? -3.275 -18.094 -13.656 1 95.88 43 LEU B O 1
ATOM 3243 N N . ILE B 1 44 ? -5.262 -19.172 -13.695 1 96.44 44 ILE B N 1
ATOM 3244 C CA . ILE B 1 44 ? -5.023 -19.859 -14.961 1 96.44 44 ILE B CA 1
ATOM 3245 C C . ILE B 1 44 ? -4.965 -18.828 -16.094 1 96.44 44 ILE B C 1
ATOM 3247 O O . ILE B 1 44 ? -4.387 -19.094 -17.156 1 96.44 44 ILE B O 1
ATOM 3251 N N . SER B 1 45 ? -5.52 -17.609 -15.883 1 94.56 45 SER B N 1
ATOM 3252 C CA . SER B 1 45 ? -5.57 -16.562 -16.906 1 94.56 45 SER B CA 1
ATOM 3253 C C . SER B 1 45 ? -4.168 -16.156 -17.344 1 94.56 45 SER B C 1
ATOM 3255 O O . SER B 1 45 ? -3.959 -15.75 -18.484 1 94.56 45 SER B O 1
ATOM 3257 N N . TYR B 1 46 ? -3.232 -16.297 -16.484 1 96.25 46 TYR B N 1
ATOM 3258 C CA . TYR B 1 46 ? -1.852 -15.969 -16.828 1 96.25 46 TYR B CA 1
ATOM 3259 C C . TYR B 1 46 ? -1.321 -16.906 -17.891 1 96.25 46 TYR B C 1
ATOM 3261 O O . TYR B 1 46 ? -0.385 -16.562 -18.625 1 96.25 46 TYR B O 1
ATOM 3269 N N . TYR B 1 47 ? -1.964 -18.078 -18.031 1 97.25 47 TYR B N 1
ATOM 3270 C CA . TYR B 1 47 ? -1.381 -19.141 -18.828 1 97.25 47 TYR B CA 1
ATOM 3271 C C . TYR B 1 47 ? -2.203 -19.391 -20.094 1 97.25 47 TYR B C 1
ATOM 3273 O O . TYR B 1 47 ? -1.916 -20.297 -20.875 1 97.25 47 TYR B O 1
ATOM 3281 N N . HIS B 1 48 ? -3.246 -18.609 -20.312 1 94.94 48 HIS B N 1
ATOM 3282 C CA . HIS B 1 48 ? -4.105 -18.812 -21.469 1 94.94 48 HIS B CA 1
ATOM 3283 C C . HIS B 1 48 ? -3.297 -18.766 -22.766 1 94.94 48 HIS B C 1
ATOM 3285 O O . HIS B 1 48 ? -3.422 -19.672 -23.609 1 94.94 48 HIS B O 1
ATOM 3291 N N . PRO B 1 49 ? -2.416 -17.766 -22.938 1 94.75 49 PRO B N 1
ATOM 3292 C CA . PRO B 1 49 ? -1.629 -17.766 -24.172 1 94.75 49 PRO B CA 1
ATOM 3293 C C . PRO B 1 49 ? -0.715 -18.984 -24.297 1 94.75 49 PRO B C 1
ATOM 3295 O O . PRO B 1 49 ? -0.616 -19.578 -25.375 1 94.75 49 PRO B O 1
ATOM 3298 N N . PHE B 1 50 ? -0.11 -19.344 -23.266 1 97.25 50 PHE B N 1
ATOM 3299 C CA . PHE B 1 50 ? 0.797 -20.5 -23.25 1 97.25 50 PHE B CA 1
ATOM 3300 C C . PHE B 1 50 ? 0.065 -21.781 -23.625 1 97.25 50 PHE B C 1
ATOM 3302 O O . PHE B 1 50 ? 0.515 -22.516 -24.5 1 97.25 50 PHE B O 1
ATOM 3309 N N . LEU B 1 51 ? -1.063 -22.047 -22.969 1 96.69 51 LEU B N 1
ATOM 3310 C CA . LEU B 1 51 ? -1.821 -23.266 -23.172 1 96.69 51 LEU B CA 1
ATOM 3311 C C . LEU B 1 51 ? -2.426 -23.312 -24.578 1 96.69 51 LEU B C 1
ATOM 3313 O O . LEU B 1 51 ? -2.52 -24.375 -25.188 1 96.69 51 LEU B O 1
ATOM 3317 N N . SER B 1 52 ? -2.85 -22.141 -25.047 1 94.25 52 SER B N 1
ATOM 3318 C CA . SER B 1 52 ? -3.355 -22.062 -26.406 1 94.25 52 SER B CA 1
ATOM 3319 C C . SER B 1 52 ? -2.27 -22.406 -27.422 1 94.25 52 SER B C 1
ATOM 3321 O O . SER B 1 52 ? -2.512 -23.172 -28.359 1 94.25 52 SER B O 1
ATOM 3323 N N . LEU B 1 53 ? -1.112 -21.844 -27.203 1 95.06 53 LEU B N 1
ATOM 3324 C CA . LEU B 1 53 ? 0.01 -22.109 -28.094 1 95.06 53 LEU B CA 1
ATOM 3325 C C . LEU B 1 53 ? 0.451 -23.562 -28 1 95.06 53 LEU B C 1
ATOM 3327 O O . LEU B 1 53 ? 0.785 -24.188 -29 1 95.06 53 LEU B O 1
ATOM 3331 N N . LEU B 1 54 ? 0.455 -24.094 -26.812 1 96.06 54 LEU B N 1
ATOM 3332 C CA . LEU B 1 54 ? 0.807 -25.5 -26.594 1 96.06 54 LEU B CA 1
ATOM 3333 C C . LEU B 1 54 ? -0.148 -26.422 -27.359 1 96.06 54 LEU B C 1
ATOM 3335 O O . LEU B 1 54 ? 0.287 -27.359 -28.031 1 96.06 54 LEU B O 1
ATOM 3339 N N . SER B 1 55 ? -1.463 -26.141 -27.25 1 92.38 55 SER B N 1
ATOM 3340 C CA . SER B 1 55 ? -2.473 -26.922 -27.953 1 92.38 55 SER B CA 1
ATOM 3341 C C . SER B 1 55 ? -2.246 -26.906 -29.453 1 92.38 55 SER B C 1
ATOM 3343 O O . SER B 1 55 ? -2.354 -27.953 -30.109 1 92.38 55 SER B O 1
ATOM 3345 N N . LYS B 1 56 ? -1.914 -25.781 -29.922 1 90.88 56 LYS B N 1
ATOM 3346 C CA . LYS B 1 56 ? -1.639 -25.625 -31.344 1 90.88 56 LYS B CA 1
ATOM 3347 C C . LYS B 1 56 ? -0.414 -26.438 -31.75 1 90.88 56 LYS B C 1
ATOM 3349 O O . LYS B 1 56 ? -0.432 -27.125 -32.781 1 90.88 56 LYS B O 1
ATOM 3354 N N . ASN B 1 57 ? 0.622 -26.391 -30.953 1 93.38 57 ASN B N 1
ATOM 3355 C CA . ASN B 1 57 ? 1.864 -27.094 -31.25 1 93.38 57 ASN B CA 1
ATOM 3356 C C . ASN B 1 57 ? 1.671 -28.609 -31.219 1 93.38 57 ASN B C 1
ATOM 3358 O O . ASN B 1 57 ? 2.25 -29.328 -32.031 1 93.38 57 ASN B O 1
ATOM 3362 N N . LEU B 1 58 ? 0.879 -29.062 -30.312 1 90.56 58 LEU B N 1
ATOM 3363 C CA . LEU B 1 58 ? 0.625 -30.5 -30.188 1 90.56 58 LEU B CA 1
ATOM 3364 C C . LEU B 1 58 ? -0.194 -31.016 -31.359 1 90.56 58 LEU B C 1
ATOM 3366 O O . LEU B 1 58 ? 0.034 -32.125 -31.844 1 90.56 58 LEU B O 1
ATOM 3370 N N . THR B 1 59 ? -1.108 -30.203 -31.828 1 83.81 59 THR B N 1
ATOM 3371 C CA . THR B 1 59 ? -1.922 -30.562 -33 1 83.81 59 THR B CA 1
ATOM 3372 C C . THR B 1 59 ? -1.064 -30.641 -34.25 1 83.81 59 THR B C 1
ATOM 3374 O O . THR B 1 59 ? -1.234 -31.547 -35.062 1 83.81 59 THR B O 1
ATOM 3377 N N . SER B 1 60 ? -0.202 -29.75 -34.312 1 83.69 60 SER B N 1
ATOM 3378 C CA . SER B 1 60 ? 0.645 -29.688 -35.5 1 83.69 60 SER B CA 1
ATOM 3379 C C . SER B 1 60 ? 1.644 -30.844 -35.531 1 83.69 60 SER B C 1
ATOM 3381 O O . SER B 1 60 ? 2.037 -31.297 -36.594 1 83.69 60 SER B O 1
ATOM 3383 N N . ALA B 1 61 ? 2.051 -31.219 -34.438 1 79.19 61 ALA B N 1
ATOM 3384 C CA . ALA B 1 61 ? 3.066 -32.281 -34.312 1 79.19 61 ALA B CA 1
ATOM 3385 C C . ALA B 1 61 ? 2.451 -33.656 -34.531 1 79.19 61 ALA B C 1
ATOM 3387 O O . ALA B 1 61 ? 3.16 -34.625 -34.812 1 79.19 61 ALA B O 1
ATOM 3388 N N . SER B 1 62 ? 1.167 -33.75 -34.25 1 72.06 62 SER B N 1
ATOM 3389 C CA . SER B 1 62 ? 0.525 -35.062 -34.312 1 72.06 62 SER B CA 1
ATOM 3390 C C . SER B 1 62 ? 0.018 -35.344 -35.719 1 72.06 62 SER B C 1
ATOM 3392 O O . SER B 1 62 ? -0.551 -34.469 -36.406 1 72.06 62 SER B O 1
ATOM 3394 N N . SER B 1 63 ? 0.631 -36.406 -36.344 1 61.06 63 SER B N 1
ATOM 3395 C CA . SER B 1 63 ? 0.087 -36.875 -37.625 1 61.06 63 SER B CA 1
ATOM 3396 C C . SER B 1 63 ? -1.401 -37.188 -37.5 1 61.06 63 SER B C 1
ATOM 3398 O O . SER B 1 63 ? -1.879 -37.562 -36.438 1 61.06 63 SER B O 1
ATOM 3400 N N . PRO B 1 64 ? -2.189 -36.969 -38.625 1 55.62 64 PRO B N 1
ATOM 3401 C CA . PRO B 1 64 ? -3.617 -37.312 -38.594 1 55.62 64 PRO B CA 1
ATOM 3402 C C . PRO B 1 64 ? -3.885 -38.75 -38.125 1 55.62 64 PRO B C 1
ATOM 3404 O O . PRO B 1 64 ? -3.264 -39.688 -38.625 1 55.62 64 PRO B O 1
ATOM 3407 N N . GLY B 1 65 ? -4.641 -39.062 -37.062 1 54.91 65 GLY B N 1
ATOM 3408 C CA . GLY B 1 65 ? -5.02 -40.375 -36.562 1 54.91 65 GLY B CA 1
ATOM 3409 C C . GLY B 1 65 ? -4.176 -40.812 -35.375 1 54.91 65 GLY B C 1
ATOM 3410 O O . GLY B 1 65 ? -4.441 -41.875 -34.812 1 54.91 65 GLY B O 1
ATOM 3411 N N . GLN B 1 66 ? -3.08 -40.094 -35.156 1 61.69 66 GLN B N 1
ATOM 3412 C CA . GLN B 1 66 ? -2.205 -40.594 -34.094 1 61.69 66 GLN B CA 1
ATOM 3413 C C . GLN B 1 66 ? -2.652 -40.062 -32.719 1 61.69 66 GLN B C 1
ATOM 3415 O O . GLN B 1 66 ? -3.844 -40.094 -32.406 1 61.69 66 GLN B O 1
ATOM 3420 N N . ASN B 1 67 ? -1.913 -39.219 -32.031 1 66.31 67 ASN B N 1
ATOM 3421 C CA . ASN B 1 67 ? -2.115 -38.781 -30.641 1 66.31 67 ASN B CA 1
ATOM 3422 C C . ASN B 1 67 ? -3.031 -37.562 -30.547 1 66.31 67 ASN B C 1
ATOM 3424 O O . ASN B 1 67 ? -2.875 -36.625 -31.297 1 66.31 67 ASN B O 1
ATOM 3428 N N . SER B 1 68 ? -4.227 -37.719 -29.922 1 81 68 SER B N 1
ATOM 3429 C CA . SER B 1 68 ? -5.082 -36.594 -29.578 1 81 68 SER B CA 1
ATOM 3430 C C . SER B 1 68 ? -4.891 -36.156 -28.125 1 81 68 SER B C 1
ATOM 3432 O O . SER B 1 68 ? -4.535 -37 -27.281 1 81 68 SER B O 1
ATOM 3434 N N . PHE B 1 69 ? -5.039 -34.812 -27.938 1 87.81 69 PHE B N 1
ATOM 3435 C CA . PHE B 1 69 ? -4.746 -34.281 -26.609 1 87.81 69 PHE B CA 1
ATOM 3436 C C . PHE B 1 69 ? -5.93 -33.5 -26.062 1 87.81 69 PHE B C 1
ATOM 3438 O O . PHE B 1 69 ? -6.633 -32.844 -26.812 1 87.81 69 PHE B O 1
ATOM 3445 N N . HIS B 1 70 ? -6.137 -33.625 -24.766 1 89.19 70 HIS B N 1
ATOM 3446 C CA . HIS B 1 70 ? -6.949 -32.719 -23.969 1 89.19 70 HIS B CA 1
ATOM 3447 C C . HIS B 1 70 ? -6.078 -31.875 -23.031 1 89.19 70 HIS B C 1
ATOM 3449 O O . HIS B 1 70 ? -5.438 -32.406 -22.125 1 89.19 70 HIS B O 1
ATOM 3455 N N . VAL B 1 71 ? -6.02 -30.594 -23.359 1 93.44 71 VAL B N 1
ATOM 3456 C CA . VAL B 1 71 ? -5.273 -29.703 -22.484 1 93.44 71 VAL B CA 1
ATOM 3457 C C . VAL B 1 71 ? -6.227 -29.031 -21.5 1 93.44 71 VAL B C 1
ATOM 3459 O O . VAL B 1 71 ? -7.188 -28.375 -21.906 1 93.44 71 VAL B O 1
ATOM 3462 N N . PHE B 1 72 ? -5.953 -29.297 -20.188 1 93.25 72 PHE B N 1
ATOM 3463 C CA . PHE B 1 72 ? -6.871 -28.812 -19.172 1 93.25 72 PHE B CA 1
ATOM 3464 C C . PHE B 1 72 ? -6.109 -28.125 -18.047 1 93.25 72 PHE B C 1
ATOM 3466 O O . PHE B 1 72 ? -5.027 -28.562 -17.656 1 93.25 72 PHE B O 1
ATOM 3473 N N . GLY B 1 73 ? -6.637 -27 -17.594 1 94.06 73 GLY B N 1
ATOM 3474 C CA . GLY B 1 73 ? -6.141 -26.297 -16.422 1 94.06 73 GLY B CA 1
ATOM 3475 C C . GLY B 1 73 ? -7.191 -25.422 -15.773 1 94.06 73 GLY B C 1
ATOM 3476 O O . GLY B 1 73 ? -8.195 -25.078 -16.391 1 94.06 73 GLY B O 1
ATOM 3477 N N . HIS B 1 74 ? -7.02 -25.109 -14.539 1 94.19 74 HIS B N 1
ATOM 3478 C CA . HIS B 1 74 ? -7.914 -24.25 -13.781 1 94.19 74 HIS B CA 1
ATOM 3479 C C . HIS B 1 74 ? -7.152 -23.453 -12.727 1 94.19 74 HIS B C 1
ATOM 3481 O O . HIS B 1 74 ? -6.012 -23.781 -12.398 1 94.19 74 HIS B O 1
ATOM 3487 N N . SER B 1 75 ? -7.797 -22.422 -12.289 1 96.56 75 SER B N 1
ATOM 3488 C CA . SER B 1 75 ? -7.219 -21.672 -11.18 1 96.56 75 SER B CA 1
ATOM 3489 C C . SER B 1 75 ? -7.18 -22.516 -9.906 1 96.56 75 SER B C 1
ATOM 3491 O O . SER B 1 75 ? -7.992 -23.422 -9.727 1 96.56 75 SER B O 1
ATOM 3493 N N . LEU B 1 76 ? -6.191 -22.281 -9.125 1 97.44 76 LEU B N 1
ATOM 3494 C CA . LEU B 1 76 ? -6.141 -22.938 -7.82 1 97.44 76 LEU B CA 1
ATOM 3495 C C . LEU B 1 76 ? -7.246 -22.406 -6.906 1 97.44 76 LEU B C 1
ATOM 3497 O O . LEU B 1 76 ? -7.871 -21.391 -7.203 1 97.44 76 LEU B O 1
ATOM 3501 N N . ALA B 1 77 ? -7.469 -23.141 -5.844 1 95.75 77 ALA B N 1
ATOM 3502 C CA . ALA B 1 77 ? -8.531 -22.781 -4.906 1 95.75 77 ALA B CA 1
ATOM 3503 C C . ALA B 1 77 ? -8.25 -21.438 -4.25 1 95.75 77 ALA B C 1
ATOM 3505 O O . ALA B 1 77 ? -7.129 -21.188 -3.799 1 95.75 77 ALA B O 1
ATOM 3506 N N . GLY B 1 78 ? -9.258 -20.625 -4.215 1 94.88 78 GLY B N 1
ATOM 3507 C CA . GLY B 1 78 ? -9.125 -19.328 -3.557 1 94.88 78 GLY B CA 1
ATOM 3508 C C . GLY B 1 78 ? -8.719 -18.219 -4.504 1 94.88 78 GLY B C 1
ATOM 3509 O O . GLY B 1 78 ? -8.766 -17.047 -4.141 1 94.88 78 GLY B O 1
ATOM 3510 N N . PHE B 1 79 ? -8.344 -18.547 -5.746 1 96.19 79 PHE B N 1
ATOM 3511 C CA . PHE B 1 79 ? -7.879 -17.562 -6.711 1 96.19 79 PHE B CA 1
ATOM 3512 C C . PHE B 1 79 ? -8.945 -17.281 -7.762 1 96.19 79 PHE B C 1
ATOM 3514 O O . PHE B 1 79 ? -8.758 -16.438 -8.641 1 96.19 79 PHE B O 1
ATOM 3521 N N . GLU B 1 80 ? -10.07 -17.969 -7.641 1 92.12 80 GLU B N 1
ATOM 3522 C CA . GLU B 1 80 ? -11.125 -17.844 -8.641 1 92.12 80 GLU B CA 1
ATOM 3523 C C . GLU B 1 80 ? -11.672 -16.422 -8.695 1 92.12 80 GLU B C 1
ATOM 3525 O O . GLU B 1 80 ? -11.852 -15.781 -7.66 1 92.12 80 GLU B O 1
ATOM 3530 N N . LEU B 1 81 ? -11.828 -15.812 -9.867 1 86.56 81 LEU B N 1
ATOM 3531 C CA . LEU B 1 81 ? -12.32 -14.461 -10.07 1 86.56 81 LEU B CA 1
ATOM 3532 C C . LEU B 1 81 ? -13.852 -14.438 -10.07 1 86.56 81 LEU B C 1
ATOM 3534 O O . LEU B 1 81 ? -14.461 -13.438 -9.68 1 86.56 81 LEU B O 1
ATOM 3538 N N . GLU B 1 82 ? -14.539 -15.375 -10.648 1 67.69 82 GLU B N 1
ATOM 3539 C CA . GLU B 1 82 ? -15.992 -15.438 -10.727 1 67.69 82 GLU B CA 1
ATOM 3540 C C . GLU B 1 82 ? -16.578 -16.203 -9.547 1 67.69 82 GLU B C 1
ATOM 3542 O O . GLU B 1 82 ? -15.984 -17.172 -9.07 1 67.69 82 GLU B O 1
ATOM 3547 N N . PRO B 1 83 ? -17.547 -15.461 -8.758 1 55.69 83 PRO B N 1
ATOM 3548 C CA . PRO B 1 83 ? -18.188 -16.203 -7.66 1 55.69 83 PRO B CA 1
ATOM 3549 C C . PRO B 1 83 ? -18.734 -17.547 -8.102 1 55.69 83 PRO B C 1
ATOM 3551 O O . PRO B 1 83 ? -19.156 -17.703 -9.25 1 55.69 83 PRO B O 1
ATOM 3554 N N . ALA B 1 84 ? -18.234 -18.594 -7.516 1 46.44 84 ALA B N 1
ATOM 3555 C CA . ALA B 1 84 ? -18.938 -19.859 -7.766 1 46.44 84 ALA B CA 1
ATOM 3556 C C . ALA B 1 84 ? -20.453 -19.625 -7.801 1 46.44 84 ALA B C 1
ATOM 3558 O O . ALA B 1 84 ? -20.984 -18.781 -7.074 1 46.44 84 ALA B O 1
ATOM 3559 N N . PRO B 1 85 ? -21.125 -19.891 -8.945 1 40.31 85 PRO B N 1
ATOM 3560 C CA . PRO B 1 85 ? -22.578 -19.734 -8.93 1 40.31 85 PRO B CA 1
ATOM 3561 C C . PRO B 1 85 ? -23.203 -20.109 -7.59 1 40.31 85 PRO B C 1
ATOM 3563 O O . PRO B 1 85 ? -22.703 -21 -6.902 1 40.31 85 PRO B O 1
ATOM 3566 N N . SER B 1 86 ? -23.672 -19.141 -6.898 1 35.88 86 SER B N 1
ATOM 3567 C CA . SER B 1 86 ? -24.469 -19.531 -5.742 1 35.88 86 SER B CA 1
ATOM 3568 C C . SER B 1 86 ? -25.297 -20.766 -6.043 1 35.88 86 SER B C 1
ATOM 3570 O O . SER B 1 86 ? -25.844 -20.906 -7.148 1 35.88 86 SER B O 1
ATOM 3572 N N . PRO B 1 87 ? -25.094 -21.891 -5.461 1 31.61 87 PRO B N 1
ATOM 3573 C CA . PRO B 1 87 ? -26.062 -22.953 -5.691 1 31.61 87 PRO B CA 1
ATOM 3574 C C . PRO B 1 87 ? -27.5 -22.453 -5.707 1 31.61 87 PRO B C 1
ATOM 3576 O O . PRO B 1 87 ? -27.969 -21.875 -4.715 1 31.61 87 PRO B O 1
ATOM 3579 N N . LYS B 1 88 ? -28.031 -21.875 -6.699 1 34.56 88 LYS B N 1
ATOM 3580 C CA . LYS B 1 88 ? -29.5 -21.812 -6.656 1 34.56 88 LYS B CA 1
ATOM 3581 C C . LYS B 1 88 ? -30.078 -23.125 -6.145 1 34.56 88 LYS B C 1
ATOM 3583 O O . LYS B 1 88 ? -29.578 -24.203 -6.457 1 34.56 88 LYS B O 1
ATOM 3588 N N . THR B 1 89 ? -31.031 -23.156 -5.074 1 32.56 89 THR B N 1
ATOM 3589 C CA . THR B 1 89 ? -31.844 -24.141 -4.355 1 32.56 89 THR B CA 1
ATOM 3590 C C . THR B 1 89 ? -32.5 -25.125 -5.32 1 32.56 89 THR B C 1
ATOM 3592 O O . THR B 1 89 ? -33.344 -25.922 -4.926 1 32.56 89 THR B O 1
ATOM 3595 N N . ASN B 1 90 ? -32.656 -24.938 -6.652 1 28.61 90 ASN B N 1
ATOM 3596 C CA . ASN B 1 90 ? -33.75 -25.828 -7.027 1 28.61 90 ASN B CA 1
ATOM 3597 C C . ASN B 1 90 ? -33.375 -27.297 -6.785 1 28.61 90 ASN B C 1
ATOM 3599 O O . ASN B 1 90 ? -34.219 -28.078 -6.363 1 28.61 90 ASN B O 1
ATOM 3603 N N . ALA B 1 91 ? -32.781 -28.047 -7.816 1 29.39 91 ALA B N 1
ATOM 3604 C CA . ALA B 1 91 ? -33.031 -29.469 -7.977 1 29.39 91 ALA B CA 1
ATOM 3605 C C . ALA B 1 91 ? -32.5 -30.266 -6.797 1 29.39 91 ALA B C 1
ATOM 3607 O O . ALA B 1 91 ? -31.531 -29.828 -6.145 1 29.39 91 ALA B O 1
ATOM 3608 N N . GLY B 1 92 ? -33.188 -31.375 -6.199 1 27.98 92 GLY B N 1
ATOM 3609 C CA . GLY B 1 92 ? -33.156 -32.469 -5.234 1 27.98 92 GLY B CA 1
ATOM 3610 C C . GLY B 1 92 ? -31.766 -33.062 -5.102 1 27.98 92 GLY B C 1
ATOM 3611 O O . GLY B 1 92 ? -31.578 -34.062 -4.383 1 27.98 92 GLY B O 1
ATOM 3612 N N . THR B 1 93 ? -31.125 -33.25 -6.211 1 27.89 93 THR B N 1
ATOM 3613 C CA . THR B 1 93 ? -30.109 -34.281 -5.938 1 27.89 93 THR B CA 1
ATOM 3614 C C . THR B 1 93 ? -29.156 -33.812 -4.836 1 27.89 93 THR B C 1
ATOM 3616 O O . THR B 1 93 ? -28.906 -32.594 -4.699 1 27.89 93 THR B O 1
ATOM 3619 N N . GLU B 1 94 ? -28.797 -34.781 -3.922 1 28.53 94 GLU B N 1
ATOM 3620 C CA . GLU B 1 94 ? -27.984 -34.781 -2.713 1 28.53 94 GLU B CA 1
ATOM 3621 C C . GLU B 1 94 ? -26.75 -33.875 -2.871 1 28.53 94 GLU B C 1
ATOM 3623 O O . GLU B 1 94 ? -25.969 -34.031 -3.799 1 28.53 94 GLU B O 1
ATOM 3628 N N . LYS B 1 95 ? -26.938 -32.719 -2.465 1 31.59 95 LYS B N 1
ATOM 3629 C CA . LYS B 1 95 ? -25.828 -31.797 -2.242 1 31.59 95 LYS B CA 1
ATOM 3630 C C . LYS B 1 95 ? -24.594 -32.531 -1.724 1 31.59 95 LYS B C 1
ATOM 3632 O O . LYS B 1 95 ? -24.594 -33.031 -0.604 1 31.59 95 LYS B O 1
ATOM 3637 N N . VAL B 1 96 ? -24.031 -33.406 -2.51 1 26.44 96 VAL B N 1
ATOM 3638 C CA . VAL B 1 96 ? -22.75 -33.75 -1.892 1 26.44 96 VAL B CA 1
ATOM 3639 C C . VAL B 1 96 ? -22.141 -32.5 -1.259 1 26.44 96 VAL B C 1
ATOM 3641 O O . VAL B 1 96 ? -21.734 -31.562 -1.964 1 26.44 96 VAL B O 1
ATOM 3644 N N . LYS B 1 97 ? -22.766 -32 -0.229 1 32.16 97 LYS B N 1
ATOM 3645 C CA . LYS B 1 97 ? -22.156 -31.078 0.724 1 32.16 97 LYS B CA 1
ATOM 3646 C C . LYS B 1 97 ? -20.688 -31.406 0.94 1 32.16 97 LYS B C 1
ATOM 3648 O O . LYS B 1 97 ? -20.344 -32.312 1.691 1 32.16 97 LYS B O 1
ATOM 3653 N N . THR B 1 98 ? -19.953 -31.562 0.012 1 27.58 98 THR B N 1
ATOM 3654 C CA . THR B 1 98 ? -18.625 -31.531 0.627 1 27.58 98 THR B CA 1
ATOM 3655 C C . THR B 1 98 ? -18.578 -30.484 1.738 1 27.58 98 THR B C 1
ATOM 3657 O O . THR B 1 98 ? -18.734 -29.297 1.482 1 27.58 98 THR B O 1
ATOM 3660 N N . LYS B 1 99 ? -19.125 -30.797 2.812 1 31.56 99 LYS B N 1
ATOM 3661 C CA . LYS B 1 99 ? -18.984 -30.109 4.09 1 31.56 99 LYS B CA 1
ATOM 3662 C C . LYS B 1 99 ? -17.688 -29.297 4.129 1 31.56 99 LYS B C 1
ATOM 3664 O O . LYS B 1 99 ? -16.594 -29.875 4.172 1 31.56 99 LYS B O 1
ATOM 3669 N N . GLN B 1 100 ? -17.703 -28.203 3.391 1 34.94 100 GLN B N 1
ATOM 3670 C CA . GLN B 1 100 ? -16.672 -27.391 4.008 1 34.94 100 GLN B CA 1
ATOM 3671 C C . GLN B 1 100 ? -16.719 -27.5 5.531 1 34.94 100 GLN B C 1
ATOM 3673 O O . GLN B 1 100 ? -17.797 -27.578 6.117 1 34.94 100 GLN B O 1
ATOM 3678 N N . PRO B 1 101 ? -15.82 -27.984 6.258 1 36.22 101 PRO B N 1
ATOM 3679 C CA . PRO B 1 101 ? -16.078 -28.062 7.695 1 36.22 101 PRO B CA 1
ATOM 3680 C C . PRO B 1 101 ? -16.953 -26.906 8.195 1 36.22 101 PRO B C 1
ATOM 3682 O O . PRO B 1 101 ? -16.875 -25.797 7.664 1 36.22 101 PRO B O 1
ATOM 3685 N N . PRO B 1 102 ? -18.125 -27.062 8.734 1 38.5 102 PRO B N 1
ATOM 3686 C CA . PRO B 1 102 ? -19.125 -26.094 9.195 1 38.5 102 PRO B CA 1
ATOM 3687 C C . PRO B 1 102 ? -18.5 -24.797 9.695 1 38.5 102 PRO B C 1
ATOM 3689 O O . PRO B 1 102 ? -19.125 -23.734 9.609 1 38.5 102 PRO B O 1
ATOM 3692 N N . GLY B 1 103 ? -17.625 -24.891 10.695 1 36.91 103 GLY B N 1
ATOM 3693 C CA . GLY B 1 103 ? -17.172 -23.797 11.539 1 36.91 103 GLY B CA 1
ATOM 3694 C C . GLY B 1 103 ? -16.516 -22.656 10.766 1 36.91 103 GLY B C 1
ATOM 3695 O O . GLY B 1 103 ? -16.047 -21.688 11.352 1 36.91 103 GLY B O 1
ATOM 3696 N N . THR B 1 104 ? -15.797 -22.953 9.664 1 36.53 104 THR B N 1
ATOM 3697 C CA . THR B 1 104 ? -15.039 -21.844 9.094 1 36.53 104 THR B CA 1
ATOM 3698 C C . THR B 1 104 ? -15.945 -20.938 8.273 1 36.53 104 THR B C 1
ATOM 3700 O O . THR B 1 104 ? -16.078 -21.109 7.059 1 36.53 104 THR B O 1
ATOM 3703 N N . SER B 1 105 ? -17.031 -20.719 8.539 1 40.59 105 SER B N 1
ATOM 3704 C CA . SER B 1 105 ? -17.75 -19.609 7.91 1 40.59 105 SER B CA 1
ATOM 3705 C C . SER B 1 105 ? -16.781 -18.469 7.559 1 40.59 105 SER B C 1
ATOM 3707 O O . SER B 1 105 ? -17.172 -17.5 6.902 1 40.59 105 SER B O 1
ATOM 3709 N N . GLY B 1 106 ? -15.773 -18.125 8.391 1 48.88 106 GLY B N 1
ATOM 3710 C CA . GLY B 1 106 ? -14.805 -17.062 8.172 1 48.88 106 GLY B CA 1
ATOM 3711 C C . GLY B 1 106 ? -13.984 -17.25 6.91 1 48.88 106 GLY B C 1
ATOM 3712 O O . GLY B 1 106 ? -14.062 -18.297 6.266 1 48.88 106 GLY B O 1
ATOM 3713 N N . ASP B 1 107 ? -13.438 -16.125 6.207 1 62.44 107 ASP B N 1
ATOM 3714 C CA . ASP B 1 107 ? -12.617 -16.062 5.004 1 62.44 107 ASP B CA 1
ATOM 3715 C C . ASP B 1 107 ? -11.477 -17.078 5.059 1 62.44 107 ASP B C 1
ATOM 3717 O O . ASP B 1 107 ? -10.477 -16.844 5.746 1 62.44 107 ASP B O 1
ATOM 3721 N N . TYR B 1 108 ? -11.766 -18.422 4.879 1 82.81 108 TYR B N 1
ATOM 3722 C CA . TYR B 1 108 ? -10.758 -19.484 4.832 1 82.81 108 TYR B CA 1
ATOM 3723 C C . TYR B 1 108 ? -9.828 -19.297 3.637 1 82.81 108 TYR B C 1
ATOM 3725 O O . TYR B 1 108 ? -10.289 -19.031 2.523 1 82.81 108 TYR B O 1
ATOM 3733 N N . TYR B 1 109 ? -8.555 -19.297 3.965 1 94.56 109 TYR B N 1
ATOM 3734 C CA . TYR B 1 109 ? -7.523 -19.281 2.932 1 94.56 109 TYR B CA 1
ATOM 3735 C C . TYR B 1 109 ? -6.812 -20.625 2.838 1 94.56 109 TYR B C 1
ATOM 3737 O O . TYR B 1 109 ? -6.586 -21.281 3.854 1 94.56 109 TYR B O 1
ATOM 3745 N N . TYR B 1 110 ? -6.559 -21.094 1.624 1 97.5 110 TYR B N 1
ATOM 3746 C CA . TYR B 1 110 ? -6.062 -22.438 1.322 1 97.5 110 TYR B CA 1
ATOM 3747 C C . TYR B 1 110 ? -4.543 -22.484 1.417 1 97.5 110 TYR B C 1
ATOM 3749 O O . TYR B 1 110 ? -3.85 -21.641 0.832 1 97.5 110 TYR B O 1
ATOM 3757 N N . ASN B 1 111 ? -4.031 -23.422 2.219 1 97.81 111 ASN B N 1
ATOM 3758 C CA . ASN B 1 111 ? -2.594 -23.672 2.268 1 97.81 111 ASN B CA 1
ATOM 3759 C C . ASN B 1 111 ? -2.154 -24.672 1.196 1 97.81 111 ASN B C 1
ATOM 3761 O O . ASN B 1 111 ? -2.955 -25.062 0.347 1 97.81 111 ASN B O 1
ATOM 3765 N N . VAL B 1 112 ? -0.878 -25.094 1.177 1 98.38 112 VAL B N 1
ATOM 3766 C CA . VAL B 1 112 ? -0.318 -25.953 0.136 1 98.38 112 VAL B CA 1
ATOM 3767 C C . VAL B 1 112 ? -1.019 -27.312 0.151 1 98.38 112 VAL B C 1
ATOM 3769 O O . VAL B 1 112 ? -1.413 -27.828 -0.898 1 98.38 112 VAL B O 1
ATOM 3772 N N . GLU B 1 113 ? -1.225 -27.844 1.345 1 98.19 113 GLU B N 1
ATOM 3773 C CA . GLU B 1 113 ? -1.907 -29.125 1.459 1 98.19 113 GLU B CA 1
ATOM 3774 C C . GLU B 1 113 ? -3.334 -29.047 0.927 1 98.19 113 GLU B C 1
ATOM 3776 O O . GLU B 1 113 ? -3.811 -29.969 0.263 1 98.19 113 GLU B O 1
ATOM 3781 N N . ASP B 1 114 ? -3.971 -27.969 1.228 1 98 114 ASP B N 1
ATOM 3782 C CA . ASP B 1 114 ? -5.316 -27.75 0.706 1 98 114 ASP B CA 1
ATOM 3783 C C . ASP B 1 114 ? -5.316 -27.719 -0.821 1 98 114 ASP B C 1
ATOM 3785 O O . ASP B 1 114 ? -6.223 -28.266 -1.455 1 98 114 ASP B O 1
ATOM 3789 N N . GLN B 1 115 ? -4.316 -27.094 -1.387 1 98.31 115 GLN B N 1
ATOM 3790 C CA . GLN B 1 115 ? -4.223 -27.016 -2.84 1 98.31 115 GLN B CA 1
ATOM 3791 C C . GLN B 1 115 ? -3.984 -28.391 -3.455 1 98.31 115 GLN B C 1
ATOM 3793 O O . GLN B 1 115 ? -4.535 -28.703 -4.512 1 98.31 115 GLN B O 1
ATOM 3798 N N . ILE B 1 116 ? -3.166 -29.25 -2.809 1 98.44 116 ILE B N 1
ATOM 3799 C CA . ILE B 1 116 ? -2.904 -30.594 -3.291 1 98.44 116 ILE B CA 1
ATOM 3800 C C . ILE B 1 116 ? -4.211 -31.391 -3.338 1 98.44 116 ILE B C 1
ATOM 3802 O O . ILE B 1 116 ? -4.527 -32.031 -4.352 1 98.44 116 ILE B O 1
ATOM 3806 N N . ARG B 1 117 ? -4.973 -31.312 -2.279 1 97.88 117 ARG B N 1
ATOM 3807 C CA . ARG B 1 117 ? -6.25 -32 -2.223 1 97.88 117 ARG B CA 1
ATOM 3808 C C . ARG B 1 117 ? -7.211 -31.484 -3.283 1 97.88 117 ARG B C 1
ATOM 3810 O O . ARG B 1 117 ? -7.934 -32.281 -3.914 1 97.88 117 ARG B O 1
ATOM 3817 N N . PHE B 1 118 ? -7.195 -30.234 -3.42 1 96.88 118 PHE B N 1
ATOM 3818 C CA . PHE B 1 118 ? -8.055 -29.578 -4.406 1 96.88 118 PHE B CA 1
ATOM 3819 C C . PHE B 1 118 ? -7.723 -30.062 -5.812 1 96.88 118 PHE B C 1
ATOM 3821 O O . PHE B 1 118 ? -8.617 -30.438 -6.574 1 96.88 118 PHE B O 1
ATOM 3828 N N . VAL B 1 119 ? -6.48 -30.047 -6.18 1 97.56 119 VAL B N 1
ATOM 3829 C CA . VAL B 1 119 ? -6.016 -30.453 -7.504 1 97.56 119 VAL B CA 1
ATOM 3830 C C . VAL B 1 119 ? -6.301 -31.938 -7.73 1 97.56 119 VAL B C 1
ATOM 3832 O O . VAL B 1 119 ? -6.738 -32.344 -8.812 1 97.56 119 VAL B O 1
ATOM 3835 N N . GLN B 1 120 ? -6.055 -32.719 -6.742 1 96.88 120 GLN B N 1
ATOM 3836 C CA . GLN B 1 120 ? -6.34 -34.156 -6.836 1 96.88 120 GLN B CA 1
ATOM 3837 C C . GLN B 1 120 ? -7.812 -34.406 -7.145 1 96.88 120 GLN B C 1
ATOM 3839 O O . GLN B 1 120 ? -8.141 -35.188 -8.039 1 96.88 120 GLN B O 1
ATOM 3844 N N . ALA B 1 121 ? -8.633 -33.75 -6.41 1 95.44 121 ALA B N 1
ATOM 3845 C CA . ALA B 1 121 ? -10.07 -33.906 -6.594 1 95.44 121 ALA B CA 1
ATOM 3846 C C . ALA B 1 121 ? -10.5 -33.469 -7.988 1 95.44 121 ALA B C 1
ATOM 3848 O O . ALA B 1 121 ? -11.328 -34.125 -8.625 1 95.44 121 ALA B O 1
ATOM 3849 N N . ARG B 1 122 ? -9.977 -32.375 -8.43 1 93.69 122 ARG B N 1
ATOM 3850 C CA . ARG B 1 122 ? -10.336 -31.844 -9.734 1 93.69 122 ARG B CA 1
ATOM 3851 C C . ARG B 1 122 ? -9.867 -32.75 -10.859 1 93.69 122 ARG B C 1
ATOM 3853 O O . ARG B 1 122 ? -10.578 -32.969 -11.844 1 93.69 122 ARG B O 1
ATOM 3860 N N . LEU B 1 123 ? -8.641 -33.25 -10.742 1 95 123 LEU B N 1
ATOM 3861 C CA . LEU B 1 123 ? -8.102 -34.188 -11.719 1 95 123 LEU B CA 1
ATOM 3862 C C . LEU B 1 123 ? -8.961 -35.438 -11.805 1 95 123 LEU B C 1
ATOM 3864 O O . LEU B 1 123 ? -9.352 -35.875 -12.898 1 95 123 LEU B O 1
ATOM 3868 N N . GLU B 1 124 ? -9.32 -36 -10.68 1 93.06 124 GLU B N 1
ATOM 3869 C CA . GLU B 1 124 ? -10.148 -37.219 -10.633 1 93.06 124 GLU B CA 1
ATOM 3870 C C . GLU B 1 124 ? -11.523 -36.969 -11.242 1 93.06 124 GLU B C 1
ATOM 3872 O O . GLU B 1 124 ? -12.039 -37.781 -12 1 93.06 124 GLU B O 1
ATOM 3877 N N . ALA B 1 125 ? -12.07 -35.812 -10.891 1 90.12 125 ALA B N 1
ATOM 3878 C CA . ALA B 1 125 ? -13.391 -35.5 -11.414 1 90.12 125 ALA B CA 1
ATOM 3879 C C . ALA B 1 125 ? -13.344 -35.312 -12.93 1 90.12 125 ALA B C 1
ATOM 3881 O O . ALA B 1 125 ? -14.258 -35.75 -13.641 1 90.12 125 ALA B O 1
ATOM 3882 N N . HIS B 1 126 ? -12.328 -34.688 -13.398 1 88.44 126 HIS B N 1
ATOM 3883 C CA . HIS B 1 126 ? -12.18 -34.469 -14.836 1 88.44 126 HIS B CA 1
ATOM 3884 C C . HIS B 1 126 ? -12.031 -35.781 -15.578 1 88.44 126 HIS B C 1
ATOM 3886 O O . HIS B 1 126 ? -12.672 -36 -16.609 1 88.44 126 HIS B O 1
ATOM 3892 N N . MET B 1 127 ? -11.211 -36.688 -15.141 1 90.38 127 MET B N 1
ATOM 3893 C CA . MET B 1 127 ? -10.961 -38 -15.781 1 90.38 127 MET B CA 1
ATOM 3894 C C . MET B 1 127 ? -12.195 -38.875 -15.727 1 90.38 127 MET B C 1
ATOM 3896 O O . MET B 1 127 ? -12.477 -39.625 -16.656 1 90.38 127 MET B O 1
ATOM 3900 N N . ALA B 1 128 ? -12.969 -38.75 -14.648 1 86.5 128 ALA B N 1
ATOM 3901 C CA . ALA B 1 128 ? -14.219 -39.469 -14.539 1 86.5 128 ALA B CA 1
ATOM 3902 C C . ALA B 1 128 ? -15.234 -39 -15.578 1 86.5 128 ALA B C 1
ATOM 3904 O O . ALA B 1 128 ? -15.945 -39.812 -16.172 1 86.5 128 ALA B O 1
ATOM 3905 N N . ALA B 1 129 ? -15.242 -37.75 -15.719 1 82.12 129 ALA B N 1
ATOM 3906 C CA . ALA B 1 129 ? -16.172 -37.156 -16.688 1 82.12 129 ALA B CA 1
ATOM 3907 C C . ALA B 1 129 ? -15.812 -37.594 -18.109 1 82.12 129 ALA B C 1
ATOM 3909 O O . ALA B 1 129 ? -16.688 -37.875 -18.922 1 82.12 129 ALA B O 1
ATOM 3910 N N . LEU B 1 130 ? -14.555 -37.656 -18.438 1 78.88 130 LEU B N 1
ATOM 3911 C CA . LEU B 1 130 ? -14.094 -38.062 -19.75 1 78.88 130 LEU B CA 1
ATOM 3912 C C . LEU B 1 130 ? -14.43 -39.531 -20 1 78.88 130 LEU B C 1
ATOM 3914 O O . LEU B 1 130 ? -14.766 -39.906 -21.125 1 78.88 130 LEU B O 1
ATOM 3918 N N . ARG B 1 131 ? -14.414 -40.344 -18.984 1 77.56 131 ARG B N 1
ATOM 3919 C CA . ARG B 1 131 ? -14.734 -41.781 -19.094 1 77.56 131 ARG B CA 1
ATOM 3920 C C . ARG B 1 131 ? -16.219 -41.969 -19.375 1 77.56 131 ARG B C 1
ATOM 3922 O O . ARG B 1 131 ? -16.594 -42.844 -20.172 1 77.56 131 ARG B O 1
ATOM 3929 N N . THR B 1 132 ? -16.922 -41.219 -18.734 1 75.12 132 THR B N 1
ATOM 3930 C CA . THR B 1 132 ? -18.359 -41.312 -18.922 1 75.12 132 THR B CA 1
ATOM 3931 C C . THR B 1 132 ? -18.75 -40.875 -20.328 1 75.12 132 THR B C 1
ATOM 3933 O O . THR B 1 132 ? -19.609 -41.5 -20.953 1 75.12 132 THR B O 1
ATOM 3936 N N . GLU B 1 133 ? -18.109 -39.969 -20.812 1 69.88 133 GLU B N 1
ATOM 3937 C CA . GLU B 1 133 ? -18.375 -39.5 -22.172 1 69.88 133 GLU B CA 1
ATOM 3938 C C . GLU B 1 133 ? -17.953 -40.531 -23.203 1 69.88 133 GLU B C 1
ATOM 3940 O O . GLU B 1 133 ? -18.641 -40.781 -24.188 1 69.88 133 GLU B O 1
ATOM 3945 N N . SER B 1 134 ? -16.828 -41.25 -22.984 1 65 134 SER B N 1
ATOM 3946 C CA . SER B 1 134 ? -16.312 -42.25 -23.891 1 65 134 SER B CA 1
ATOM 3947 C C . SER B 1 134 ? -17.172 -43.5 -23.875 1 65 134 SER B C 1
ATOM 3949 O O . SER B 1 134 ? -17.359 -44.156 -24.906 1 65 134 SER B O 1
ATOM 3951 N N . ALA B 1 135 ? -17.703 -43.875 -22.672 1 63.22 135 ALA B N 1
ATOM 3952 C CA . ALA B 1 135 ? -18.562 -45.031 -22.547 1 63.22 135 ALA B CA 1
ATOM 3953 C C . ALA B 1 135 ? -19.891 -44.812 -23.266 1 63.22 135 ALA B C 1
ATOM 3955 O O . ALA B 1 135 ? -20.438 -45.75 -23.859 1 63.22 135 ALA B O 1
ATOM 3956 N N . SER B 1 136 ? -20.281 -43.656 -23.234 1 58.53 136 SER B N 1
ATOM 3957 C CA . SER B 1 136 ? -21.547 -43.344 -23.891 1 58.53 136 SER B CA 1
ATOM 3958 C C . SER B 1 136 ? -21.391 -43.344 -25.406 1 58.53 136 SER B C 1
ATOM 3960 O O . SER B 1 136 ? -22.328 -43.688 -26.125 1 58.53 136 SER B O 1
ATOM 3962 N N . SER B 1 137 ? -20.172 -43.125 -25.828 1 55.09 137 SER B N 1
ATOM 3963 C CA . SER B 1 137 ? -19.938 -43.125 -27.266 1 55.09 137 SER B CA 1
ATOM 3964 C C . SER B 1 137 ? -19.641 -44.5 -27.797 1 55.09 137 SER B C 1
ATOM 3966 O O . SER B 1 137 ? -19.922 -44.812 -28.969 1 55.09 137 SER B O 1
ATOM 3968 N N . SER B 1 138 ? -19.016 -45.438 -26.969 1 48.59 138 SER B N 1
ATOM 3969 C CA . SER B 1 138 ? -18.672 -46.781 -27.375 1 48.59 138 SER B CA 1
ATOM 3970 C C . SER B 1 138 ? -19.875 -47.719 -27.312 1 48.59 138 SER B C 1
ATOM 3972 O O . SER B 1 138 ? -19.844 -48.812 -27.828 1 48.59 138 SER B O 1
ATOM 3974 N N . ALA B 1 139 ? -20.875 -47.531 -26.484 1 47.53 139 ALA B N 1
ATOM 3975 C CA . ALA B 1 139 ? -22.016 -48.438 -26.391 1 47.53 139 ALA B CA 1
ATOM 3976 C C . ALA B 1 139 ? -22.609 -48.688 -27.781 1 47.53 139 ALA B C 1
ATOM 3978 O O . ALA B 1 139 ? -23.406 -49.625 -27.953 1 47.53 139 ALA B O 1
ATOM 3979 N N . SER B 1 140 ? -22.5 -47.781 -28.688 1 40.28 140 SER B N 1
ATOM 3980 C CA . SER B 1 140 ? -23.156 -48.156 -29.938 1 40.28 140 SER B CA 1
ATOM 3981 C C . SER B 1 140 ? -22.328 -49.188 -30.703 1 40.28 140 SER B C 1
ATOM 3983 O O . SER B 1 140 ? -22.797 -49.719 -31.703 1 40.28 140 SER B O 1
ATOM 3985 N N . ALA B 1 141 ? -20.859 -49.219 -30.734 1 40.91 141 ALA B N 1
ATOM 3986 C CA . ALA B 1 141 ? -20.203 -50.219 -31.578 1 40.91 141 ALA B CA 1
ATOM 3987 C C . ALA B 1 141 ? -20.094 -51.562 -30.859 1 40.91 141 ALA B C 1
ATOM 3989 O O . ALA B 1 141 ? -19.719 -51.625 -29.688 1 40.91 141 ALA B O 1
ATOM 3990 N N . SER B 1 142 ? -20.875 -52.594 -31.328 1 37.31 142 SER B N 1
ATOM 3991 C CA . SER B 1 142 ? -21.141 -53.969 -30.859 1 37.31 142 SER B CA 1
ATOM 3992 C C . SER B 1 142 ? -19.906 -54.562 -30.203 1 37.31 142 SER B C 1
ATOM 3994 O O . SER B 1 142 ? -20 -55.25 -29.188 1 37.31 142 SER B O 1
ATOM 3996 N N . GLY B 1 143 ? -18.922 -55.281 -31.078 1 36.62 143 GLY B N 1
ATOM 3997 C CA . GLY B 1 143 ? -18.25 -56.562 -30.984 1 36.62 143 GLY B CA 1
ATOM 3998 C C . GLY B 1 143 ? -17.109 -56.562 -30 1 36.62 143 GLY B C 1
ATOM 3999 O O . GLY B 1 143 ? -17.047 -57.406 -29.094 1 36.62 143 GLY B O 1
ATOM 4000 N N . THR B 1 144 ? -15.727 -56.406 -30.531 1 37.66 144 THR B N 1
ATOM 4001 C CA . THR B 1 144 ? -14.492 -56.969 -30.016 1 37.66 144 THR B CA 1
ATOM 4002 C C . THR B 1 144 ? -14.039 -56.219 -28.766 1 37.66 144 THR B C 1
ATOM 4004 O O . THR B 1 144 ? -14.008 -55 -28.75 1 37.66 144 THR B O 1
ATOM 4007 N N . ASP B 1 145 ? -14.203 -56.75 -27.516 1 39.75 145 ASP B N 1
ATOM 4008 C CA . ASP B 1 145 ? -13.68 -56.438 -26.188 1 39.75 145 ASP B CA 1
ATOM 4009 C C . ASP B 1 145 ? -12.273 -55.844 -26.281 1 39.75 145 ASP B C 1
ATOM 4011 O O . ASP B 1 145 ? -11.281 -56.562 -26.156 1 39.75 145 ASP B O 1
ATOM 4015 N N . ALA B 1 146 ? -11.859 -55.156 -27.25 1 41.5 146 ALA B N 1
ATOM 4016 C CA . ALA B 1 146 ? -10.5 -54.656 -27.125 1 41.5 146 ALA B CA 1
ATOM 4017 C C . ALA B 1 146 ? -10.258 -54.094 -25.719 1 41.5 146 ALA B C 1
ATOM 4019 O O . ALA B 1 146 ? -11.094 -53.344 -25.203 1 41.5 146 ALA B O 1
ATOM 4020 N N . PRO B 1 147 ? -9.461 -54.719 -24.812 1 44.34 147 PRO B N 1
ATOM 4021 C CA . PRO B 1 147 ? -9.133 -54.219 -23.469 1 44.34 147 PRO B CA 1
ATOM 4022 C C . PRO B 1 147 ? -9.023 -52.719 -23.406 1 44.34 147 PRO B C 1
ATOM 4024 O O . PRO B 1 147 ? -8.344 -52.094 -24.25 1 44.34 147 PRO B O 1
ATOM 4027 N N . SER B 1 148 ? -10.07 -51.969 -23.062 1 49.78 148 SER B N 1
ATOM 4028 C CA . SER B 1 148 ? -10.227 -50.5 -22.938 1 49.78 148 SER B CA 1
ATOM 4029 C C . SER B 1 148 ? -8.969 -49.875 -22.375 1 49.78 148 SER B C 1
ATOM 4031 O O . SER B 1 148 ? -8.516 -50.219 -21.297 1 49.78 148 SER B O 1
ATOM 4033 N N . GLN B 1 149 ? -7.969 -49.438 -23.25 1 61.53 149 GLN B N 1
ATOM 4034 C CA . GLN B 1 149 ? -6.762 -48.719 -22.828 1 61.53 149 GLN B CA 1
ATOM 4035 C C . GLN B 1 149 ? -7.09 -47.625 -21.828 1 61.53 149 GLN B C 1
ATOM 4037 O O . GLN B 1 149 ? -8.055 -46.875 -22 1 61.53 149 GLN B O 1
ATOM 4042 N N . ARG B 1 150 ? -6.496 -47.688 -20.578 1 75.62 150 ARG B N 1
ATOM 4043 C CA . ARG B 1 150 ? -6.648 -46.688 -19.547 1 75.62 150 ARG B CA 1
ATOM 4044 C C . ARG B 1 150 ? -6.273 -45.312 -20.062 1 75.62 150 ARG B C 1
ATOM 4046 O O . ARG B 1 150 ? -5.281 -45.156 -20.781 1 75.62 150 ARG B O 1
ATOM 4053 N N . PRO B 1 151 ? -7.137 -44.344 -19.781 1 85.19 151 PRO B N 1
ATOM 4054 C CA . PRO B 1 151 ? -6.773 -43 -20.172 1 85.19 151 PRO B CA 1
ATOM 4055 C C . PRO B 1 151 ? -5.422 -42.562 -19.609 1 85.19 151 PRO B C 1
ATOM 4057 O O . PRO B 1 151 ? -5.066 -42.938 -18.484 1 85.19 151 PRO B O 1
ATOM 4060 N N . ARG B 1 152 ? -4.668 -41.844 -20.375 1 89.62 152 ARG B N 1
ATOM 4061 C CA . ARG B 1 152 ? -3.338 -41.375 -19.984 1 89.62 152 ARG B CA 1
ATOM 4062 C C . ARG B 1 152 ? -3.361 -39.906 -19.594 1 89.62 152 ARG B C 1
ATOM 4064 O O . ARG B 1 152 ? -4.059 -39.094 -20.219 1 89.62 152 ARG B O 1
ATOM 4071 N N . VAL B 1 153 ? -2.576 -39.562 -18.562 1 94.25 153 VAL B N 1
ATOM 4072 C CA . VAL B 1 153 ? -2.475 -38.188 -18.062 1 94.25 153 VAL B CA 1
ATOM 4073 C C . VAL B 1 153 ? -1.007 -37.781 -18 1 94.25 153 VAL B C 1
ATOM 4075 O O . VAL B 1 153 ? -0.155 -38.562 -17.562 1 94.25 153 VAL B O 1
ATOM 4078 N N . ILE B 1 154 ? -0.678 -36.625 -18.516 1 96.19 154 ILE B N 1
ATOM 4079 C CA . ILE B 1 154 ? 0.591 -35.969 -18.25 1 96.19 154 ILE B CA 1
ATOM 4080 C C . ILE B 1 154 ? 0.366 -34.781 -17.312 1 96.19 154 ILE B C 1
ATOM 4082 O O . ILE B 1 154 ? -0.387 -33.844 -17.641 1 96.19 154 ILE B O 1
ATOM 4086 N N . LEU B 1 155 ? 0.981 -34.812 -16.125 1 97.88 155 LEU B N 1
ATOM 4087 C CA . LEU B 1 155 ? 0.909 -33.719 -15.188 1 97.88 155 LEU B CA 1
ATOM 4088 C C . LEU B 1 155 ? 1.934 -32.625 -15.547 1 97.88 155 LEU B C 1
ATOM 4090 O O . LEU B 1 155 ? 3.098 -32.938 -15.805 1 97.88 155 LEU B O 1
ATOM 4094 N N . MET B 1 156 ? 1.478 -31.453 -15.633 1 98.56 156 MET B N 1
ATOM 4095 C CA . MET B 1 156 ? 2.363 -30.328 -15.883 1 98.56 156 MET B CA 1
ATOM 4096 C C . MET B 1 156 ? 2.188 -29.25 -14.82 1 98.56 156 MET B C 1
ATOM 4098 O O . MET B 1 156 ? 1.067 -28.797 -14.562 1 98.56 156 MET B O 1
ATOM 4102 N N . GLY B 1 157 ? 3.236 -28.859 -14.203 1 98.69 157 GLY B N 1
ATOM 4103 C CA . GLY B 1 157 ? 3.162 -27.844 -13.164 1 98.69 157 GLY B CA 1
ATOM 4104 C C . GLY B 1 157 ? 4.125 -26.688 -13.398 1 98.69 157 GLY B C 1
ATOM 4105 O O . GLY B 1 157 ? 5.152 -26.859 -14.055 1 98.69 157 GLY B O 1
ATOM 4106 N N . HIS B 1 158 ? 3.789 -25.562 -12.914 1 98.69 158 HIS B N 1
ATOM 4107 C CA . HIS B 1 158 ? 4.672 -24.391 -12.883 1 98.69 158 HIS B CA 1
ATOM 4108 C C . HIS B 1 158 ? 4.922 -23.922 -11.461 1 98.69 158 HIS B C 1
ATOM 4110 O O . HIS B 1 158 ? 3.979 -23.719 -10.688 1 98.69 158 HIS B O 1
ATOM 4116 N N . SER B 1 159 ? 6.145 -23.656 -11.086 1 98.19 159 SER B N 1
ATOM 4117 C CA . SER B 1 159 ? 6.496 -23.141 -9.766 1 98.19 159 SER B CA 1
ATOM 4118 C C . SER B 1 159 ? 5.957 -24.031 -8.656 1 98.19 159 SER B C 1
ATOM 4120 O O . SER B 1 159 ? 6.203 -25.234 -8.656 1 98.19 159 SER B O 1
ATOM 4122 N N . VAL B 1 160 ? 5.219 -23.578 -7.738 1 98.38 160 VAL B N 1
ATOM 4123 C CA . VAL B 1 160 ? 4.672 -24.391 -6.66 1 98.38 160 VAL B CA 1
ATOM 4124 C C . VAL B 1 160 ? 3.762 -25.469 -7.242 1 98.38 160 VAL B C 1
ATOM 4126 O O . VAL B 1 160 ? 3.57 -26.516 -6.633 1 98.38 160 VAL B O 1
ATOM 4129 N N . GLY B 1 161 ? 3.234 -25.266 -8.414 1 98.62 161 GLY B N 1
ATOM 4130 C CA . GLY B 1 161 ? 2.447 -26.281 -9.094 1 98.62 161 GLY B CA 1
ATOM 4131 C C . GLY B 1 161 ? 3.213 -27.562 -9.336 1 98.62 161 GLY B C 1
ATOM 4132 O O . GLY B 1 161 ? 2.615 -28.641 -9.445 1 98.62 161 GLY B O 1
ATOM 4133 N N . THR B 1 162 ? 4.52 -27.453 -9.453 1 98.25 162 THR B N 1
ATOM 4134 C CA . THR B 1 162 ? 5.348 -28.641 -9.625 1 98.25 162 THR B CA 1
ATOM 4135 C C . THR B 1 162 ? 5.367 -29.469 -8.352 1 98.25 162 THR B C 1
ATOM 4137 O O . THR B 1 162 ? 5.363 -30.703 -8.414 1 98.25 162 THR B O 1
ATOM 4140 N N . TYR B 1 163 ? 5.469 -28.766 -7.199 1 98.06 163 TYR B N 1
ATOM 4141 C CA . TYR B 1 163 ? 5.375 -29.484 -5.926 1 98.06 163 TYR B CA 1
ATOM 4142 C C . TYR B 1 163 ? 4.031 -30.188 -5.797 1 98.06 163 TYR B C 1
ATOM 4144 O O . TYR B 1 163 ? 3.971 -31.344 -5.375 1 98.06 163 TYR B O 1
ATOM 4152 N N . ILE B 1 164 ? 3.02 -29.484 -6.156 1 98.5 164 ILE B N 1
ATOM 4153 C CA . ILE B 1 164 ? 1.675 -30.062 -6.109 1 98.5 164 ILE B CA 1
ATOM 4154 C C . ILE B 1 164 ? 1.587 -31.266 -7.043 1 98.5 164 ILE B C 1
ATOM 4156 O O . ILE B 1 164 ? 1.032 -32.312 -6.676 1 98.5 164 ILE B O 1
ATOM 4160 N N . ALA B 1 165 ? 2.125 -31.141 -8.203 1 98.06 165 ALA B N 1
ATOM 4161 C CA . ALA B 1 165 ? 2.133 -32.219 -9.18 1 98.06 165 ALA B CA 1
ATOM 4162 C C . ALA B 1 165 ? 2.848 -33.469 -8.617 1 98.06 165 ALA B C 1
ATOM 4164 O O . ALA B 1 165 ? 2.367 -34.594 -8.758 1 98.06 165 ALA B O 1
ATOM 4165 N N . MET B 1 166 ? 4.004 -33.219 -7.965 1 96.62 166 MET B N 1
ATOM 4166 C CA . MET B 1 166 ? 4.766 -34.312 -7.375 1 96.62 166 MET B CA 1
ATOM 4167 C C . MET B 1 166 ? 3.959 -35.031 -6.297 1 96.62 166 MET B C 1
ATOM 4169 O O . MET B 1 166 ? 3.967 -36.25 -6.211 1 96.62 166 MET B O 1
ATOM 4173 N N . GLU B 1 167 ? 3.312 -34.25 -5.5 1 97.38 167 GLU B N 1
ATOM 4174 C CA . GLU B 1 167 ? 2.498 -34.844 -4.43 1 97.38 167 GLU B CA 1
ATOM 4175 C C . GLU B 1 167 ? 1.305 -35.594 -4.992 1 97.38 167 GLU B C 1
ATOM 4177 O O . GLU B 1 167 ? 0.937 -36.656 -4.477 1 97.38 167 GLU B O 1
ATOM 4182 N N . VAL B 1 168 ? 0.666 -35.062 -5.996 1 96.94 168 VAL B N 1
ATOM 4183 C CA . VAL B 1 168 ? -0.448 -35.719 -6.648 1 96.94 168 VAL B CA 1
ATOM 4184 C C . VAL B 1 168 ? 0.035 -37.062 -7.254 1 96.94 168 VAL B C 1
ATOM 4186 O O . VAL B 1 168 ? -0.641 -38.062 -7.145 1 96.94 168 VAL B O 1
ATOM 4189 N N . LEU B 1 169 ? 1.165 -37.031 -7.938 1 95 169 LEU B N 1
ATOM 4190 C CA . LEU B 1 169 ? 1.765 -38.219 -8.508 1 95 169 LEU B CA 1
ATOM 4191 C C . LEU B 1 169 ? 2.016 -39.281 -7.434 1 95 169 LEU B C 1
ATOM 4193 O O . LEU B 1 169 ? 1.675 -40.438 -7.609 1 95 169 LEU B O 1
ATOM 4197 N N . ARG B 1 170 ? 2.605 -38.812 -6.328 1 94.44 170 ARG B N 1
ATOM 4198 C CA . ARG B 1 170 ? 2.891 -39.719 -5.215 1 94.44 170 ARG B CA 1
ATOM 4199 C C . ARG B 1 170 ? 1.615 -40.375 -4.703 1 94.44 170 ARG B C 1
ATOM 4201 O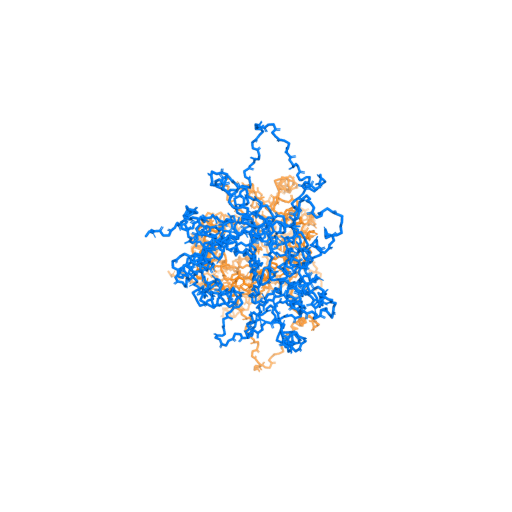 O . ARG B 1 170 ? 1.562 -41.594 -4.559 1 94.44 170 ARG B O 1
ATOM 4208 N N . ARG B 1 171 ? 0.63 -39.656 -4.465 1 94.25 171 ARG B N 1
ATOM 4209 C CA . ARG B 1 171 ? -0.626 -40.156 -3.91 1 94.25 171 ARG B CA 1
ATOM 4210 C C . ARG B 1 171 ? -1.338 -41.062 -4.898 1 94.25 171 ARG B C 1
ATOM 4212 O O . ARG B 1 171 ? -1.974 -42.031 -4.5 1 94.25 171 ARG B O 1
ATOM 4219 N N . HIS B 1 172 ? -1.253 -40.688 -6.168 1 91.88 172 HIS B N 1
ATOM 4220 C CA . HIS B 1 172 ? -1.835 -41.531 -7.211 1 91.88 172 HIS B CA 1
ATOM 4221 C C . HIS B 1 172 ? -1.185 -42.906 -7.234 1 91.88 172 HIS B C 1
ATOM 4223 O O . HIS B 1 172 ? -1.877 -43.906 -7.34 1 91.88 172 HIS B O 1
ATOM 4229 N N . ARG B 1 173 ? 0.094 -43 -7.098 1 87.44 173 ARG B N 1
ATOM 4230 C CA . ARG B 1 173 ? 0.843 -44.25 -7.094 1 87.44 173 ARG B CA 1
ATOM 4231 C C . ARG B 1 173 ? 0.516 -45.062 -5.855 1 87.44 173 ARG B C 1
ATOM 4233 O O . ARG B 1 173 ? 0.38 -46.312 -5.941 1 87.44 173 ARG B O 1
ATOM 4240 N N . GLU B 1 174 ? 0.424 -44.406 -4.773 1 88 174 GLU B N 1
ATOM 4241 C CA . GLU B 1 174 ? 0.083 -45.094 -3.525 1 88 174 GLU B CA 1
ATOM 4242 C C . GLU B 1 174 ? -1.299 -45.719 -3.605 1 88 174 GLU B C 1
ATOM 4244 O O . GLU B 1 174 ? -1.505 -46.844 -3.104 1 88 174 GLU B O 1
A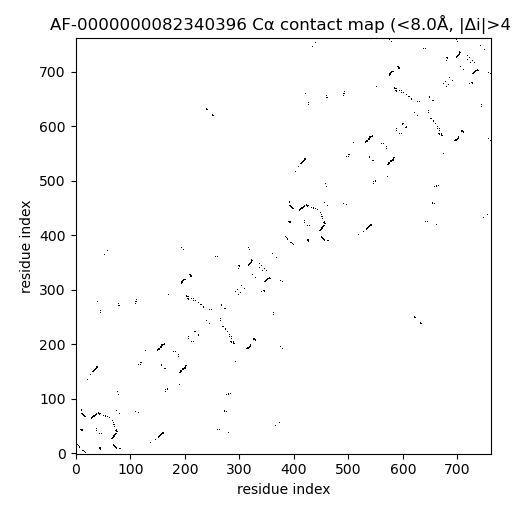TOM 4249 N N . ASN B 1 175 ? -2.178 -45.094 -4.211 1 86.12 175 ASN B N 1
ATOM 4250 C CA . ASN B 1 175 ? -3.537 -45.594 -4.355 1 86.12 175 ASN B CA 1
ATOM 4251 C C . ASN B 1 175 ? -3.592 -46.812 -5.305 1 86.12 175 ASN B C 1
ATOM 4253 O O . ASN B 1 175 ? -4.434 -47.688 -5.148 1 86.12 175 ASN B O 1
ATOM 4257 N N . GLN B 1 176 ? -2.768 -46.875 -6.316 1 78.19 176 GLN B N 1
ATOM 4258 C CA . GLN B 1 176 ? -2.727 -47.969 -7.273 1 78.19 176 GLN B CA 1
ATOM 4259 C C . GLN B 1 176 ? -2.117 -49.219 -6.652 1 78.19 176 GLN B C 1
ATOM 4261 O O . GLN B 1 176 ? -2.482 -50.344 -7.016 1 78.19 176 GLN B O 1
ATOM 4266 N N . THR B 1 177 ? -1.175 -49.031 -5.742 1 73 177 THR B N 1
ATOM 4267 C CA . THR B 1 177 ? -0.531 -50.156 -5.082 1 73 177 THR B CA 1
ATOM 4268 C C . THR B 1 177 ? -1.467 -50.781 -4.059 1 73 177 THR B C 1
ATOM 4270 O O . THR B 1 177 ? -1.478 -52 -3.887 1 73 177 THR B O 1
ATOM 4273 N N . THR B 1 178 ? -2.223 -49.969 -3.383 1 63.56 178 THR B N 1
ATOM 4274 C CA . THR B 1 178 ? -3.113 -50.5 -2.346 1 63.56 178 THR B CA 1
ATOM 4275 C C . THR B 1 178 ? -4.32 -51.188 -2.963 1 63.56 178 THR B C 1
ATOM 4277 O O . THR B 1 178 ? -4.883 -52.094 -2.371 1 63.56 178 THR B O 1
ATOM 4280 N N . THR B 1 179 ? -4.84 -50.75 -4.047 1 52.84 179 THR B N 1
ATOM 4281 C CA . THR B 1 179 ? -6.023 -51.344 -4.668 1 52.84 179 THR B CA 1
ATOM 4282 C C . THR B 1 179 ? -5.668 -52.625 -5.379 1 52.84 179 THR B C 1
ATOM 4284 O O . THR B 1 179 ? -6.559 -53.375 -5.82 1 52.84 179 THR B O 1
ATOM 4287 N N . THR B 1 180 ? -4.453 -53.094 -5.715 1 48.84 180 THR B N 1
ATOM 4288 C CA . THR B 1 180 ? -4.195 -54.375 -6.34 1 48.84 180 THR B CA 1
ATOM 4289 C C . THR B 1 180 ? -4.617 -55.5 -5.414 1 48.84 180 THR B C 1
ATOM 4291 O O . THR B 1 180 ? -4.891 -56.625 -5.875 1 48.84 180 THR B O 1
ATOM 4294 N N . THR B 1 181 ? -4.48 -55.531 -4.047 1 42.34 181 THR B N 1
ATOM 4295 C CA . THR B 1 181 ? -4.918 -56.719 -3.344 1 42.34 181 THR B CA 1
ATOM 4296 C C . THR B 1 181 ? -6.426 -56.906 -3.471 1 42.34 181 THR B C 1
ATOM 4298 O O . THR B 1 181 ? -6.902 -58 -3.779 1 42.34 181 THR B O 1
ATOM 4301 N N . ALA B 1 182 ? -7.355 -56.344 -2.631 1 37.16 182 ALA B N 1
ATOM 4302 C CA . ALA B 1 182 ? -8.758 -56.75 -2.582 1 37.16 182 ALA B CA 1
ATOM 4303 C C . ALA B 1 182 ? -9.516 -56.25 -3.807 1 37.16 182 ALA B C 1
ATOM 4305 O O . ALA B 1 182 ? -10.289 -57 -4.41 1 37.16 182 ALA B O 1
ATOM 4306 N N . ALA B 1 183 ? -9.984 -54.875 -3.922 1 37.09 183 ALA B N 1
ATOM 4307 C CA . ALA B 1 183 ? -10.969 -54.25 -4.82 1 37.09 183 ALA B CA 1
ATOM 4308 C C . ALA B 1 183 ? -10.352 -53.969 -6.188 1 37.09 183 ALA B C 1
ATOM 4310 O O . ALA B 1 183 ? -9.844 -52.875 -6.434 1 37.09 183 ALA B O 1
ATOM 4311 N N . ALA B 1 184 ? -9.508 -54.594 -6.785 1 39.03 184 ALA B N 1
ATOM 4312 C CA . ALA B 1 184 ? -9.211 -54.625 -8.219 1 39.03 184 ALA B CA 1
ATOM 4313 C C . ALA B 1 184 ? -10.477 -54.375 -9.039 1 39.03 184 ALA B C 1
ATOM 4315 O O . ALA B 1 184 ? -10.414 -54.188 -10.25 1 39.03 184 ALA B O 1
ATOM 4316 N N . ALA B 1 185 ? -11.586 -54.875 -8.641 1 35.16 185 ALA B N 1
ATOM 4317 C CA . ALA B 1 185 ? -12.844 -54.844 -9.375 1 35.16 185 ALA B CA 1
ATOM 4318 C C . ALA B 1 185 ? -13.359 -53.438 -9.531 1 35.16 185 ALA B C 1
ATOM 4320 O O . ALA B 1 185 ? -14.047 -53.125 -10.508 1 35.16 185 ALA B O 1
ATOM 4321 N N . ALA B 1 186 ? -13.727 -52.719 -8.297 1 36.44 186 ALA B N 1
ATOM 4322 C CA . ALA B 1 186 ? -14.609 -51.562 -8.445 1 36.44 186 ALA B CA 1
ATOM 4323 C C . ALA B 1 186 ? -13.883 -50.375 -9.086 1 36.44 186 ALA B C 1
ATOM 4325 O O . ALA B 1 186 ? -14.281 -49.906 -10.141 1 36.44 186 ALA B O 1
ATOM 4326 N N . GLY B 1 187 ? -13.523 -49.094 -8.07 1 38.16 187 GLY B N 1
ATOM 4327 C CA . GLY B 1 187 ? -13.172 -47.719 -8.414 1 38.16 187 GLY B CA 1
ATOM 4328 C C . GLY B 1 187 ? -11.727 -47.562 -8.836 1 38.16 187 GLY B C 1
ATOM 4329 O O . GLY B 1 187 ? -10.898 -47.062 -8.07 1 38.16 187 GLY B O 1
ATOM 4330 N N . ASP B 1 188 ? -10.828 -48.5 -9.391 1 43.16 188 ASP B N 1
ATOM 4331 C CA . ASP B 1 188 ? -9.492 -48.406 -9.984 1 43.16 188 ASP B CA 1
ATOM 4332 C C . ASP B 1 188 ? -9.203 -47 -10.484 1 43.16 188 ASP B C 1
ATOM 4334 O O . ASP B 1 188 ? -10.086 -46.344 -11.047 1 43.16 188 ASP B O 1
ATOM 4338 N N . SER B 1 189 ? -8.344 -46.219 -9.844 1 57.38 189 SER B N 1
ATOM 4339 C CA . SER B 1 189 ? -7.965 -44.969 -10.461 1 57.38 189 SER B CA 1
ATOM 4340 C C . SER B 1 189 ? -7.891 -45.094 -11.984 1 57.38 189 SER B C 1
ATOM 4342 O O . SER B 1 189 ? -7.199 -45.969 -12.5 1 57.38 189 SER B O 1
ATOM 4344 N N . GLY B 1 190 ? -8.984 -44.906 -12.695 1 73.94 190 GLY B N 1
ATOM 4345 C CA . GLY B 1 190 ? -9.438 -45.094 -14.062 1 73.94 190 GLY B CA 1
ATOM 4346 C C . GLY B 1 190 ? -8.523 -44.469 -15.094 1 73.94 190 GLY B C 1
ATOM 4347 O O . GLY B 1 190 ? -8.883 -44.375 -16.266 1 73.94 190 GLY B O 1
ATOM 4348 N N . PHE B 1 191 ? -7.207 -43.906 -14.492 1 87.62 191 PHE B N 1
ATOM 4349 C CA . PHE B 1 191 ? -6.309 -43.344 -15.5 1 87.62 191 PHE B CA 1
ATOM 4350 C C . PHE B 1 191 ? -4.852 -43.562 -15.086 1 87.62 191 PHE B C 1
ATOM 4352 O O . PHE B 1 191 ? -4.566 -43.875 -13.93 1 87.62 191 PHE B O 1
ATOM 4359 N N . ASP B 1 192 ? -3.893 -43.5 -15.984 1 88.75 192 ASP B N 1
ATOM 4360 C CA . ASP B 1 192 ? -2.461 -43.656 -15.742 1 88.75 192 ASP B CA 1
ATOM 4361 C C . ASP B 1 192 ? -1.737 -42.312 -15.953 1 88.75 192 ASP B C 1
ATOM 4363 O O . ASP B 1 192 ? -1.942 -41.656 -16.969 1 88.75 192 ASP B O 1
ATOM 4367 N N . ILE B 1 193 ? -0.965 -41.969 -14.945 1 93.19 193 ILE B N 1
ATOM 4368 C CA . ILE B 1 193 ? -0.067 -40.812 -15.141 1 93.19 193 ILE B CA 1
ATOM 4369 C C . ILE B 1 193 ? 1.222 -41.281 -15.805 1 93.19 193 ILE B C 1
ATOM 4371 O O . ILE B 1 193 ? 2.064 -41.938 -15.164 1 93.19 193 ILE B O 1
ATOM 4375 N N . VAL B 1 194 ? 1.382 -40.938 -17.047 1 91.62 194 VAL B N 1
ATOM 4376 C CA . VAL B 1 194 ? 2.441 -41.562 -17.844 1 91.62 194 VAL B CA 1
ATOM 4377 C C . VAL B 1 194 ? 3.664 -40.625 -17.859 1 91.62 194 VAL B C 1
ATOM 4379 O O . VAL B 1 194 ? 4.758 -41.062 -18.234 1 91.62 194 VAL B O 1
ATOM 4382 N N . GLY B 1 195 ? 3.482 -39.406 -17.453 1 94.75 195 GLY B N 1
ATOM 4383 C CA . GLY B 1 195 ? 4.582 -38.438 -17.406 1 94.75 195 GLY B CA 1
ATOM 4384 C C . GLY B 1 195 ? 4.246 -37.188 -16.641 1 94.75 195 GLY B C 1
ATOM 4385 O O . GLY B 1 195 ? 3.082 -36.938 -16.328 1 94.75 195 GLY B O 1
ATOM 4386 N N . SER B 1 196 ? 5.305 -36.438 -16.297 1 96.69 196 SER B N 1
ATOM 4387 C CA . SER B 1 196 ? 5.145 -35.125 -15.633 1 96.69 196 SER B CA 1
ATOM 4388 C C . SER B 1 196 ? 6.191 -34.156 -16.125 1 96.69 196 SER B C 1
ATOM 4390 O O . SER B 1 196 ? 7.344 -34.5 -16.375 1 96.69 196 SER B O 1
ATOM 4392 N N . ILE B 1 197 ? 5.77 -32.969 -16.359 1 98.12 197 ILE B N 1
ATOM 4393 C CA . ILE B 1 197 ? 6.633 -31.875 -16.781 1 98.12 197 ILE B CA 1
ATOM 4394 C C . ILE B 1 197 ? 6.637 -30.781 -15.719 1 98.12 197 ILE B C 1
ATOM 4396 O O . ILE B 1 197 ? 5.613 -30.141 -15.469 1 98.12 197 ILE B O 1
ATOM 4400 N N . MET B 1 198 ? 7.785 -30.594 -15.148 1 98.25 198 MET B N 1
ATOM 4401 C CA . MET B 1 198 ? 7.945 -29.625 -14.062 1 98.25 198 MET B CA 1
ATOM 4402 C C . MET B 1 198 ? 8.664 -28.375 -14.555 1 98.25 198 MET B C 1
ATOM 4404 O O . MET B 1 198 ? 9.883 -28.375 -14.742 1 98.25 198 MET B O 1
ATOM 4408 N N . LEU B 1 199 ? 7.887 -27.281 -14.664 1 98.44 199 LEU B N 1
ATOM 4409 C CA . LEU B 1 199 ? 8.438 -26.031 -15.172 1 98.44 199 LEU B CA 1
ATOM 4410 C C . LEU B 1 199 ? 8.867 -25.109 -14.023 1 98.44 199 LEU B C 1
ATOM 4412 O O . LEU B 1 199 ? 8.039 -24.703 -13.211 1 98.44 199 LEU B O 1
ATOM 4416 N N . PHE B 1 200 ? 10.156 -24.766 -14 1 97.69 200 PHE B N 1
ATOM 4417 C CA . PHE B 1 200 ? 10.727 -23.938 -12.945 1 97.69 200 PHE B CA 1
ATOM 4418 C C . PHE B 1 200 ? 10.328 -24.469 -11.57 1 97.69 200 PHE B C 1
ATOM 4420 O O . PHE B 1 200 ? 9.703 -23.766 -10.781 1 97.69 200 PHE B O 1
ATOM 4427 N N . PRO B 1 201 ? 10.797 -25.672 -11.289 1 97.44 201 PRO B N 1
ATOM 4428 C CA . PRO B 1 201 ? 10.25 -26.453 -10.164 1 97.44 201 PRO B CA 1
ATOM 4429 C C . PRO B 1 201 ? 10.695 -25.922 -8.805 1 97.44 201 PRO B C 1
ATOM 4431 O O . PRO B 1 201 ? 11.898 -25.859 -8.531 1 97.44 201 PRO B O 1
ATOM 4434 N N . THR B 1 202 ? 9.742 -25.5 -8.039 1 94.88 202 THR B N 1
ATOM 4435 C CA . THR B 1 202 ? 9.961 -25.141 -6.637 1 94.88 202 THR B CA 1
ATOM 4436 C C . THR B 1 202 ? 9.617 -26.312 -5.723 1 94.88 202 THR B C 1
ATOM 4438 O O . THR B 1 202 ? 8.633 -26.266 -4.984 1 94.88 202 THR B O 1
ATOM 4441 N N . VAL B 1 203 ? 10.5 -27.25 -5.734 1 91.69 203 VAL B N 1
ATOM 4442 C CA . VAL B 1 203 ? 10.148 -28.531 -5.109 1 91.69 203 VAL B CA 1
ATOM 4443 C C . VAL B 1 203 ? 10.945 -28.703 -3.816 1 91.69 203 VAL B C 1
ATOM 4445 O O . VAL B 1 203 ? 10.609 -29.547 -2.986 1 91.69 203 VAL B O 1
ATOM 4448 N N . MET B 1 204 ? 11.969 -27.938 -3.684 1 91.06 204 MET B N 1
ATOM 4449 C CA . MET B 1 204 ? 12.789 -28.078 -2.482 1 91.06 204 MET B CA 1
ATOM 4450 C C . MET B 1 204 ? 13.305 -26.719 -2.021 1 91.06 204 MET B C 1
ATOM 4452 O O . MET B 1 204 ? 13.695 -25.875 -2.842 1 91.06 204 MET B O 1
ATOM 4456 N N . ASP B 1 205 ? 13.281 -26.484 -0.758 1 94.12 205 ASP B N 1
ATOM 4457 C CA . ASP B 1 205 ? 13.969 -25.422 -0.035 1 94.12 205 ASP B CA 1
ATOM 4458 C C . ASP B 1 205 ? 13.672 -24.047 -0.654 1 94.12 205 ASP B C 1
ATOM 4460 O O . ASP B 1 205 ? 14.594 -23.297 -0.977 1 94.12 205 ASP B O 1
ATOM 4464 N N . ILE B 1 206 ? 12.414 -23.719 -0.823 1 95.44 206 ILE B N 1
ATOM 4465 C CA . ILE B 1 206 ? 12.047 -22.453 -1.462 1 95.44 206 ILE B CA 1
ATOM 4466 C C . ILE B 1 206 ? 12.391 -21.281 -0.543 1 95.44 206 ILE B C 1
ATOM 4468 O O . ILE B 1 206 ? 12.711 -20.203 -1.015 1 95.44 206 ILE B O 1
ATOM 4472 N N . ALA B 1 207 ? 12.414 -21.5 0.773 1 94.62 207 ALA B N 1
ATOM 4473 C CA . ALA B 1 207 ? 12.703 -20.453 1.752 1 94.62 207 ALA B CA 1
ATOM 4474 C C . ALA B 1 207 ? 14.133 -19.938 1.612 1 94.62 207 ALA B C 1
ATOM 4476 O O . ALA B 1 207 ? 14.43 -18.797 1.962 1 94.62 207 ALA B O 1
ATOM 4477 N N . ASN B 1 208 ? 14.992 -20.797 1.053 1 94 208 ASN B N 1
ATOM 4478 C CA . ASN B 1 208 ? 16.406 -20.438 0.936 1 94 208 ASN B CA 1
ATOM 4479 C C . ASN B 1 208 ? 16.703 -19.766 -0.402 1 94 208 ASN B C 1
ATOM 4481 O O . ASN B 1 208 ? 17.828 -19.344 -0.649 1 94 208 ASN B O 1
ATOM 4485 N N . SER B 1 209 ? 15.75 -19.641 -1.261 1 95.56 209 SER B N 1
ATOM 4486 C CA . SER B 1 209 ? 15.914 -18.891 -2.504 1 95.56 209 SER B CA 1
ATOM 4487 C C . SER B 1 209 ? 15.977 -17.391 -2.24 1 95.56 209 SER B C 1
ATOM 4489 O O . SER B 1 209 ? 15.609 -16.922 -1.159 1 95.56 209 SER B O 1
ATOM 4491 N N . PRO B 1 210 ? 16.469 -16.641 -3.176 1 94.69 210 PRO B N 1
ATOM 4492 C CA . PRO B 1 210 ? 16.562 -15.188 -2.982 1 94.69 210 PRO B CA 1
ATOM 4493 C C . PRO B 1 210 ? 15.211 -14.555 -2.629 1 94.69 210 PRO B C 1
ATOM 4495 O O . PRO B 1 210 ? 15.117 -13.789 -1.667 1 94.69 210 PRO B O 1
ATOM 4498 N N . ALA B 1 211 ? 14.141 -14.805 -3.328 1 95.12 211 ALA B N 1
ATOM 4499 C CA . ALA B 1 211 ? 12.812 -14.266 -3.045 1 95.12 211 ALA B CA 1
ATOM 4500 C C . ALA B 1 211 ? 12.227 -14.891 -1.782 1 95.12 211 ALA B C 1
ATOM 4502 O O . ALA B 1 211 ? 11.508 -14.234 -1.034 1 95.12 211 ALA B O 1
ATOM 4503 N N . GLY B 1 212 ? 12.531 -16.172 -1.564 1 95.88 212 GLY B N 1
ATOM 4504 C CA . GLY B 1 212 ? 12.078 -16.828 -0.355 1 95.88 212 GLY B CA 1
ATOM 4505 C C . GLY B 1 212 ? 12.617 -16.203 0.914 1 95.88 212 GLY B C 1
ATOM 4506 O O . GLY B 1 212 ? 11.883 -16.031 1.888 1 95.88 212 GLY B O 1
ATOM 4507 N N . ARG B 1 213 ? 13.867 -15.883 0.889 1 94.56 213 ARG B N 1
ATOM 4508 C CA 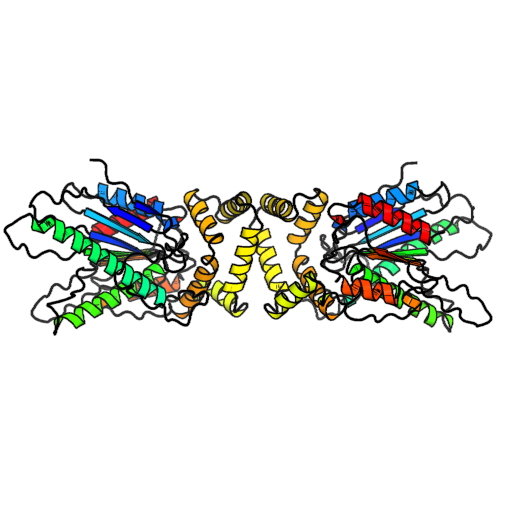. ARG B 1 213 ? 14.484 -15.242 2.043 1 94.56 213 ARG B CA 1
ATOM 4509 C C . ARG B 1 213 ? 13.82 -13.898 2.346 1 94.56 213 ARG B C 1
ATOM 4511 O O . ARG B 1 213 ? 13.586 -13.57 3.51 1 94.56 213 ARG B O 1
ATOM 4518 N N . LYS B 1 214 ? 13.602 -13.141 1.346 1 92.25 214 LYS B N 1
ATOM 4519 C CA . LYS B 1 214 ? 12.945 -11.844 1.515 1 92.25 214 LYS B CA 1
ATOM 4520 C C . LYS B 1 214 ? 11.555 -12.016 2.113 1 92.25 214 LYS B C 1
ATOM 4522 O O . LYS B 1 214 ? 11.172 -11.273 3.027 1 92.25 214 LYS B O 1
ATOM 4527 N N . LEU B 1 215 ? 10.781 -12.891 1.547 1 92.62 215 LEU B N 1
ATOM 4528 C CA . LEU B 1 215 ? 9.438 -13.117 2.057 1 92.62 215 LEU B CA 1
ATOM 4529 C C . LEU B 1 215 ? 9.477 -13.57 3.512 1 92.62 215 LEU B C 1
ATOM 4531 O O . LEU B 1 215 ? 8.68 -13.102 4.332 1 92.62 215 LEU B O 1
ATOM 4535 N N . THR B 1 216 ? 10.375 -14.5 3.797 1 92.38 216 THR B N 1
ATOM 4536 C CA . THR B 1 216 ? 10.516 -14.992 5.16 1 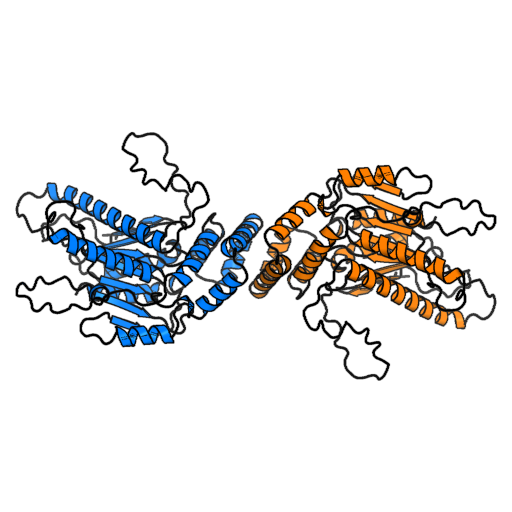92.38 216 THR B CA 1
ATOM 4537 C C . THR B 1 216 ? 10.859 -13.844 6.117 1 92.38 216 THR B C 1
ATOM 4539 O O . THR B 1 216 ? 10.312 -13.773 7.223 1 92.38 216 THR B O 1
ATOM 4542 N N . TYR B 1 217 ? 11.719 -13.031 5.684 1 89.62 217 TYR B N 1
ATOM 4543 C CA . TYR B 1 217 ? 12.094 -11.867 6.477 1 89.62 217 TYR B CA 1
ATOM 4544 C C . TYR B 1 217 ? 10.883 -10.969 6.727 1 89.62 217 TYR B C 1
ATOM 4546 O O . TYR B 1 217 ? 10.648 -10.539 7.855 1 89.62 217 TYR B O 1
ATOM 4554 N N . LEU B 1 218 ? 10.117 -10.594 5.742 1 86.88 218 LEU B N 1
ATOM 4555 C CA . LEU B 1 218 ? 8.938 -9.75 5.859 1 86.88 218 LEU B CA 1
ATOM 4556 C C . LEU B 1 218 ? 7.914 -10.367 6.801 1 86.88 218 LEU B C 1
ATOM 4558 O O . LEU B 1 218 ? 7.289 -9.664 7.598 1 86.88 218 LEU B O 1
ATOM 4562 N N . LEU B 1 219 ? 7.77 -11.648 6.711 1 87.44 219 LEU B N 1
ATOM 4563 C CA . LEU B 1 219 ? 6.801 -12.359 7.535 1 87.44 219 LEU B CA 1
ATOM 4564 C C . LEU B 1 219 ? 7.211 -12.328 9.008 1 87.44 219 LEU B C 1
ATOM 4566 O O . LEU B 1 219 ? 6.359 -12.336 9.891 1 87.44 219 LEU B O 1
ATOM 4570 N N . ARG B 1 220 ? 8.5 -12.359 9.25 1 86.5 220 ARG B N 1
ATOM 4571 C CA . ARG B 1 220 ? 9.008 -12.273 10.617 1 86.5 220 ARG B CA 1
ATOM 4572 C C . ARG B 1 220 ? 8.734 -10.898 11.219 1 86.5 220 ARG B C 1
ATOM 4574 O O . ARG B 1 220 ? 8.398 -10.789 12.398 1 86.5 220 ARG B O 1
ATOM 4581 N N . PHE B 1 221 ? 8.773 -9.906 10.422 1 79 221 PHE B N 1
ATOM 4582 C CA . PHE B 1 221 ? 8.641 -8.531 10.875 1 79 221 PHE B CA 1
ATOM 4583 C C . PHE B 1 221 ? 7.176 -8.109 10.914 1 79 221 PHE B C 1
ATOM 4585 O O . PHE B 1 221 ? 6.785 -7.266 11.719 1 79 221 PHE B O 1
ATOM 4592 N N . ILE B 1 222 ? 6.395 -8.617 9.969 1 82.25 222 ILE B N 1
ATOM 4593 C CA . ILE B 1 222 ? 4.965 -8.336 9.891 1 82.25 222 ILE B CA 1
ATOM 4594 C C . ILE B 1 222 ? 4.184 -9.648 9.875 1 82.25 222 ILE B C 1
ATOM 4596 O O . ILE B 1 222 ? 3.787 -10.133 8.812 1 82.25 222 ILE B O 1
ATOM 4600 N N . PRO B 1 223 ? 3.816 -10.141 11.055 1 79.31 223 PRO B N 1
ATOM 4601 C CA . PRO B 1 223 ? 3.152 -11.445 11.117 1 79.31 223 PRO B CA 1
ATOM 4602 C C . PRO B 1 223 ? 1.819 -11.461 10.367 1 79.31 223 PRO B C 1
ATOM 4604 O O . PRO B 1 223 ? 1.427 -12.5 9.828 1 79.31 223 PRO B O 1
ATOM 4607 N N . GLN B 1 224 ? 1.125 -10.305 10.289 1 85.38 224 GLN B N 1
ATOM 4608 C CA . GLN B 1 224 ? -0.139 -10.258 9.562 1 85.38 224 GLN B CA 1
ATOM 4609 C C . GLN B 1 224 ? 0.045 -9.641 8.18 1 85.38 224 GLN B C 1
ATOM 4611 O O . GLN B 1 224 ? -0.828 -8.922 7.691 1 85.38 224 GLN B O 1
ATOM 4616 N N . LEU B 1 225 ? 1.138 -10.078 7.598 1 88.19 225 LEU B N 1
ATOM 4617 C CA . LEU B 1 225 ? 1.52 -9.492 6.32 1 88.19 225 LEU B CA 1
ATOM 4618 C C . LEU B 1 225 ? 0.418 -9.68 5.281 1 88.19 225 LEU B C 1
ATOM 4620 O O . LEU B 1 225 ? 0.055 -8.734 4.578 1 88.19 225 LEU B O 1
ATOM 4624 N N . ALA B 1 226 ? -0.109 -10.938 5.215 1 92.19 226 ALA B N 1
ATOM 4625 C CA . ALA B 1 226 ? -1.127 -11.234 4.211 1 92.19 226 ALA B CA 1
ATOM 4626 C C . ALA B 1 226 ? -2.348 -10.336 4.387 1 92.19 226 ALA B C 1
ATOM 4628 O O . ALA B 1 226 ? -2.883 -9.805 3.408 1 92.19 226 ALA B O 1
ATOM 4629 N N . LEU B 1 227 ? -2.719 -10.141 5.559 1 89.62 227 LEU B N 1
ATOM 4630 C CA . LEU B 1 227 ? -3.875 -9.297 5.852 1 89.62 227 LEU B CA 1
ATOM 4631 C C . LEU B 1 227 ? -3.584 -7.84 5.512 1 89.62 227 LEU B C 1
ATOM 4633 O O . LEU B 1 227 ? -4.387 -7.18 4.848 1 89.62 227 LEU B O 1
ATOM 4637 N N . VAL B 1 228 ? -2.451 -7.359 5.938 1 86.44 228 VAL B N 1
ATOM 4638 C CA . VAL B 1 228 ? -2.08 -5.957 5.777 1 86.44 228 VAL B CA 1
ATOM 4639 C C . VAL B 1 228 ? -1.975 -5.617 4.293 1 86.44 228 VAL B C 1
ATOM 4641 O O . VAL B 1 228 ? -2.543 -4.621 3.834 1 86.44 228 VAL B O 1
ATOM 4644 N N . VAL B 1 229 ? -1.318 -6.426 3.557 1 91.38 229 VAL B N 1
ATOM 4645 C CA . VAL B 1 229 ? -1.127 -6.172 2.133 1 91.38 229 VAL B CA 1
ATOM 4646 C C . VAL B 1 229 ? -2.463 -6.285 1.403 1 91.38 229 VAL B C 1
ATOM 4648 O O . VAL B 1 229 ? -2.74 -5.516 0.479 1 91.38 229 VAL B O 1
ATOM 4651 N N . SER B 1 230 ? -3.238 -7.23 1.804 1 92.88 230 SER B N 1
ATOM 4652 C CA . SER B 1 230 ? -4.547 -7.398 1.177 1 92.88 230 SER B CA 1
ATOM 4653 C C . SER B 1 230 ? -5.43 -6.18 1.409 1 92.88 230 SER B C 1
ATOM 4655 O O . SER B 1 230 ? -6.148 -5.742 0.504 1 92.88 230 SER B O 1
ATOM 4657 N N . LEU B 1 231 ? -5.457 -5.664 2.629 1 87.5 231 LEU B N 1
ATOM 4658 C CA . LEU B 1 231 ? -6.238 -4.473 2.941 1 87.5 231 LEU B CA 1
ATOM 4659 C C . LEU B 1 231 ? -5.758 -3.275 2.127 1 87.5 231 LEU B C 1
ATOM 4661 O O . LEU B 1 231 ? -6.566 -2.5 1.615 1 87.5 231 LEU B O 1
ATOM 4665 N N . PHE B 1 232 ? -4.516 -3.182 2.01 1 87.25 232 PHE B N 1
ATOM 4666 C CA . PHE B 1 232 ? -3.941 -2.098 1.22 1 87.25 232 PHE B CA 1
ATOM 4667 C C . PHE B 1 232 ? -4.32 -2.24 -0.25 1 87.25 232 PHE B C 1
ATOM 4669 O O . PHE B 1 232 ? -4.641 -1.25 -0.912 1 87.25 232 PHE B O 1
ATOM 4676 N N . ALA B 1 233 ? -4.211 -3.439 -0.741 1 92.06 233 ALA B N 1
ATOM 4677 C CA . ALA B 1 233 ? -4.602 -3.676 -2.129 1 92.06 233 ALA B CA 1
ATOM 4678 C C . ALA B 1 233 ? -6.07 -3.322 -2.354 1 92.06 233 ALA B C 1
ATOM 4680 O O . ALA B 1 233 ? -6.418 -2.703 -3.363 1 92.06 233 ALA B O 1
ATOM 4681 N N . ARG B 1 234 ? -6.863 -3.684 -1.441 1 90.44 234 ARG B N 1
ATOM 4682 C CA . ARG B 1 234 ? -8.289 -3.379 -1.542 1 90.44 234 ARG B CA 1
ATOM 4683 C C . ARG B 1 234 ? -8.531 -1.873 -1.507 1 90.44 234 ARG B C 1
ATOM 4685 O O . ARG B 1 234 ? -9.352 -1.354 -2.264 1 90.44 234 ARG B O 1
ATOM 4692 N N . LEU B 1 235 ? -7.848 -1.212 -0.636 1 86.31 235 LEU B N 1
ATOM 4693 C CA . LEU B 1 235 ? -7.973 0.237 -0.523 1 86.31 235 LEU B CA 1
ATOM 4694 C C . LEU B 1 235 ? -7.547 0.922 -1.816 1 86.31 235 LEU B C 1
ATOM 4696 O O . LEU B 1 235 ? -8.266 1.781 -2.336 1 86.31 235 LEU B O 1
ATOM 4700 N N . LEU B 1 236 ? -6.469 0.511 -2.295 1 89 236 LEU B N 1
ATOM 4701 C CA . LEU B 1 236 ? -5.941 1.118 -3.512 1 89 236 LEU B CA 1
ATOM 4702 C C . LEU B 1 236 ? -6.879 0.875 -4.691 1 89 236 LEU B C 1
ATOM 4704 O O . LEU B 1 236 ? -7.152 1.791 -5.469 1 89 236 LEU B O 1
ATOM 4708 N N . THR B 1 237 ? -7.34 -0.339 -4.766 1 92.56 237 THR B N 1
ATOM 4709 C CA . THR B 1 237 ? -8.156 -0.674 -5.926 1 92.56 237 THR B CA 1
ATOM 4710 C C . THR B 1 237 ? -9.562 -0.082 -5.785 1 92.56 237 THR B C 1
ATOM 4712 O O . THR B 1 237 ? -10.273 0.073 -6.777 1 92.56 237 THR B O 1
ATOM 4715 N N . SER B 1 238 ? -9.969 0.211 -4.578 1 90.25 238 SER B N 1
ATOM 4716 C CA . SER B 1 238 ? -11.273 0.828 -4.379 1 90.25 238 SER B CA 1
ATOM 4717 C C . SER B 1 238 ? -11.227 2.326 -4.66 1 90.25 238 SER B C 1
ATOM 4719 O O . SER B 1 238 ? -12.219 2.914 -5.09 1 90.25 238 SER B O 1
ATOM 4721 N N . ILE B 1 239 ? -10.133 2.936 -4.453 1 88.88 239 ILE B N 1
ATOM 4722 C CA . ILE B 1 239 ? -10.031 4.391 -4.52 1 88.88 239 ILE B CA 1
ATOM 4723 C C . ILE B 1 239 ? -9.555 4.809 -5.906 1 88.88 239 ILE B C 1
ATOM 4725 O O . ILE B 1 239 ? -10.023 5.812 -6.453 1 88.88 239 ILE B O 1
ATOM 4729 N N . LEU B 1 240 ? -8.727 4.051 -6.52 1 93.06 240 LEU B N 1
ATOM 4730 C CA . LEU B 1 240 ? -8.125 4.438 -7.789 1 93.06 240 LEU B CA 1
ATOM 4731 C C . LEU B 1 240 ? -8.961 3.938 -8.961 1 93.06 240 LEU B C 1
ATOM 4733 O O . LEU B 1 240 ? -9.461 2.812 -8.938 1 93.06 240 LEU B O 1
ATOM 4737 N N . PRO B 1 241 ? -9.031 4.797 -9.969 1 93.38 241 PRO B N 1
ATOM 4738 C CA . PRO B 1 241 ? -9.68 4.336 -11.195 1 93.38 241 PRO B CA 1
ATOM 4739 C C . PRO B 1 241 ? -8.914 3.199 -11.875 1 93.38 241 PRO B C 1
ATOM 4741 O O . PRO B 1 241 ? -7.684 3.127 -11.766 1 93.38 241 PRO B O 1
ATOM 4744 N N . ASN B 1 242 ? -9.656 2.367 -12.633 1 94.56 242 ASN B N 1
ATOM 4745 C CA . ASN B 1 242 ? -9.07 1.219 -13.32 1 94.56 242 ASN B CA 1
ATOM 4746 C C . ASN B 1 242 ? -7.93 1.636 -14.234 1 94.56 242 ASN B C 1
ATOM 4748 O O . ASN B 1 242 ? -6.949 0.904 -14.383 1 94.56 242 ASN B O 1
ATOM 4752 N N . SER B 1 243 ? -8.078 2.725 -14.836 1 95 243 SER B N 1
ATOM 4753 C CA . SER B 1 243 ? -7.055 3.188 -15.766 1 95 243 SER B CA 1
ATOM 4754 C C . SER B 1 243 ? -5.727 3.42 -15.055 1 95 243 SER B C 1
ATOM 4756 O O . SER B 1 243 ? -4.66 3.125 -15.602 1 95 243 SER B O 1
ATOM 4758 N N . ILE B 1 244 ? -5.773 3.939 -13.852 1 92.88 244 ILE B N 1
ATOM 4759 C CA . ILE B 1 244 ? -4.566 4.207 -13.078 1 92.88 244 ILE B CA 1
ATOM 4760 C C . ILE B 1 244 ? -3.951 2.893 -12.609 1 92.88 244 ILE B C 1
ATOM 4762 O O . ILE B 1 244 ? -2.73 2.723 -12.648 1 92.88 244 ILE B O 1
ATOM 4766 N N . ILE B 1 245 ? -4.828 2.021 -12.188 1 95.88 245 ILE B N 1
ATOM 4767 C CA . ILE B 1 245 ? -4.355 0.714 -11.75 1 95.88 245 ILE B CA 1
ATOM 4768 C C . ILE B 1 245 ? -3.656 0.001 -12.906 1 95.88 245 ILE B C 1
ATOM 4770 O O . ILE B 1 245 ? -2.555 -0.529 -12.742 1 95.88 245 ILE B O 1
ATOM 4774 N N . ARG B 1 246 ? -4.242 0.005 -14.07 1 95.94 246 ARG B N 1
ATOM 4775 C CA . ARG B 1 246 ? -3.676 -0.636 -15.25 1 95.94 246 ARG B CA 1
ATOM 4776 C C . ARG B 1 246 ? -2.348 0.004 -15.641 1 95.94 246 ARG B C 1
ATOM 4778 O O . ARG B 1 246 ? -1.397 -0.693 -16 1 95.94 246 ARG B O 1
ATOM 4785 N N . ALA B 1 247 ? -2.342 1.279 -15.523 1 94.88 247 ALA B N 1
ATOM 4786 C CA . ALA B 1 247 ? -1.103 1.983 -15.852 1 94.88 247 ALA B CA 1
ATOM 4787 C C . ALA B 1 247 ? 0.016 1.594 -14.891 1 94.88 247 ALA B C 1
ATOM 4789 O O . ALA B 1 247 ? 1.168 1.431 -15.297 1 94.88 247 ALA B O 1
ATOM 4790 N N . ALA B 1 248 ? -0.313 1.544 -13.648 1 94.75 248 ALA B N 1
ATOM 4791 C CA . ALA B 1 248 ? 0.663 1.134 -12.648 1 94.75 248 ALA B CA 1
ATOM 4792 C C . ALA B 1 248 ? 1.163 -0.282 -12.914 1 94.75 248 ALA B C 1
ATOM 4794 O O . ALA B 1 248 ? 2.367 -0.545 -12.844 1 94.75 248 ALA B O 1
ATOM 4795 N N . VAL B 1 249 ? 0.28 -1.191 -13.258 1 96 249 VAL B N 1
ATOM 4796 C CA . VAL B 1 249 ? 0.62 -2.58 -13.547 1 96 249 VAL B CA 1
ATOM 4797 C C . VAL B 1 249 ? 1.536 -2.645 -14.766 1 96 249 VAL B C 1
ATOM 4799 O O . VAL B 1 249 ? 2.562 -3.33 -14.742 1 96 249 VAL B O 1
ATOM 4802 N N . ARG B 1 250 ? 1.185 -1.925 -15.812 1 95.56 250 ARG B N 1
ATOM 4803 C CA . ARG B 1 250 ? 1.998 -1.874 -17.016 1 95.56 250 ARG B CA 1
ATOM 4804 C C . ARG B 1 250 ? 3.412 -1.395 -16.703 1 95.56 250 ARG B C 1
ATOM 4806 O O . ARG B 1 250 ? 4.387 -1.957 -17.219 1 95.56 250 ARG B O 1
ATOM 4813 N N . SER B 1 251 ? 3.418 -0.43 -15.875 1 93.12 251 SER B N 1
ATOM 4814 C CA . SER B 1 251 ? 4.711 0.164 -15.555 1 93.12 251 SER B CA 1
ATOM 4815 C C . SER B 1 251 ? 5.57 -0.795 -14.734 1 93.12 251 SER B C 1
ATOM 4817 O O . SER B 1 251 ? 6.734 -1.028 -15.062 1 93.12 251 SER B O 1
ATOM 4819 N N . VAL B 1 252 ? 5.043 -1.347 -13.727 1 92.38 252 VAL B N 1
ATOM 4820 C CA . VAL B 1 252 ? 5.77 -2.209 -12.797 1 92.38 252 VAL B CA 1
ATOM 4821 C C . VAL B 1 252 ? 6.227 -3.473 -13.523 1 92.38 252 VAL B C 1
ATOM 4823 O O . VAL B 1 252 ? 7.336 -3.963 -13.289 1 92.38 252 VAL B O 1
ATOM 4826 N N . MET B 1 253 ? 5.387 -3.984 -14.414 1 94 253 MET B N 1
ATOM 4827 C CA . MET B 1 253 ? 5.684 -5.238 -15.102 1 94 253 MET B CA 1
ATOM 4828 C C . MET B 1 253 ? 6.445 -4.977 -16.391 1 94 253 MET B C 1
ATOM 4830 O O . MET B 1 253 ? 6.625 -5.887 -17.203 1 94 253 MET B O 1
ATOM 4834 N N . GLN B 1 254 ? 6.789 -3.756 -16.641 1 92 254 GLN B N 1
ATOM 4835 C CA . GLN B 1 254 ? 7.609 -3.342 -17.766 1 92 254 GLN B CA 1
ATOM 4836 C C . GLN B 1 254 ? 6.918 -3.65 -19.094 1 92 254 GLN B C 1
ATOM 4838 O O . GLN B 1 254 ? 7.5 -4.289 -19.969 1 92 254 GLN B O 1
ATOM 4843 N N . SER B 1 255 ? 5.645 -3.271 -19.156 1 89.75 255 SER B N 1
ATOM 4844 C CA . SER B 1 255 ? 4.809 -3.24 -20.344 1 89.75 255 SER B CA 1
ATOM 4845 C C . SER B 1 255 ? 4.648 -4.633 -20.953 1 89.75 255 SER B C 1
ATOM 4847 O O . SER B 1 255 ? 4.938 -4.84 -22.125 1 89.75 255 SER B O 1
ATOM 4849 N N . PRO B 1 256 ? 4.117 -5.555 -20.203 1 93.06 256 PRO B N 1
ATOM 4850 C CA . PRO B 1 256 ? 3.803 -6.879 -20.75 1 93.06 256 PRO B CA 1
ATOM 4851 C C . PRO B 1 256 ? 2.621 -6.855 -21.719 1 93.06 256 PRO B C 1
ATOM 4853 O O . PRO B 1 256 ? 1.987 -5.812 -21.891 1 93.06 256 PRO B O 1
ATOM 4856 N N . PRO B 1 257 ? 2.467 -8.062 -22.359 1 94.81 257 PRO B N 1
ATOM 4857 C CA . PRO B 1 257 ? 1.262 -8.133 -23.188 1 94.81 257 PRO B CA 1
ATOM 4858 C C . PRO B 1 257 ? -0.015 -7.848 -22.391 1 94.81 257 PRO B C 1
ATOM 4860 O O . PRO B 1 257 ? -0.057 -8.055 -21.188 1 94.81 257 PRO B O 1
ATOM 4863 N N . GLU B 1 258 ? -1.036 -7.418 -23.094 1 95.56 258 GLU B N 1
ATOM 4864 C CA . GLU B 1 258 ? -2.287 -6.977 -22.484 1 95.56 258 GLU B CA 1
ATOM 4865 C C . GLU B 1 258 ? -2.926 -8.094 -21.656 1 95.56 258 GLU B C 1
ATOM 4867 O O . GLU B 1 258 ? -3.562 -7.836 -20.641 1 95.56 258 GLU B O 1
ATOM 4872 N N . THR B 1 259 ? -2.781 -9.328 -22.078 1 93.69 259 THR B N 1
ATOM 4873 C CA . THR B 1 259 ? -3.363 -10.461 -21.359 1 93.69 259 THR B CA 1
ATOM 4874 C C . THR B 1 259 ? -2.797 -10.555 -19.938 1 93.69 259 THR B C 1
ATOM 4876 O O . THR B 1 259 ? -3.529 -10.836 -18.984 1 93.69 259 THR B O 1
ATOM 4879 N N . ALA B 1 260 ? -1.536 -10.289 -19.875 1 95.5 260 ALA B N 1
ATOM 4880 C CA . ALA B 1 260 ? -0.891 -10.305 -18.562 1 95.5 260 ALA B CA 1
ATOM 4881 C C . ALA B 1 260 ? -1.364 -9.141 -17.703 1 95.5 260 ALA B C 1
ATOM 4883 O O . ALA B 1 260 ? -1.557 -9.297 -16.484 1 95.5 260 ALA B O 1
ATOM 4884 N N . VAL B 1 261 ? -1.555 -7.988 -18.344 1 96.81 261 VAL B N 1
ATOM 4885 C CA . VAL B 1 261 ? -2.051 -6.816 -17.641 1 96.81 261 VAL B CA 1
ATOM 4886 C C . VAL B 1 261 ? -3.467 -7.082 -17.125 1 96.81 261 VAL B C 1
ATOM 4888 O O . VAL B 1 261 ? -3.787 -6.777 -15.977 1 96.81 261 VAL B O 1
ATOM 4891 N N . ASP B 1 262 ? -4.262 -7.684 -17.984 1 95.5 262 ASP B N 1
ATOM 4892 C CA . ASP B 1 262 ? -5.637 -8.008 -17.625 1 95.5 262 ASP B CA 1
ATOM 4893 C C . ASP B 1 262 ? -5.68 -8.977 -16.438 1 95.5 262 ASP B C 1
ATOM 4895 O O . ASP B 1 262 ? -6.434 -8.773 -15.492 1 95.5 262 ASP B O 1
ATOM 4899 N N . ALA B 1 263 ? -4.891 -10.023 -16.5 1 95 263 ALA B N 1
ATOM 4900 C CA . ALA B 1 263 ? -4.859 -11.031 -15.445 1 95 263 ALA B CA 1
ATOM 4901 C C . ALA B 1 263 ? -4.402 -10.43 -14.117 1 95 263 ALA B C 1
ATOM 4903 O O . ALA B 1 263 ? -5.008 -10.68 -13.078 1 95 263 ALA B O 1
ATOM 4904 N N . THR B 1 264 ? -3.391 -9.578 -14.18 1 97.19 264 THR B N 1
ATOM 4905 C CA . THR B 1 264 ? -2.838 -8.992 -12.969 1 97.19 264 THR B CA 1
ATOM 4906 C C . THR B 1 264 ? -3.824 -8.008 -12.352 1 97.19 264 THR B C 1
ATOM 4908 O O . THR B 1 264 ? -3.986 -7.965 -11.125 1 97.19 264 THR B O 1
ATOM 4911 N N . THR B 1 265 ? -4.406 -7.18 -13.203 1 96.44 265 THR B N 1
ATOM 4912 C CA . THR B 1 265 ? -5.395 -6.223 -12.711 1 96.44 265 THR B CA 1
ATOM 4913 C C . THR B 1 265 ? -6.574 -6.941 -12.062 1 96.44 265 THR B C 1
ATOM 4915 O O . THR B 1 265 ? -7.031 -6.551 -10.992 1 96.44 265 THR B O 1
ATOM 4918 N N . ALA B 1 266 ? -7.012 -8.016 -12.688 1 94.88 266 ALA B N 1
ATOM 4919 C CA . ALA B 1 266 ? -8.102 -8.812 -12.125 1 94.88 266 ALA B CA 1
ATOM 4920 C C . ALA B 1 266 ? -7.688 -9.445 -10.797 1 94.88 266 ALA B C 1
ATOM 4922 O O . ALA B 1 266 ? -8.477 -9.484 -9.852 1 94.88 266 ALA B O 1
ATOM 4923 N N . PHE B 1 267 ? -6.566 -9.844 -10.742 1 95.69 267 PHE B N 1
ATOM 4924 C CA . PHE B 1 267 ? -6.008 -10.438 -9.539 1 95.69 267 PHE B CA 1
ATOM 4925 C C . PHE B 1 267 ? -6.004 -9.438 -8.391 1 95.69 267 PHE B C 1
ATOM 4927 O O . PHE B 1 267 ? -6.48 -9.742 -7.293 1 95.69 267 PHE B O 1
ATOM 4934 N N . LEU B 1 268 ? -5.473 -8.258 -8.633 1 95.38 268 LEU B N 1
ATOM 4935 C CA . LEU B 1 268 ? -5.367 -7.215 -7.613 1 95.38 268 LEU B CA 1
ATOM 4936 C C . LEU B 1 268 ? -6.75 -6.801 -7.121 1 95.38 268 LEU B C 1
ATOM 4938 O O . LEU B 1 268 ? -6.922 -6.473 -5.941 1 95.38 268 LEU B O 1
ATOM 4942 N N . LYS B 1 269 ? -7.676 -6.859 -8.008 1 94.38 269 LYS B N 1
ATOM 4943 C CA . LYS B 1 269 ? -9.023 -6.391 -7.688 1 94.38 269 LYS B CA 1
ATOM 4944 C C . LYS B 1 269 ? -9.859 -7.504 -7.066 1 94.38 269 LYS B C 1
ATOM 4946 O O . LYS B 1 269 ? -10.938 -7.25 -6.523 1 94.38 269 LYS B O 1
ATOM 4951 N N . SER B 1 270 ? -9.344 -8.711 -7.168 1 92.88 270 SER B N 1
ATOM 4952 C CA . SER B 1 270 ? -10.086 -9.836 -6.609 1 92.88 270 SER B CA 1
ATOM 4953 C C . SER B 1 270 ? -10.219 -9.711 -5.094 1 92.88 270 SER B C 1
ATOM 4955 O O . SER B 1 270 ? -9.336 -9.164 -4.434 1 92.88 270 SER B O 1
ATOM 4957 N N . LYS B 1 271 ? -11.32 -10.227 -4.535 1 88.44 271 LYS B N 1
ATOM 4958 C CA . LYS B 1 271 ? -11.633 -10.102 -3.113 1 88.44 271 LYS B CA 1
ATOM 4959 C C . LYS B 1 271 ? -10.633 -10.883 -2.262 1 88.44 271 LYS B C 1
ATOM 4961 O O . LYS B 1 271 ? -10.258 -10.438 -1.176 1 88.44 271 LYS B O 1
ATOM 4966 N N . ARG B 1 272 ? -10.172 -12.016 -2.764 1 92.81 272 ARG B N 1
ATOM 4967 C CA . ARG B 1 272 ? -9.406 -12.922 -1.91 1 92.81 272 ARG B CA 1
ATOM 4968 C C . ARG B 1 272 ? -8.016 -13.172 -2.484 1 92.81 272 ARG B C 1
ATOM 4970 O O . ARG B 1 272 ? -7.137 -13.688 -1.792 1 92.81 272 ARG B O 1
ATOM 4977 N N . GLY B 1 273 ? -7.777 -12.781 -3.701 1 95.12 273 GLY B N 1
ATOM 4978 C CA . GLY B 1 273 ? -6.602 -13.203 -4.449 1 95.12 273 GLY B CA 1
ATOM 4979 C C . GLY B 1 273 ? -5.297 -12.836 -3.77 1 95.12 273 GLY B C 1
ATOM 4980 O O . GLY B 1 273 ? -4.445 -13.695 -3.541 1 95.12 273 GLY B O 1
ATOM 4981 N N . VAL B 1 274 ? -5.188 -11.586 -3.375 1 96.06 274 VAL B N 1
ATOM 4982 C CA . VAL B 1 274 ? -3.932 -11.086 -2.822 1 96.06 274 VAL B CA 1
ATOM 4983 C C . VAL B 1 274 ? -3.645 -11.773 -1.489 1 96.06 274 VAL B C 1
ATOM 4985 O O . VAL B 1 274 ? -2.531 -12.25 -1.257 1 96.06 274 VAL B O 1
ATOM 4988 N N . ARG B 1 275 ? -4.613 -11.867 -0.627 1 95.56 275 ARG B N 1
ATOM 4989 C CA . ARG B 1 275 ? -4.418 -12.523 0.662 1 95.56 275 ARG B CA 1
ATOM 4990 C C . ARG B 1 275 ? -4.145 -14.008 0.484 1 95.56 275 ARG B C 1
ATOM 4992 O O . ARG B 1 275 ? -3.283 -14.578 1.163 1 95.56 275 ARG B O 1
ATOM 4999 N N . GLN B 1 276 ? -4.863 -14.625 -0.404 1 97.38 276 GLN B N 1
ATOM 5000 C CA . GLN B 1 276 ? -4.656 -16.047 -0.704 1 97.38 276 GLN B CA 1
ATOM 5001 C C . GLN B 1 276 ? -3.23 -16.297 -1.177 1 97.38 276 GLN B C 1
ATOM 5003 O O . GLN B 1 276 ? -2.596 -17.266 -0.748 1 97.38 276 GLN B O 1
ATOM 5008 N N . ALA B 1 277 ? -2.764 -15.453 -2.033 1 98 277 ALA B N 1
ATOM 5009 C CA . ALA B 1 277 ? -1.418 -15.625 -2.58 1 98 277 ALA B CA 1
ATOM 5010 C C . ALA B 1 277 ? -0.366 -15.547 -1.478 1 98 277 ALA B C 1
ATOM 5012 O O . ALA B 1 277 ? 0.542 -16.391 -1.421 1 98 277 ALA B O 1
ATOM 5013 N N . LEU B 1 278 ? -0.516 -14.578 -0.592 1 96.69 278 LEU B N 1
ATOM 5014 C CA . LEU B 1 278 ? 0.475 -14.383 0.46 1 96.69 278 LEU B CA 1
ATOM 5015 C C . LEU B 1 278 ? 0.333 -15.445 1.546 1 96.69 278 LEU B C 1
ATOM 5017 O O . LEU B 1 278 ? 1.33 -15.883 2.119 1 96.69 278 LEU B O 1
ATOM 5021 N N . HIS B 1 279 ? -0.866 -15.812 1.837 1 96.5 279 HIS B N 1
ATOM 5022 C CA . HIS B 1 279 ? -1.097 -16.906 2.785 1 96.5 279 HIS B CA 1
ATOM 5023 C C . HIS B 1 279 ? -0.465 -18.203 2.299 1 96.5 279 HIS B C 1
ATOM 5025 O O . HIS B 1 279 ? 0.24 -18.875 3.053 1 96.5 279 HIS B O 1
ATOM 5031 N N . MET B 1 280 ? -0.764 -18.516 1.096 1 97.75 280 MET B N 1
ATOM 5032 C CA . MET B 1 280 ? -0.187 -19.719 0.505 1 97.75 280 MET B CA 1
ATOM 5033 C C . MET B 1 280 ? 1.332 -19.609 0.421 1 97.75 280 MET B C 1
ATOM 5035 O O . MET B 1 280 ? 2.045 -20.594 0.676 1 97.75 280 MET B O 1
ATOM 5039 N N . GLY B 1 281 ? 1.801 -18.406 0.049 1 97.5 281 GLY B N 1
ATOM 5040 C CA . GLY B 1 281 ? 3.236 -18.188 -0.006 1 97.5 281 GLY B CA 1
ATOM 5041 C C . GLY B 1 281 ? 3.93 -18.438 1.321 1 97.5 281 GLY B C 1
ATOM 5042 O O . GLY B 1 281 ? 5 -19.047 1.365 1 97.5 281 GLY B O 1
ATOM 5043 N N . ALA B 1 282 ? 3.344 -17.953 2.322 1 96.44 282 ALA B N 1
ATOM 5044 C CA . ALA B 1 282 ? 3.893 -18.188 3.656 1 96.44 282 ALA B CA 1
ATOM 5045 C C . ALA B 1 282 ? 3.934 -19.672 3.98 1 96.44 282 ALA B C 1
ATOM 5047 O O . ALA B 1 282 ? 4.906 -20.172 4.559 1 96.44 282 ALA B O 1
ATOM 5048 N N . ASP B 1 283 ? 2.924 -20.359 3.629 1 97.19 283 ASP B N 1
ATOM 5049 C CA . ASP B 1 283 ? 2.863 -21.797 3.885 1 97.19 283 ASP B CA 1
ATOM 5050 C C . ASP B 1 283 ? 3.904 -22.547 3.057 1 97.19 283 ASP B C 1
ATOM 5052 O O . ASP B 1 283 ? 4.453 -23.562 3.506 1 97.19 283 ASP B O 1
ATOM 5056 N N . GLU B 1 284 ? 4.102 -22.109 1.819 1 97.69 284 GLU B N 1
ATOM 5057 C CA . GLU B 1 284 ? 5.121 -22.703 0.96 1 97.69 284 GLU B CA 1
ATOM 5058 C C . GLU B 1 284 ? 6.492 -22.672 1.633 1 97.69 284 GLU B C 1
ATOM 5060 O O . GLU B 1 284 ? 7.242 -23.656 1.559 1 97.69 284 GLU B O 1
ATOM 5065 N N . MET B 1 285 ? 6.797 -21.531 2.344 1 96.06 285 MET B N 1
ATOM 5066 C CA . MET B 1 285 ? 8.094 -21.406 2.998 1 96.06 285 MET B CA 1
ATOM 5067 C C . MET B 1 285 ? 8.273 -22.453 4.086 1 96.06 285 MET B C 1
ATOM 5069 O O . MET B 1 285 ? 9.391 -22.906 4.344 1 96.06 285 MET B O 1
ATOM 5073 N N . ARG B 1 286 ? 7.203 -22.906 4.633 1 94.94 286 ARG B N 1
ATOM 5074 C CA . ARG B 1 286 ? 7.254 -23.844 5.746 1 94.94 286 ARG B CA 1
ATOM 5075 C C . ARG B 1 286 ? 7.152 -25.281 5.25 1 94.94 286 ARG B C 1
ATOM 5077 O O . ARG B 1 286 ? 7.738 -26.188 5.84 1 94.94 286 ARG B O 1
ATOM 5084 N N . THR B 1 287 ? 6.457 -25.484 4.199 1 96.19 287 THR B N 1
ATOM 5085 C CA . THR B 1 287 ? 6.086 -26.828 3.754 1 96.19 287 THR B CA 1
ATOM 5086 C C . THR B 1 287 ? 7.113 -27.375 2.766 1 96.19 287 THR B C 1
ATOM 5088 O O . THR B 1 287 ? 7.43 -28.562 2.789 1 96.19 287 THR B O 1
ATOM 5091 N N . ILE B 1 288 ? 7.609 -26.531 1.848 1 96.62 288 ILE B N 1
ATOM 5092 C CA . ILE B 1 288 ? 8.523 -26.969 0.8 1 96.62 288 ILE B CA 1
ATOM 5093 C C . ILE B 1 288 ? 9.969 -26.844 1.288 1 96.62 288 ILE B C 1
ATOM 5095 O O . ILE B 1 288 ? 10.594 -25.797 1.126 1 96.62 288 ILE B O 1
ATOM 5099 N N . THR B 1 289 ? 10.492 -27.875 1.883 1 93.56 289 THR B N 1
ATOM 5100 C CA . THR B 1 289 ? 11.797 -27.844 2.523 1 93.56 289 THR B CA 1
ATOM 5101 C C . THR B 1 289 ? 12.703 -28.953 1.963 1 93.56 289 THR B C 1
ATOM 5103 O O . THR B 1 289 ? 13.352 -28.75 0.932 1 93.56 289 THR B O 1
ATOM 5106 N N . THR B 1 290 ? 12.625 -30.172 2.479 1 88.25 290 THR B N 1
ATOM 5107 C CA . THR B 1 290 ? 13.516 -31.25 2.074 1 88.25 290 THR B CA 1
ATOM 5108 C C . THR B 1 290 ? 12.797 -32.219 1.149 1 88.25 290 THR B C 1
ATOM 5110 O O . THR B 1 290 ? 11.57 -32.219 1.066 1 88.25 290 THR B O 1
ATOM 5113 N N . ASP B 1 291 ? 13.641 -32.938 0.395 1 86.75 291 ASP B N 1
ATOM 5114 C CA . ASP B 1 291 ? 13.102 -33.969 -0.461 1 86.75 291 ASP B CA 1
ATOM 5115 C C . ASP B 1 291 ? 12.422 -35.062 0.367 1 86.75 291 ASP B C 1
ATOM 5117 O O . ASP B 1 291 ? 13.07 -35.719 1.192 1 86.75 291 ASP B O 1
ATOM 5121 N N . LYS B 1 292 ? 11.141 -35.281 0.113 1 88.12 292 LYS B N 1
ATOM 5122 C CA . LYS B 1 292 ? 10.406 -36.281 0.893 1 88.12 292 LYS B CA 1
ATOM 5123 C C . LYS B 1 292 ? 9.914 -37.438 0.008 1 88.12 292 LYS B C 1
ATOM 5125 O O . LYS B 1 292 ? 9.227 -38.344 0.48 1 88.12 292 LYS B O 1
ATOM 5130 N N . TRP B 1 293 ? 10.273 -37.406 -1.213 1 91 293 TRP B N 1
ATOM 5131 C CA . TRP B 1 293 ? 9.711 -38.375 -2.15 1 91 293 TRP B CA 1
ATOM 5132 C C . TRP B 1 293 ? 10.672 -39.531 -2.371 1 91 293 TRP B C 1
ATOM 5134 O O . TRP B 1 293 ? 11.883 -39.344 -2.43 1 91 293 TRP B O 1
ATOM 5144 N N . SER B 1 294 ? 10.094 -40.688 -2.52 1 85.44 294 SER B N 1
ATOM 5145 C CA . SER B 1 294 ? 10.875 -41.875 -2.783 1 85.44 294 SER B CA 1
ATOM 5146 C C . SER B 1 294 ? 11.32 -41.938 -4.242 1 85.44 294 SER B C 1
ATOM 5148 O O . SER B 1 294 ? 10.836 -41.188 -5.078 1 85.44 294 SER B O 1
ATOM 5150 N N . ASP B 1 295 ? 12.172 -42.844 -4.555 1 82.31 295 ASP B N 1
ATOM 5151 C CA . ASP B 1 295 ? 12.734 -43.031 -5.887 1 82.31 295 ASP B CA 1
ATOM 5152 C C . ASP B 1 295 ? 11.641 -43.312 -6.914 1 82.31 295 ASP B C 1
ATOM 5154 O O . ASP B 1 295 ? 11.734 -42.906 -8.07 1 82.31 295 ASP B O 1
ATOM 5158 N N . ASP B 1 296 ? 10.688 -44 -6.461 1 81.94 296 ASP B N 1
ATOM 5159 C CA . ASP B 1 296 ? 9.602 -44.375 -7.367 1 81.94 296 ASP B CA 1
ATOM 5160 C C . ASP B 1 296 ? 8.844 -43.125 -7.844 1 81.94 296 ASP B C 1
ATOM 5162 O O . ASP B 1 296 ? 8.422 -43.062 -9 1 81.94 296 ASP B O 1
ATOM 5166 N N . VAL B 1 297 ? 8.727 -42.125 -7.004 1 86 297 VAL B N 1
ATOM 5167 C CA . VAL B 1 297 ? 8.039 -40.906 -7.352 1 86 297 VAL B CA 1
ATOM 5168 C C . VAL B 1 297 ? 8.898 -40.062 -8.312 1 86 297 VAL B C 1
ATOM 5170 O O . VAL B 1 297 ? 8.375 -39.406 -9.219 1 86 297 VAL B O 1
ATOM 5173 N N . TRP B 1 298 ? 10.211 -40.281 -8.164 1 85.25 298 TRP B N 1
ATOM 5174 C CA . TRP B 1 298 ? 11.148 -39.594 -9.039 1 85.25 298 TRP B CA 1
ATOM 5175 C C . TRP B 1 298 ? 11.273 -40.281 -10.383 1 85.25 298 TRP B C 1
ATOM 5177 O O . TRP B 1 298 ? 12.07 -39.875 -11.234 1 85.25 298 TRP B O 1
ATOM 5187 N N . GLY B 1 299 ? 10.516 -41.344 -10.609 1 75.44 299 GLY B N 1
ATOM 5188 C CA . GLY B 1 299 ? 10.5 -42.062 -11.883 1 75.44 299 GLY B CA 1
ATOM 5189 C C . GLY B 1 299 ? 11.617 -43.062 -12.023 1 75.44 299 GLY B C 1
ATOM 5190 O O . GLY B 1 299 ? 11.945 -43.469 -13.133 1 75.44 299 GLY B O 1
ATOM 5191 N N . VAL B 1 300 ? 12.289 -43.375 -10.938 1 73.19 300 VAL B N 1
ATOM 5192 C CA . VAL B 1 300 ? 13.383 -44.344 -10.984 1 73.19 300 VAL B CA 1
ATOM 5193 C C . VAL B 1 300 ? 12.828 -45.781 -10.836 1 73.19 300 VAL B C 1
ATOM 5195 O O . VAL B 1 300 ? 12.062 -46.062 -9.906 1 73.19 300 VAL B O 1
ATOM 5198 N N . SER B 1 301 ? 12.586 -46.5 -12.023 1 59.56 301 SER B N 1
ATOM 5199 C CA . SER B 1 301 ? 12.109 -47.875 -12 1 59.56 301 SER B CA 1
ATOM 5200 C C . SER B 1 301 ? 13.102 -48.812 -11.297 1 59.56 301 SER B C 1
ATOM 5202 O O . SER B 1 301 ? 14.289 -48.812 -11.625 1 59.56 301 SER B O 1
ATOM 5204 N N . LYS B 1 302 ? 12.844 -49.156 -10.047 1 52.38 302 LYS B N 1
ATOM 5205 C CA . LYS B 1 302 ? 13.641 -50.281 -9.57 1 52.38 302 LYS B CA 1
ATOM 5206 C C . LYS B 1 302 ? 13.328 -51.562 -10.359 1 52.38 302 LYS B C 1
ATOM 5208 O O . LYS B 1 302 ? 12.164 -51.906 -10.562 1 52.38 302 LYS B O 1
ATOM 5213 N N . ALA B 1 303 ? 14.172 -52.031 -11.227 1 45.53 303 ALA B N 1
ATOM 5214 C CA . ALA B 1 303 ? 14.102 -53.406 -11.711 1 45.53 303 ALA B CA 1
ATOM 5215 C C . ALA B 1 303 ? 13.57 -54.344 -10.633 1 45.53 303 ALA B C 1
ATOM 5217 O O . ALA B 1 303 ? 14.242 -54.562 -9.625 1 45.53 303 ALA B O 1
ATOM 5218 N N . LYS B 1 304 ? 12.344 -54.281 -10.25 1 46.19 304 LYS B N 1
ATOM 5219 C CA . LYS B 1 304 ? 12.055 -55.438 -9.422 1 46.19 304 LYS B CA 1
ATOM 5220 C C . LYS B 1 304 ? 12.523 -56.719 -10.094 1 46.19 304 LYS B C 1
ATOM 5222 O O . LYS B 1 304 ? 12.219 -56.969 -11.266 1 46.19 304 LYS B O 1
ATOM 5227 N N . GLU B 1 305 ? 13.57 -57.312 -9.633 1 40.03 305 GLU B N 1
ATOM 5228 C CA . GLU B 1 305 ? 14.039 -58.656 -9.977 1 40.03 305 GLU B CA 1
ATOM 5229 C C . GLU B 1 305 ? 12.867 -59.625 -10.055 1 40.03 305 GLU B C 1
ATOM 5231 O O . GLU B 1 305 ? 13.078 -60.844 -10.242 1 40.03 305 GLU B O 1
ATOM 5236 N N . GLY B 1 306 ? 11.602 -59.375 -9.523 1 43.09 306 GLY B N 1
ATOM 5237 C CA . GLY B 1 306 ? 10.75 -60.562 -9.562 1 43.09 306 GLY B CA 1
ATOM 5238 C C . GLY B 1 306 ? 10.242 -60.875 -10.953 1 43.09 306 GLY B C 1
ATOM 5239 O O . GLY B 1 306 ? 10.5 -60.125 -11.898 1 43.09 306 GLY B O 1
ATOM 5240 N N . PRO B 1 307 ? 9.727 -62.219 -11.25 1 41.28 307 PRO B N 1
ATOM 5241 C CA . PRO B 1 307 ? 9.359 -62.906 -12.5 1 41.28 307 PRO B CA 1
ATOM 5242 C C . PRO B 1 307 ? 8.391 -62.094 -13.344 1 41.28 307 PRO B C 1
ATOM 5244 O O . PRO B 1 307 ? 8.117 -62.438 -14.5 1 41.28 307 PRO B O 1
ATOM 5247 N N . GLN B 1 308 ? 7.27 -61.625 -12.773 1 39.25 308 GLN B N 1
ATOM 5248 C CA . GLN B 1 308 ? 6.293 -61.031 -13.68 1 39.25 308 GLN B CA 1
ATOM 5249 C C . GLN B 1 308 ? 6.668 -59.594 -14.039 1 39.25 308 GLN B C 1
ATOM 5251 O O . GLN B 1 308 ? 6.801 -58.75 -13.148 1 39.25 308 GLN B O 1
ATOM 5256 N N . PRO B 1 309 ? 7.438 -59.281 -15.07 1 40.22 309 PRO B N 1
ATOM 5257 C CA . PRO B 1 309 ? 7.711 -57.938 -15.555 1 40.22 309 PRO B CA 1
ATOM 5258 C C . PRO B 1 309 ? 6.484 -57.031 -15.477 1 40.22 309 PRO B C 1
ATOM 5260 O O . PRO B 1 309 ? 5.621 -57.062 -16.359 1 40.22 309 PRO B O 1
ATOM 5263 N N . GLN B 1 310 ? 5.598 -57.125 -14.516 1 40.62 310 GLN B N 1
ATOM 5264 C CA . GLN B 1 310 ? 4.586 -56.094 -14.688 1 40.62 310 GLN B CA 1
ATOM 5265 C C . GLN B 1 310 ? 5.215 -54.781 -15.078 1 40.62 310 GLN B C 1
ATOM 5267 O O . GLN B 1 310 ? 6.059 -54.25 -14.359 1 40.62 310 GLN B O 1
ATOM 5272 N N . GLN B 1 311 ? 5.52 -54.469 -16.359 1 43.19 311 GLN B N 1
ATOM 5273 C CA . GLN B 1 311 ? 5.906 -53.219 -16.969 1 43.19 311 GLN B CA 1
ATOM 5274 C C . GLN B 1 311 ? 5.348 -52.031 -16.203 1 43.19 311 GLN B C 1
ATOM 5276 O O . GLN B 1 311 ? 4.184 -51.656 -16.375 1 43.19 311 GLN B O 1
ATOM 5281 N N . GLN B 1 312 ? 5.5 -51.938 -14.945 1 48.91 312 GLN B N 1
ATOM 5282 C CA . GLN B 1 312 ? 5.078 -50.75 -14.266 1 48.91 312 GLN B CA 1
ATOM 5283 C C . GLN B 1 312 ? 5.367 -49.5 -15.117 1 48.91 312 GLN B C 1
ATOM 5285 O O . GLN B 1 312 ? 6.477 -49.344 -15.625 1 48.91 312 GLN B O 1
ATOM 5290 N N . LEU B 1 313 ? 4.398 -49.031 -15.789 1 53 313 LEU B N 1
ATOM 5291 C CA . LEU B 1 313 ? 4.441 -47.844 -16.609 1 53 313 LEU B CA 1
ATOM 5292 C C . LEU B 1 313 ? 5.316 -46.781 -15.969 1 53 313 LEU B C 1
ATOM 5294 O O . LEU B 1 313 ? 5.016 -46.312 -14.867 1 53 313 LEU B O 1
ATOM 5298 N N . LEU B 1 314 ? 6.668 -46.812 -16.266 1 62.47 314 LEU B N 1
ATOM 5299 C CA . LEU B 1 314 ? 7.609 -45.781 -15.812 1 62.47 314 LEU B CA 1
ATOM 5300 C C . LEU B 1 314 ? 7.137 -44.375 -16.203 1 62.47 314 LEU B C 1
ATOM 5302 O O . LEU B 1 314 ? 6.75 -44.156 -17.359 1 62.47 314 LEU B O 1
ATOM 5306 N N . THR B 1 315 ? 6.738 -43.594 -15.148 1 80.44 315 THR B N 1
ATOM 5307 C CA . THR B 1 315 ? 6.391 -42.219 -15.375 1 80.44 315 THR B CA 1
ATOM 5308 C C . THR B 1 315 ? 7.629 -41.406 -15.758 1 80.44 315 THR B C 1
ATOM 5310 O O . THR B 1 315 ? 8.641 -41.406 -15.055 1 80.44 315 THR B O 1
ATOM 5313 N N . ARG B 1 316 ? 7.68 -40.906 -16.984 1 89.69 316 ARG B N 1
ATOM 5314 C CA . ARG B 1 316 ? 8.773 -40.031 -17.453 1 89.69 316 ARG B CA 1
ATOM 5315 C C . ARG B 1 316 ? 8.648 -38.625 -16.891 1 89.69 316 ARG B C 1
ATOM 5317 O O . ARG B 1 316 ? 7.613 -38 -17.062 1 89.69 316 ARG B O 1
ATOM 5324 N N . LEU B 1 317 ? 9.695 -38.25 -16.203 1 94.25 317 LEU B N 1
ATOM 5325 C CA . LEU B 1 317 ? 9.648 -36.938 -15.562 1 94.25 317 LEU B CA 1
ATOM 5326 C C . LEU B 1 317 ? 10.633 -35.969 -16.219 1 94.25 317 LEU B C 1
ATOM 5328 O O . LEU B 1 317 ? 11.766 -36.344 -16.531 1 94.25 317 LEU B O 1
ATOM 5332 N N . PHE B 1 318 ? 10.172 -34.75 -16.531 1 95.56 318 PHE B N 1
ATOM 5333 C CA . PHE B 1 318 ? 11.008 -33.656 -17 1 95.56 318 PHE B CA 1
ATOM 5334 C C . PHE B 1 318 ? 11.047 -32.531 -15.969 1 95.56 318 PHE B C 1
ATOM 5336 O O . PHE B 1 318 ? 10 -32.125 -15.461 1 95.56 318 PHE B O 1
ATOM 5343 N N . PHE B 1 319 ? 12.242 -32.125 -15.617 1 96.94 319 PHE B N 1
ATOM 5344 C CA . PHE B 1 319 ? 12.438 -30.922 -14.797 1 96.94 319 PHE B CA 1
ATOM 5345 C C . PHE B 1 319 ? 13.156 -29.844 -15.594 1 96.94 319 PHE B C 1
ATOM 5347 O O . PHE B 1 319 ? 14.297 -30.031 -16.031 1 96.94 319 PHE B O 1
ATOM 5354 N N . TYR B 1 320 ? 12.469 -28.766 -15.797 1 97.25 320 TYR B N 1
ATOM 5355 C CA . TYR B 1 320 ? 13.047 -27.641 -16.516 1 97.25 320 TYR B CA 1
ATOM 5356 C C . TYR B 1 320 ? 13.375 -26.5 -15.57 1 97.25 320 TYR B C 1
ATOM 5358 O O . TYR B 1 320 ? 12.5 -25.703 -15.219 1 97.25 320 TYR B O 1
ATOM 5366 N N . PHE B 1 321 ? 14.703 -26.312 -15.281 1 97 321 PHE B N 1
ATOM 5367 C CA . PHE B 1 321 ? 15.164 -25.312 -14.336 1 97 321 PHE B CA 1
ATOM 5368 C C . PHE B 1 321 ? 15.57 -24.031 -15.062 1 97 321 PHE B C 1
ATOM 5370 O O . PHE B 1 321 ? 16.109 -24.078 -16.172 1 97 321 PHE B O 1
ATOM 5377 N N . GLY B 1 322 ? 15.227 -22.906 -14.422 1 94.94 322 GLY B N 1
ATOM 5378 C CA . GLY B 1 322 ? 15.742 -21.641 -14.906 1 94.94 322 GLY B CA 1
ATOM 5379 C C . GLY B 1 322 ? 17.094 -21.281 -14.336 1 94.94 322 GLY B C 1
ATOM 5380 O O . GLY B 1 322 ? 17.547 -21.906 -13.367 1 94.94 322 GLY B O 1
ATOM 5381 N N . ARG B 1 323 ? 17.719 -20.312 -15.016 1 92.69 323 ARG B N 1
ATOM 5382 C CA . ARG B 1 323 ? 18.922 -19.703 -14.477 1 92.69 323 ARG B CA 1
ATOM 5383 C C . ARG B 1 323 ? 18.594 -18.406 -13.727 1 92.69 323 ARG B C 1
ATOM 5385 O O . ARG B 1 323 ? 17.734 -17.641 -14.148 1 92.69 323 ARG B O 1
ATOM 5392 N N . ASN B 1 324 ? 19.328 -18.156 -12.633 1 91.88 324 ASN B N 1
ATOM 5393 C CA . ASN B 1 324 ? 19.078 -16.984 -11.797 1 91.88 324 ASN B CA 1
ATOM 5394 C C . ASN B 1 324 ? 17.625 -16.875 -11.391 1 91.88 324 ASN B C 1
ATOM 5396 O O . ASN B 1 324 ? 17.016 -15.812 -11.516 1 91.88 324 ASN B O 1
ATOM 5400 N N . ASP B 1 325 ? 17.062 -17.984 -11.172 1 93.44 325 ASP B N 1
ATOM 5401 C CA . ASP B 1 325 ? 15.68 -18.062 -10.703 1 93.44 325 ASP B CA 1
ATOM 5402 C C . ASP B 1 325 ? 15.555 -17.547 -9.273 1 93.44 325 ASP B C 1
ATOM 5404 O O . ASP B 1 325 ? 16.172 -18.094 -8.352 1 93.44 325 ASP B O 1
ATOM 5408 N N . HIS B 1 326 ? 14.695 -16.625 -9.047 1 93.75 326 HIS B N 1
ATOM 5409 C CA . HIS B 1 326 ? 14.609 -15.977 -7.738 1 93.75 326 HIS B CA 1
ATOM 5410 C C . HIS B 1 326 ? 13.844 -16.844 -6.742 1 93.75 326 HIS B C 1
ATOM 5412 O O . HIS B 1 326 ? 13.875 -16.594 -5.539 1 93.75 326 HIS B O 1
ATOM 5418 N N . TRP B 1 327 ? 13.195 -17.891 -7.25 1 94.88 327 TRP B N 1
ATOM 5419 C CA . TRP B 1 327 ? 12.414 -18.75 -6.363 1 94.88 327 TRP B CA 1
ATOM 5420 C C . TRP B 1 327 ? 13.07 -20.109 -6.215 1 94.88 327 TRP B C 1
ATOM 5422 O O . TRP B 1 327 ? 12.578 -20.969 -5.465 1 94.88 327 TRP B O 1
ATOM 5432 N N . VAL B 1 328 ? 14.086 -20.375 -6.91 1 94.94 328 VAL B N 1
ATOM 5433 C CA . VAL B 1 328 ? 14.906 -21.594 -6.809 1 94.94 328 VAL B CA 1
ATOM 5434 C C . VAL B 1 328 ? 16.375 -21.203 -6.66 1 94.94 328 VAL B C 1
ATOM 5436 O O . VAL B 1 328 ? 17 -20.75 -7.617 1 94.94 328 VAL B O 1
ATOM 5439 N N . ALA B 1 329 ? 16.906 -21.516 -5.539 1 93.75 329 ALA B N 1
ATOM 5440 C CA . ALA B 1 329 ? 18.328 -21.203 -5.34 1 93.75 329 ALA B CA 1
ATOM 5441 C C . ALA B 1 329 ? 19.203 -22.031 -6.266 1 93.75 329 ALA B C 1
ATOM 5443 O O . ALA B 1 329 ? 18.938 -23.219 -6.496 1 93.75 329 ALA B O 1
ATOM 5444 N N . GLU B 1 330 ? 20.266 -21.406 -6.723 1 93.62 330 GLU B N 1
ATOM 5445 C CA . GLU B 1 330 ? 21.203 -22.109 -7.586 1 93.62 330 GLU B CA 1
ATOM 5446 C C . GLU B 1 330 ? 21.766 -23.344 -6.895 1 93.62 330 GLU B C 1
ATOM 5448 O O . GLU B 1 330 ? 21.906 -24.391 -7.52 1 93.62 330 GLU B O 1
ATOM 5453 N N . GLN B 1 331 ? 22.094 -23.188 -5.664 1 93.56 331 GLN B N 1
ATOM 5454 C CA . GLN B 1 331 ? 22.625 -24.297 -4.898 1 93.56 331 GLN B CA 1
ATOM 5455 C C . GLN B 1 331 ? 21.625 -25.438 -4.801 1 93.56 331 GLN B C 1
ATOM 5457 O O . GLN B 1 331 ? 21.984 -26.609 -4.926 1 93.56 331 GLN B O 1
ATOM 5462 N N . THR B 1 332 ? 20.438 -25.109 -4.523 1 93.69 332 THR B N 1
ATOM 5463 C CA . THR B 1 332 ? 19.391 -26.109 -4.418 1 93.69 332 THR B CA 1
ATOM 5464 C C . THR B 1 332 ? 19.203 -26.844 -5.742 1 93.69 332 THR B C 1
ATOM 5466 O O . THR B 1 332 ? 19.078 -28.078 -5.766 1 93.69 332 THR B O 1
ATOM 5469 N N . ARG B 1 333 ? 19.125 -26.109 -6.828 1 94.38 333 ARG B N 1
ATOM 5470 C CA . ARG B 1 333 ? 19.031 -26.719 -8.156 1 94.38 333 ARG B CA 1
ATOM 5471 C C . ARG B 1 333 ? 20.156 -27.703 -8.391 1 94.38 333 ARG B C 1
ATOM 5473 O O . ARG B 1 333 ? 19.922 -28.828 -8.836 1 94.38 333 ARG B O 1
ATOM 5480 N N . GLU B 1 334 ? 21.359 -27.344 -8.055 1 93.94 334 GLU B N 1
ATOM 5481 C CA . GLU B 1 334 ? 22.531 -28.203 -8.242 1 93.94 334 GLU B CA 1
ATOM 5482 C C . GLU B 1 334 ? 22.422 -29.469 -7.395 1 93.94 334 GLU B C 1
ATOM 5484 O O . GLU B 1 334 ? 22.797 -30.547 -7.848 1 93.94 334 GLU B O 1
ATOM 5489 N N . GLU B 1 335 ? 21.953 -29.297 -6.227 1 92.88 335 GLU B N 1
ATOM 5490 C CA . GLU B 1 335 ? 21.781 -30.438 -5.332 1 92.88 335 GLU B CA 1
ATOM 5491 C C . GLU B 1 335 ? 20.766 -31.438 -5.887 1 92.88 335 GLU B C 1
ATOM 5493 O O . GLU B 1 335 ? 20.969 -32.656 -5.82 1 92.88 335 GLU B O 1
ATOM 5498 N N . ILE B 1 336 ? 19.703 -30.953 -6.41 1 92.5 336 ILE B N 1
ATOM 5499 C CA . ILE B 1 336 ? 18.672 -31.812 -6.977 1 92.5 336 ILE B CA 1
ATOM 5500 C C . ILE B 1 336 ? 19.219 -32.531 -8.195 1 92.5 336 ILE B C 1
ATOM 5502 O O . ILE B 1 336 ? 19.047 -33.75 -8.32 1 92.5 336 ILE B O 1
ATOM 5506 N N . ILE B 1 337 ? 19.906 -31.781 -9.062 1 92.81 337 ILE B N 1
ATOM 5507 C CA . ILE B 1 337 ? 20.453 -32.375 -10.281 1 92.81 337 ILE B CA 1
ATOM 5508 C C . ILE B 1 337 ? 21.5 -33.438 -9.93 1 92.81 337 ILE B C 1
ATOM 5510 O O . ILE B 1 337 ? 21.531 -34.5 -10.539 1 92.81 337 ILE B O 1
ATOM 5514 N N . ALA B 1 338 ? 22.266 -33.219 -8.938 1 91.81 338 ALA B N 1
ATOM 5515 C CA . ALA B 1 338 ? 23.297 -34.156 -8.508 1 91.81 338 ALA B CA 1
ATOM 5516 C C . ALA B 1 338 ? 22.672 -35.406 -7.922 1 91.81 338 ALA B C 1
ATOM 5518 O O . ALA B 1 338 ? 23.156 -36.531 -8.148 1 91.81 338 ALA B O 1
ATOM 5519 N N . ALA B 1 339 ? 21.625 -35.25 -7.219 1 88.06 339 ALA B N 1
ATOM 5520 C CA . ALA B 1 339 ? 21.016 -36.344 -6.496 1 88.06 339 ALA B CA 1
ATOM 5521 C C . ALA B 1 339 ? 20.125 -37.188 -7.414 1 88.06 339 ALA B C 1
ATOM 5523 O O . ALA B 1 339 ? 20.047 -38.406 -7.277 1 88.06 339 ALA B O 1
ATOM 5524 N N . ARG B 1 340 ? 19.453 -36.5 -8.352 1 87.12 340 ARG B N 1
ATOM 5525 C CA . ARG B 1 340 ? 18.375 -37.156 -9.07 1 87.12 340 ARG B CA 1
ATOM 5526 C C . ARG B 1 340 ? 18.672 -37.219 -10.57 1 87.12 340 ARG B C 1
ATOM 5528 O O . ARG B 1 340 ? 18.109 -38.031 -11.297 1 87.12 340 ARG B O 1
ATOM 5535 N N . GLY B 1 341 ? 19.5 -36.312 -11.023 1 84.94 341 GLY B N 1
ATOM 5536 C CA . GLY B 1 341 ? 19.734 -36.188 -12.453 1 84.94 341 GLY B CA 1
ATOM 5537 C C . GLY B 1 341 ? 20.672 -37.219 -13.016 1 84.94 341 GLY B C 1
ATOM 5538 O O . GLY B 1 341 ? 20.656 -37.5 -14.219 1 84.94 341 GLY B O 1
ATOM 5539 N N . ALA B 1 342 ? 21.422 -37.875 -12.227 1 78.25 342 ALA B N 1
ATOM 5540 C CA . ALA B 1 342 ? 22.438 -38.812 -12.68 1 78.25 342 ALA B CA 1
ATOM 5541 C C . ALA B 1 342 ? 21.938 -40.25 -12.625 1 78.25 342 ALA B C 1
ATOM 5543 O O . ALA B 1 342 ? 22.625 -41.188 -13.047 1 78.25 342 ALA B O 1
ATOM 5544 N N . VAL B 1 343 ? 20.75 -40.406 -12.227 1 77.19 343 VAL B N 1
ATOM 5545 C CA . VAL B 1 343 ? 20.234 -41.75 -12.062 1 77.19 343 VAL B CA 1
ATOM 5546 C C . VAL B 1 343 ? 19.781 -42.312 -13.414 1 77.19 343 VAL B C 1
ATOM 5548 O O . VAL B 1 343 ? 19.141 -41.625 -14.195 1 77.19 343 VAL B O 1
ATOM 5551 N N . GLN B 1 344 ? 20.266 -43.531 -13.695 1 75.69 344 GLN B N 1
ATOM 5552 C CA . GLN B 1 344 ? 19.859 -44.219 -14.93 1 75.69 344 GLN B CA 1
ATOM 5553 C C . GLN B 1 344 ? 18.344 -44.406 -14.984 1 75.69 344 GLN B C 1
ATOM 5555 O O . GLN B 1 344 ? 17.734 -44.844 -14 1 75.69 344 GLN B O 1
ATOM 5560 N N . ASN B 1 345 ? 17.625 -44 -16.016 1 75.38 345 ASN B N 1
ATOM 5561 C CA . ASN B 1 345 ? 16.188 -44.094 -16.219 1 75.38 345 ASN B CA 1
ATOM 5562 C C . ASN B 1 345 ? 15.43 -43.188 -15.266 1 75.38 345 ASN B C 1
ATOM 5564 O O . ASN B 1 345 ? 14.32 -43.5 -14.836 1 75.38 345 ASN B O 1
ATOM 5568 N N . GLY B 1 346 ? 16.109 -42.188 -14.836 1 83.94 346 GLY B N 1
ATOM 5569 C CA . GLY B 1 346 ? 15.508 -41.188 -13.945 1 83.94 346 GLY B CA 1
ATOM 5570 C C . GLY B 1 346 ? 14.945 -40 -14.688 1 83.94 346 GLY B C 1
ATOM 5571 O O . GLY B 1 346 ? 14.773 -40.031 -15.906 1 83.94 346 GLY B O 1
ATOM 5572 N N . PRO B 1 347 ? 14.586 -39 -13.922 1 91.62 347 PRO B N 1
ATOM 5573 C CA . PRO B 1 347 ? 14.023 -37.781 -14.523 1 91.62 347 PRO B CA 1
ATOM 5574 C C . PRO B 1 347 ? 15.031 -37.031 -15.383 1 91.62 347 PRO B C 1
ATOM 5576 O O . PRO B 1 347 ? 16.234 -37.031 -15.086 1 91.62 347 PRO B O 1
ATOM 5579 N N . LYS B 1 348 ? 14.562 -36.531 -16.469 1 93.38 348 LYS B N 1
ATOM 5580 C CA . LYS B 1 348 ? 15.391 -35.656 -17.281 1 93.38 348 LYS B CA 1
ATOM 5581 C C . LYS B 1 348 ? 15.383 -34.219 -16.734 1 93.38 348 LYS B C 1
ATOM 5583 O O . LYS B 1 348 ? 14.328 -33.594 -16.594 1 93.38 348 LYS B O 1
ATOM 5588 N N . MET B 1 349 ? 16.531 -33.75 -16.406 1 94.69 349 MET B N 1
ATOM 5589 C CA . MET B 1 349 ? 16.656 -32.438 -15.82 1 94.69 349 MET B CA 1
ATOM 5590 C C . MET B 1 349 ? 17.422 -31.5 -16.75 1 94.69 349 MET B C 1
ATOM 5592 O O . MET B 1 349 ? 18.547 -31.797 -17.125 1 94.69 349 MET B O 1
ATOM 5596 N N . ILE B 1 350 ? 16.766 -30.422 -17.094 1 93.88 350 ILE B N 1
ATOM 5597 C CA . ILE B 1 350 ? 17.312 -29.469 -18.047 1 93.88 350 ILE B CA 1
ATOM 5598 C C . ILE B 1 350 ? 17.422 -28.094 -17.391 1 93.88 350 ILE B C 1
ATOM 5600 O O . ILE B 1 350 ? 16.531 -27.672 -16.656 1 93.88 350 ILE B O 1
ATOM 5604 N N . VAL B 1 351 ? 18.547 -27.438 -17.547 1 94.12 351 VAL B N 1
ATOM 5605 C CA . VAL B 1 351 ? 18.719 -26.047 -17.109 1 94.12 351 VAL B CA 1
ATOM 5606 C C . VAL B 1 351 ? 18.609 -25.109 -18.312 1 94.12 351 VAL B C 1
ATOM 5608 O O . VAL B 1 351 ? 19.328 -25.281 -19.312 1 94.12 351 VAL B O 1
ATOM 5611 N N . CYS B 1 352 ? 17.703 -24.203 -18.203 1 89.44 352 CYS B N 1
ATOM 5612 C CA . CYS B 1 352 ? 17.422 -23.266 -19.281 1 89.44 352 CYS B CA 1
ATOM 5613 C C . CYS B 1 352 ? 18.688 -22.531 -19.719 1 89.44 352 CYS B C 1
ATOM 5615 O O . CYS B 1 352 ? 19.359 -21.891 -18.891 1 89.44 352 CYS B O 1
ATOM 5617 N N . GLU B 1 353 ? 18.953 -22.516 -20.984 1 87.19 353 GLU B N 1
ATOM 5618 C CA . GLU B 1 353 ? 20.094 -21.812 -21.531 1 87.19 353 GLU B CA 1
ATOM 5619 C C . GLU B 1 353 ? 19.703 -20.438 -22.078 1 87.19 353 GLU B C 1
ATOM 5621 O O . GLU B 1 353 ? 20.547 -19.562 -22.266 1 87.19 353 GLU B O 1
ATOM 5626 N N . GLU B 1 354 ? 18.453 -20.203 -22.297 1 89.38 354 GLU B N 1
ATOM 5627 C CA . GLU B 1 354 ? 17.953 -18.969 -22.891 1 89.38 354 GLU B CA 1
ATOM 5628 C C . GLU B 1 354 ? 17.609 -17.922 -21.828 1 89.38 354 GLU B C 1
ATOM 5630 O O . GLU B 1 354 ? 17.141 -16.828 -22.141 1 89.38 354 GLU B O 1
ATOM 5635 N N . SER B 1 355 ? 17.859 -18.172 -20.641 1 88.12 355 SER B N 1
ATOM 5636 C CA . SER B 1 355 ? 17.641 -17.281 -19.5 1 88.12 355 SER B CA 1
ATOM 5637 C C . SER B 1 355 ? 16.188 -16.844 -19.422 1 88.12 355 SER B C 1
ATOM 5639 O O . SER B 1 355 ? 15.898 -15.656 -19.266 1 88.12 355 SER B O 1
ATOM 5641 N N . LEU B 1 356 ? 15.266 -17.812 -19.672 1 93.69 356 LEU B N 1
ATOM 5642 C CA . LEU B 1 356 ? 13.852 -17.547 -19.469 1 93.69 356 LEU B CA 1
ATOM 5643 C C . LEU B 1 356 ? 13.562 -17.25 -18 1 93.69 356 LEU B C 1
ATOM 5645 O O . LEU B 1 356 ? 14.102 -17.906 -17.109 1 93.69 356 LEU B O 1
ATOM 5649 N N . PRO B 1 357 ? 12.789 -16.188 -17.797 1 95.06 357 PRO B N 1
ATOM 5650 C CA . PRO B 1 357 ? 12.438 -15.883 -16.406 1 95.06 357 PRO B CA 1
ATOM 5651 C C . PRO B 1 357 ? 11.484 -16.906 -15.797 1 95.06 357 PRO B C 1
ATOM 5653 O O . PRO B 1 357 ? 10.797 -17.625 -16.516 1 95.06 357 PRO B O 1
ATOM 5656 N N . HIS B 1 358 ? 11.508 -16.953 -14.453 1 96.38 358 HIS B N 1
ATOM 5657 C CA . HIS B 1 358 ? 10.594 -17.828 -13.719 1 96.38 358 HIS B CA 1
ATOM 5658 C C . HIS B 1 358 ? 9.148 -17.609 -14.156 1 96.38 358 HIS B C 1
ATOM 5660 O O . HIS B 1 358 ? 8.391 -18.562 -14.312 1 96.38 358 HIS B O 1
ATOM 5666 N N . ALA B 1 359 ? 8.812 -16.328 -14.305 1 96.25 359 ALA B N 1
ATOM 5667 C CA . ALA B 1 359 ? 7.48 -15.961 -14.773 1 96.25 359 ALA B CA 1
ATOM 5668 C C . ALA B 1 359 ? 7.434 -15.906 -16.297 1 96.25 359 ALA B C 1
ATOM 5670 O O . ALA B 1 359 ? 7.062 -14.891 -16.875 1 96.25 359 ALA B O 1
ATOM 5671 N N . PHE B 1 360 ? 7.605 -17.047 -16.953 1 96.81 360 PHE B N 1
ATOM 5672 C CA . PHE B 1 360 ? 7.664 -17.109 -18.406 1 96.81 360 PHE B CA 1
ATOM 5673 C C . PHE B 1 360 ? 6.324 -16.719 -19.016 1 96.81 360 PHE B C 1
ATOM 5675 O O . PHE B 1 360 ? 6.27 -16.234 -20.156 1 96.81 360 PHE B O 1
ATOM 5682 N N . CYS B 1 361 ? 5.207 -16.906 -18.266 1 96.19 361 CYS B N 1
ATOM 5683 C CA . CYS B 1 361 ? 3.85 -16.734 -18.766 1 96.19 361 CYS B CA 1
ATOM 5684 C C . CYS B 1 361 ? 3.533 -15.273 -19.031 1 96.19 361 CYS B C 1
ATOM 5686 O O . CYS B 1 361 ? 2.533 -14.953 -19.672 1 96.19 361 CYS B O 1
ATOM 5688 N N . LEU B 1 362 ? 4.441 -14.43 -18.609 1 95.25 362 LEU B N 1
ATOM 5689 C CA . LEU B 1 362 ? 4.207 -13.008 -18.828 1 95.25 362 LEU B CA 1
ATOM 5690 C C . LEU B 1 362 ? 4.637 -12.594 -20.219 1 95.25 362 LEU B C 1
ATOM 5692 O O . LEU B 1 362 ? 4.066 -11.664 -20.812 1 95.25 362 LEU B O 1
ATOM 5696 N N . ARG B 1 363 ? 5.734 -13.336 -20.75 1 95 363 ARG B N 1
ATOM 5697 C CA . ARG B 1 363 ? 6.238 -12.836 -22.016 1 95 363 ARG B CA 1
ATOM 5698 C C . ARG B 1 363 ? 6.766 -13.977 -22.891 1 95 363 ARG B C 1
ATOM 5700 O O . ARG B 1 363 ? 6.902 -13.828 -24.109 1 95 363 ARG B O 1
ATOM 5707 N N . HIS B 1 364 ? 6.973 -15.07 -22.344 1 96.19 364 HIS B N 1
ATOM 5708 C CA . HIS B 1 364 ? 7.719 -16.094 -23.078 1 96.19 364 HIS B CA 1
ATOM 5709 C C . HIS B 1 364 ? 6.855 -17.328 -23.328 1 96.19 364 HIS B C 1
ATOM 5711 O O . HIS B 1 364 ? 7.336 -18.453 -23.219 1 96.19 364 HIS B O 1
ATOM 5717 N N . ASN B 1 365 ? 5.66 -17.141 -23.688 1 97.12 365 ASN B N 1
ATOM 5718 C CA . ASN B 1 365 ? 4.691 -18.203 -23.891 1 97.12 365 ASN B CA 1
ATOM 5719 C C . ASN B 1 365 ? 5.059 -19.078 -25.094 1 97.12 365 ASN B C 1
ATOM 5721 O O . ASN B 1 365 ? 4.988 -20.297 -25.031 1 97.12 365 ASN B O 1
ATOM 5725 N N . GLU B 1 366 ? 5.461 -18.422 -26.125 1 96.62 366 GLU B N 1
ATOM 5726 C CA . GLU B 1 366 ? 5.766 -19.141 -27.359 1 96.62 366 GLU B CA 1
ATOM 5727 C C . GLU B 1 366 ? 6.953 -20.094 -27.156 1 96.62 366 GLU B C 1
ATOM 5729 O O . GLU B 1 366 ? 6.883 -21.266 -27.516 1 96.62 366 GLU B O 1
ATOM 5734 N N . THR B 1 367 ? 8.023 -19.516 -26.609 1 96.69 367 THR B N 1
ATOM 5735 C CA . THR B 1 367 ? 9.227 -20.312 -26.375 1 96.69 367 THR B CA 1
ATOM 5736 C C . THR B 1 367 ? 8.93 -21.516 -25.484 1 96.69 367 THR B C 1
ATOM 5738 O O . THR B 1 367 ? 9.336 -22.641 -25.781 1 96.69 367 THR B O 1
ATOM 5741 N N . MET B 1 368 ? 8.203 -21.297 -24.469 1 97.38 368 MET B N 1
ATOM 5742 C CA . MET B 1 368 ? 7.926 -22.375 -23.516 1 97.38 368 MET B CA 1
ATOM 5743 C C . MET B 1 368 ? 6.965 -23.391 -24.109 1 97.38 368 MET B C 1
ATOM 5745 O O . MET B 1 368 ? 7.102 -24.594 -23.875 1 97.38 368 MET B O 1
ATOM 5749 N N . ALA B 1 369 ? 5.961 -22.922 -24.891 1 97.31 369 ALA B N 1
ATOM 5750 C CA . ALA B 1 369 ? 5.027 -23.844 -25.531 1 97.31 369 ALA B CA 1
ATOM 5751 C C . ALA B 1 369 ? 5.754 -24.797 -26.469 1 97.31 369 ALA B C 1
ATOM 5753 O O . ALA B 1 369 ? 5.434 -25.984 -26.516 1 97.31 369 ALA B O 1
ATOM 5754 N N . ASN B 1 370 ? 6.723 -24.297 -27.141 1 96.56 370 ASN B N 1
ATOM 5755 C CA . ASN B 1 370 ? 7.516 -25.141 -28.031 1 96.56 370 ASN B CA 1
ATOM 5756 C C . ASN B 1 370 ? 8.297 -26.203 -27.266 1 96.56 370 ASN B C 1
ATOM 5758 O O . ASN B 1 370 ? 8.289 -27.375 -27.625 1 96.56 370 ASN B O 1
ATOM 5762 N N . LYS B 1 371 ? 8.938 -25.797 -26.266 1 96.81 371 LYS B N 1
ATOM 5763 C CA . LYS B 1 371 ? 9.742 -26.719 -25.453 1 96.81 371 LYS B CA 1
ATOM 5764 C C . LYS B 1 371 ? 8.875 -27.812 -24.828 1 96.81 371 LYS B C 1
ATOM 5766 O O . LYS B 1 371 ? 9.281 -28.969 -24.766 1 96.81 371 LYS B O 1
ATOM 5771 N N . VAL B 1 372 ? 7.762 -27.375 -24.297 1 97.75 372 VAL B N 1
ATOM 5772 C CA . VAL B 1 372 ? 6.871 -28.312 -23.641 1 97.75 372 VAL B CA 1
ATOM 5773 C C . VAL B 1 372 ? 6.316 -29.312 -24.656 1 97.75 372 VAL B C 1
ATOM 5775 O O . VAL B 1 372 ? 6.16 -30.5 -24.359 1 97.75 372 VAL B O 1
ATOM 5778 N N . ALA B 1 373 ? 5.938 -28.828 -25.859 1 95.81 373 ALA B N 1
ATOM 5779 C CA . ALA B 1 373 ? 5.457 -29.734 -26.906 1 95.81 373 ALA B CA 1
ATOM 5780 C C . ALA B 1 373 ? 6.484 -30.812 -27.203 1 95.81 373 ALA B C 1
ATOM 5782 O O . ALA B 1 373 ? 6.125 -31.984 -27.359 1 95.81 373 ALA B O 1
ATOM 5783 N N . ASP B 1 374 ? 7.742 -30.422 -27.203 1 95.31 374 ASP B N 1
ATOM 5784 C CA . ASP B 1 374 ? 8.82 -31.391 -27.422 1 95.31 374 ASP B CA 1
ATOM 5785 C C . ASP B 1 374 ? 8.883 -32.406 -26.297 1 95.31 374 ASP B C 1
ATOM 5787 O O . ASP B 1 374 ? 9.086 -33.594 -26.531 1 95.31 374 ASP B O 1
ATOM 5791 N N . MET B 1 375 ? 8.734 -31.969 -25.125 1 96.25 375 MET B N 1
ATOM 5792 C CA . MET B 1 375 ? 8.781 -32.844 -23.953 1 96.25 375 MET B CA 1
ATOM 5793 C C . MET B 1 375 ? 7.625 -33.844 -23.969 1 96.25 375 MET B C 1
ATOM 5795 O O . MET B 1 375 ? 7.801 -35 -23.641 1 96.25 375 MET B O 1
ATOM 5799 N N . VAL B 1 376 ? 6.43 -33.281 -24.328 1 94.69 376 VAL B N 1
ATOM 5800 C CA . VAL B 1 376 ? 5.254 -34.156 -24.406 1 94.69 376 VAL B CA 1
ATOM 5801 C C . VAL B 1 376 ? 5.488 -35.25 -25.422 1 94.69 376 VAL B C 1
ATOM 5803 O O . VAL B 1 376 ? 5.195 -36.438 -25.156 1 94.69 376 VAL B O 1
ATOM 5806 N N . GLN B 1 377 ? 6.035 -34.938 -26.547 1 91.5 377 GLN B N 1
ATOM 5807 C CA . GLN B 1 377 ? 6.316 -35.906 -27.578 1 91.5 377 GLN B CA 1
ATOM 5808 C C . GLN B 1 377 ? 7.312 -36.969 -27.094 1 91.5 377 GLN B C 1
ATOM 5810 O O . GLN B 1 377 ? 7.164 -38.156 -27.375 1 91.5 377 GLN B O 1
ATOM 5815 N N . GLU B 1 378 ? 8.273 -36.5 -26.375 1 91.94 378 GLU B N 1
ATOM 5816 C CA . GLU B 1 378 ? 9.281 -37.406 -25.844 1 91.94 378 GLU B CA 1
ATOM 5817 C C . GLU B 1 378 ? 8.672 -38.375 -24.828 1 91.94 378 GLU B C 1
ATOM 5819 O O . GLU B 1 378 ? 9.07 -39.531 -24.75 1 91.94 378 GLU B O 1
ATOM 5824 N N . ILE B 1 379 ? 7.727 -37.906 -24.031 1 91.44 379 ILE B N 1
ATOM 5825 C CA . ILE B 1 379 ? 7.07 -38.75 -23.016 1 91.44 379 ILE B CA 1
ATOM 5826 C C . ILE B 1 379 ? 6.262 -39.844 -23.703 1 91.44 379 ILE B C 1
ATOM 5828 O O . ILE B 1 379 ? 6.203 -40.969 -23.219 1 91.44 379 ILE B O 1
ATOM 5832 N N . LEU B 1 380 ? 5.641 -39.594 -24.859 1 87 380 LEU B N 1
ATOM 5833 C CA . LEU B 1 380 ? 4.715 -40.5 -25.516 1 87 380 LEU B CA 1
ATOM 5834 C C . LEU B 1 380 ? 5.449 -41.406 -26.5 1 87 380 LEU B C 1
ATOM 5836 O O . LEU B 1 380 ? 4.867 -42.375 -27.031 1 87 380 LEU B O 1
ATOM 5840 N N . GLU B 1 381 ? 6.699 -41.094 -26.844 1 80.56 381 GLU B N 1
ATOM 5841 C CA . GLU B 1 381 ? 7.516 -42 -27.656 1 80.56 381 GLU B CA 1
ATOM 5842 C C . GLU B 1 381 ? 8.055 -43.156 -26.828 1 80.56 381 GLU B C 1
ATOM 5844 O O . GLU B 1 381 ? 8.117 -44.312 -27.297 1 80.56 381 GLU B O 1
#

Sequence (762 aa):
MSLPKPHITPDSFFHKTSPPACLAPSPSSCPTTIYFISGNPGLISYYHPFLSLLSKNLTSASSPGQNSFHVFGHSLAGFELEPAPSPKTNAGTEKVKTKQPPGTSGDYYYNVEDQIRFVQARLEAHMAALRTESASSSASASGTDAPSQRPRVILMGHSVGTYIAMEVLRRHRENQTTTTTAAAAAGDSGFDIVGSIMLFPTVMDIANSPAGRKLTYLLRFIPQLALVVSLFARLLTSILPNSIIRAAVRSVMQSPPETAVDATTAFLKSKRGVRQALHMGADEMRTITTDKWSDDVWGVSKAKEGPQPQQQLLTRLFFYFGRNDHWVAEQTREEIIAARGAVQNGPKMIVCEESLPHAFCLRHNETMANKVADMVQEILEMSLPKPHITPDSFFHKTSPPACLAPSPSSCPTTIYFISGNPGLISYYHPFLSLLSKNLTSASSPGQNSFHVFGHSLAGFELEPAPSPKTNAGTEKVKTKQPPGTSGDYYYNVEDQIRFVQARLEAHMAALRTESASSSASASGTDAPSQRPRVILMGHSVGTYIAMEVLRRHRENQTTTTTAAAAAGDSGFDIVGSIMLFPTVMDIANSPAGRKLTYLLRFIPQLALVVSLFARLLTSILPNSIIRAAVRSVMQSPPETAVDATTAFLKSKRGVRQALHMGADEMRTITTDKWSDDVWGVSKAKEGPQPQQQLLTRLFFYFGRNDHWVAEQTREEIIAARGAVQNGPKMIVCEESLPHAFCLRHNETMANKVADMVQEILE

Nearest PDB structures (foldseek):
  3vvm-assembly1_B  TM=4.996E-01  e=5.476E-06  Streptomyces lavendulae subsp. lavendulae
  3vvl-assembly1_B  TM=4.720E-01  e=1.957E-05  Streptomyces lavendulae subsp. lavendulae
  1jqg-assembly1_A  TM=4.031E-01  e=3.128E+00  Helicoverpa armigera
  5ajy-assembly1_A  TM=1.932E-01  e=3.128E+00  Homo sapiens
  7ksm-assembly1_C  TM=2.206E-01  e=7.454E+00  Homo sapiens

Secondary structure (DSSP, 8-state):
---PPPEEETTEEEEE-S-S---S-S----PEEEEEE--SS--GGGGHHHHHHHHHHHHHHS-TTS--EEEEEEPPTT--SS------S---S--------TT--S-----HHHHHHHHHHHHHHHHHHHHHHHHHHHTTS-S------PPEEEEEEETHHHHHHHHHHHHHHHHHHHTTTS-SSS---SSEEEEEEEES---S-GGGSHHHHHHHHHHHH-TTHHHHHHHHHHHHHHHS-HHHHHHHHHHHTTS--HHHHHHHHHHHHSSSHHHHHHHHHHHHHHHS-S----TTTTT------SSS-------EEEEEEPSS-TTS-HHHHHHHIIIIITSTT--EEEE-SS---TTGGGT-HHHHHHHHHHHHHHHH-/---PPPEEETTEEEEE-S-----S-S----PEEEEEE--SS--GGGGHHHHHHHHHHHHHHS-TTS--EEEEEEPPTT--SS------S---S--------TT--S-----HHHHHHHHHHHHHHHHHHHHHHHHHHHTTS-S------PPEEEEEEETHHHHHHHHHHHHHHHHHHHTTTS-SSS---SSEEEEEEEES---S-GGGSHHHHHHHHHHHH-TTHHHHHHHHHHHHHHHS-HHHHHHHHHHHTTS--HHHHHHHHHHHHSSSHHHHHHHHHHHHHHHS-S----TTTTT------SSS-------EEEEEEPSS-TTS-HHHHHHHIIIIITSTT--EEEE-SS---TTGGGT-HHHHHHHHHHHHHHHH-

Radius of gyration: 37.62 Å; Cα contacts (8 Å, |Δi|>4): 1175; chains: 2; bounding box: 68×125×83 Å

pLDDT: mean 80.3, std 21.49, range [26.44, 98.69]

Solvent-accessible surface area (backbone atoms only — not comparable to full-atom values): 41678 Å² total; per-residue (Å²): 130,82,66,62,76,64,48,75,50,74,40,33,40,38,33,51,49,51,77,79,68,75,66,68,82,59,92,67,72,64,48,36,32,38,42,42,33,45,29,84,64,23,43,31,42,44,39,47,66,28,53,53,47,26,48,52,47,46,44,69,70,31,59,92,89,60,74,32,41,32,42,35,35,36,30,38,78,60,37,57,76,68,76,70,75,70,79,74,81,72,84,79,70,77,68,78,62,72,65,61,71,80,83,64,75,58,96,79,70,52,40,60,69,51,43,36,53,50,50,47,51,52,52,53,51,52,55,50,52,53,48,53,55,50,51,66,61,47,69,72,66,85,82,84,80,64,80,78,74,64,34,38,30,33,40,30,14,28,29,52,14,20,35,37,45,51,52,45,52,42,53,53,52,52,53,56,62,62,34,63,73,80,56,66,77,74,89,58,81,73,54,41,66,46,24,34,41,23,38,40,52,35,54,47,37,28,35,73,2,66,51,24,41,53,52,53,50,50,41,72,76,33,78,59,41,33,57,54,52,30,52,50,40,48,51,50,56,69,62,43,55,67,68,57,52,48,49,48,47,30,56,68,61,66,61,51,48,65,61,40,48,51,39,50,52,50,38,56,63,33,93,44,26,53,31,30,38,42,47,23,50,56,39,39,46,71,67,30,41,68,86,81,71,54,57,65,69,49,17,32,71,72,78,66,84,61,89,73,76,68,76,66,77,63,30,43,34,38,37,40,34,50,46,91,28,48,52,40,26,68,66,53,53,51,51,49,43,65,71,44,44,71,44,82,69,31,27,47,68,43,70,48,83,82,58,52,57,81,68,31,57,47,77,38,26,66,66,50,21,52,54,48,39,52,49,52,52,59,57,76,103,130,82,65,62,74,64,48,75,49,74,40,32,40,39,33,49,51,51,78,83,66,76,67,67,81,59,91,69,71,64,47,35,31,38,44,43,33,45,30,84,63,24,44,31,43,43,38,48,67,26,54,53,47,26,48,52,48,46,45,70,69,32,59,94,90,60,74,31,39,34,42,36,35,38,30,38,79,62,37,57,78,66,76,72,74,70,80,74,81,72,81,80,71,76,68,76,61,72,65,60,71,79,84,64,76,60,97,79,68,50,39,58,67,52,43,37,54,50,50,46,51,51,53,52,52,50,56,50,52,53,48,53,56,51,52,66,64,46,68,74,67,84,79,83,80,62,80,77,74,66,34,36,32,33,42,30,13,28,28,53,14,20,36,37,44,51,51,44,52,42,52,52,51,53,52,57,62,62,34,62,72,82,57,63,77,75,86,57,78,74,54,41,66,47,24,34,39,22,37,41,50,35,54,48,38,28,33,73,3,64,51,25,40,53,52,53,50,49,42,71,76,33,78,58,41,33,57,53,53,32,53,48,39,48,50,49,55,70,63,45,55,68,68,56,54,50,49,49,48,31,55,68,61,67,60,52,49,66,61,41,48,52,37,51,50,51,38,55,64,32,94,44,27,53,30,29,37,42,47,23,48,56,39,39,47,71,67,31,39,69,88,84,72,54,57,63,70,50,18,32,71,70,78,66,84,61,89,72,74,69,76,66,78,63,30,42,34,37,37,40,33,51,48,92,26,49,51,40,28,68,67,55,54,50,51,48,44,65,71,43,44,73,44,82,70,31,28,48,69,44,70,47,84,80,59,52,56,81,68,29,57,48,77,40,28,66,66,50,21,53,53,48,37,52,50,53,52,59,56,75,104